Protein AF-0000000072248996 (afdb_homodimer)

Secondary structure (DSSP, 8-state):
-PEEEEEE--SGGGEETTTTEEPPHHHHHHHHHHHS-TTSEEEEEE-S----GGG--HHHHHHHHHHHHHHHHTT--EEEEE--STTHHHHHHHHHHHHTTSSEEEEE--SS-SB-TTSSSB-SS-SHHHHHHHHHHHHHHSPSEEEEEETTEEEEGGG-EE-BSS-SS-EE--BTTS------------HHHHHHHTT--EEEEE--S--HHHHHHHHHTTTTS--SEEEEEEBTTTB----HHHHHHHHHHHHTT-EEEEEES-SBS---TTSTHHHHHHHTT-EEP--SSHHHHHHHHHHHHHH-SSHHHHHHTTT--/--EEEEEE--SGGGEETTTTEEPPHHHHHHHHHHHS-TTSEEEEEE-S----GGG--HHHHHHHHHHHHHHHHTT--EEEEE--STTHHHHHHHHHHHHTTSSEEEEE--SS-SB-TTSSSB-SS-SHHHHHHHHHHHHHHSPSEEEEEETTEEEEGGG-EE-BSS-SS-EE--BTTS------------HHHHHHHTT--EEEEE--S--HHHHHHHHHTTTTS--SEEEEEEBTTTB----HHHHHHHHHHHHTT-EEEEEES-SBS---TTSTHHHHHHHTT-EEP--SSHHHHHHHHHHHHHH-SSHHHHHHTTT--

Structure (mmCIF, N/CA/C/O backbone):
data_AF-0000000072248996-model_v1
#
loop_
_entity.id
_entity.type
_entity.pdbx_description
1 polymer 'L-asparaginase I (AnsA)'
#
loop_
_atom_site.group_PDB
_atom_site.id
_atom_site.type_symbol
_atom_site.label_atom_id
_atom_site.label_alt_id
_atom_site.label_comp_id
_atom_site.label_asym_id
_atom_site.label_entity_id
_atom_site.label_seq_id
_atom_site.pdbx_PDB_ins_code
_atom_site.Cartn_x
_atom_site.Cartn_y
_atom_site.Cartn_z
_atom_site.occupancy
_atom_site.B_iso_or_equiv
_atom_site.auth_seq_id
_atom_site.auth_comp_id
_atom_site.auth_asym_id
_atom_site.auth_atom_id
_atom_site.pdbx_PDB_model_num
ATOM 1 N N . MET A 1 1 ? -12.834 -42.168 -3.969 1 62.87 1 MET A N 1
ATOM 2 C CA . MET A 1 1 ? -12.278 -41.114 -3.127 1 62.87 1 MET A CA 1
ATOM 3 C C . MET A 1 1 ? -11.715 -39.979 -3.976 1 62.87 1 MET A C 1
ATOM 5 O O . MET A 1 1 ? -11.251 -40.206 -5.095 1 62.87 1 MET A O 1
ATOM 9 N N . LYS A 1 2 ? -11.915 -38.698 -3.619 1 82.16 2 LYS A N 1
ATOM 10 C CA . LYS A 1 2 ? -11.442 -37.576 -4.426 1 82.16 2 LYS A CA 1
ATOM 11 C C . LYS A 1 2 ? -9.92 -37.477 -4.391 1 82.16 2 LYS A C 1
ATOM 13 O O . LYS A 1 2 ? -9.317 -37.477 -3.316 1 82.16 2 LYS A O 1
ATOM 18 N N . LYS A 1 3 ? -9.338 -37.553 -5.559 1 94.08 3 LYS A N 1
ATOM 19 C CA . LYS A 1 3 ? -7.887 -37.474 -5.696 1 94.08 3 LYS A CA 1
ATOM 20 C C . LYS A 1 3 ? -7.412 -36.024 -5.692 1 94.08 3 LYS A C 1
ATOM 22 O O . LYS A 1 3 ? -7.939 -35.191 -6.432 1 94.08 3 LYS A O 1
ATOM 27 N N . ILE A 1 4 ? -6.521 -35.775 -4.761 1 98.22 4 ILE A N 1
ATOM 28 C CA . ILE A 1 4 ? -5.984 -34.425 -4.622 1 98.22 4 ILE A CA 1
ATOM 29 C C . ILE A 1 4 ? -4.576 -34.367 -5.211 1 98.22 4 ILE A C 1
ATOM 31 O O . ILE A 1 4 ? -3.741 -35.229 -4.926 1 98.22 4 ILE A O 1
ATOM 35 N N . ALA A 1 5 ? -4.335 -33.466 -6.118 1 98.61 5 ALA A N 1
ATOM 36 C CA . ALA A 1 5 ? -2.982 -33.15 -6.568 1 98.61 5 ALA A CA 1
ATOM 37 C C . ALA A 1 5 ? -2.377 -32.022 -5.738 1 98.61 5 ALA A C 1
ATOM 39 O O . ALA A 1 5 ? -2.884 -30.897 -5.745 1 98.61 5 ALA A O 1
ATOM 40 N N . LEU A 1 6 ? -1.331 -32.298 -5.02 1 98.5 6 LEU A N 1
ATOM 41 C CA . LEU A 1 6 ? -0.652 -31.329 -4.168 1 98.5 6 LEU A CA 1
ATOM 42 C C . LEU A 1 6 ? 0.657 -30.87 -4.802 1 98.5 6 LEU A C 1
ATOM 44 O O . LEU A 1 6 ? 1.54 -31.687 -5.073 1 98.5 6 LEU A O 1
ATOM 48 N N . PHE A 1 7 ? 0.769 -29.553 -5.04 1 98.01 7 PHE A N 1
ATOM 49 C CA . PHE A 1 7 ? 1.979 -28.978 -5.616 1 98.01 7 PHE A CA 1
ATOM 50 C C . PHE A 1 7 ? 2.803 -28.27 -4.547 1 98.01 7 PHE A C 1
ATOM 52 O O . PHE A 1 7 ? 2.263 -27.508 -3.742 1 98.01 7 PHE A O 1
ATOM 59 N N . TYR A 1 8 ? 4.067 -28.535 -4.592 1 96.83 8 TYR A N 1
ATOM 60 C CA . TYR A 1 8 ? 5.025 -27.817 -3.758 1 96.83 8 TYR A CA 1
ATOM 61 C C . TYR A 1 8 ? 5.814 -26.805 -4.581 1 96.83 8 TYR A C 1
ATOM 63 O O . TYR A 1 8 ? 6.553 -27.18 -5.495 1 96.83 8 TYR A O 1
ATOM 71 N N . MET A 1 9 ? 5.691 -25.555 -4.267 1 95.6 9 MET A N 1
ATOM 72 C CA . MET A 1 9 ? 6.36 -24.5 -5.024 1 95.6 9 MET A CA 1
ATOM 73 C C . MET A 1 9 ? 7.419 -23.808 -4.172 1 95.6 9 MET A C 1
ATOM 75 O O . MET A 1 9 ? 7.902 -22.732 -4.529 1 95.6 9 MET A O 1
ATOM 79 N N . GLY A 1 10 ? 7.69 -24.357 -2.972 1 92.43 10 GLY A N 1
ATOM 80 C CA . GLY A 1 10 ? 8.698 -23.783 -2.095 1 92.43 10 GLY A CA 1
ATOM 81 C C . GLY A 1 10 ? 8.107 -22.97 -0.959 1 92.43 10 GLY A C 1
ATOM 82 O O . GLY A 1 10 ? 7.004 -23.26 -0.489 1 92.43 10 GLY A O 1
ATOM 83 N N . GLY A 1 11 ? 9.012 -22.033 -0.492 1 91.96 11 GLY A N 1
ATOM 84 C CA . GLY A 1 11 ? 8.602 -21.18 0.613 1 91.96 11 GLY A CA 1
ATOM 85 C C . GLY A 1 11 ? 9.107 -21.664 1.959 1 91.96 11 GLY A C 1
ATOM 86 O O . GLY A 1 11 ? 9.702 -22.739 2.055 1 91.96 11 GLY A O 1
ATOM 87 N N . THR A 1 12 ? 8.812 -20.883 2.909 1 91.48 12 THR A N 1
ATOM 88 C CA . THR A 1 12 ? 9.232 -21.179 4.274 1 91.48 12 THR A CA 1
ATOM 89 C C . THR A 1 12 ? 8.753 -22.564 4.699 1 91.48 12 THR A C 1
ATOM 91 O O . THR A 1 12 ? 9.434 -23.256 5.459 1 91.48 12 THR A O 1
ATOM 94 N N . PHE A 1 13 ? 7.702 -22.954 4.116 1 94.16 13 PHE A N 1
ATOM 95 C CA . PHE A 1 13 ? 7.089 -24.243 4.415 1 94.16 13 PHE A CA 1
ATOM 96 C C . PHE A 1 13 ? 8.11 -25.369 4.297 1 94.16 13 PHE A C 1
ATOM 98 O O . PHE A 1 13 ? 8.165 -26.255 5.152 1 94.16 13 PHE A O 1
ATOM 105 N N . GLY A 1 14 ? 8.936 -25.35 3.311 1 92.31 14 GLY A N 1
ATOM 106 C CA . GLY A 1 14 ? 9.891 -26.413 3.041 1 92.31 14 GLY A CA 1
ATOM 107 C C . GLY A 1 14 ? 11.323 -26.022 3.353 1 92.31 14 GLY A C 1
ATOM 108 O O . GLY A 1 14 ? 12.263 -26.589 2.791 1 92.31 14 GLY A O 1
ATOM 109 N N . CYS A 1 15 ? 11.547 -25.004 4.131 1 89.59 15 CYS A N 1
ATOM 110 C CA . CYS A 1 15 ? 12.895 -24.548 4.451 1 89.59 15 CYS A CA 1
ATOM 111 C C . CYS A 1 15 ? 13.439 -25.271 5.677 1 89.59 15 CYS A C 1
ATOM 113 O O . CYS A 1 15 ? 12.67 -25.744 6.517 1 89.59 15 CYS A O 1
ATOM 115 N N . ILE A 1 16 ? 14.77 -25.373 5.672 1 87.29 16 ILE A N 1
ATOM 116 C CA . ILE A 1 16 ? 15.462 -25.954 6.817 1 87.29 16 ILE A CA 1
ATOM 117 C C . ILE A 1 16 ? 16.706 -25.13 7.141 1 87.29 16 ILE A C 1
ATOM 119 O O . ILE A 1 16 ? 17.063 -24.215 6.395 1 87.29 16 ILE A O 1
ATOM 123 N N . GLY A 1 17 ? 17.245 -25.407 8.32 1 81.68 17 GLY A N 1
ATOM 124 C CA . GLY A 1 17 ? 18.537 -24.847 8.684 1 81.68 17 GLY A CA 1
ATOM 125 C C . GLY A 1 17 ? 18.432 -23.482 9.337 1 81.68 17 GLY A C 1
ATOM 126 O O . GLY A 1 17 ? 17.33 -22.981 9.568 1 81.68 17 GLY A O 1
ATOM 127 N N . GLU A 1 18 ? 19.694 -22.9 9.684 1 75.06 18 GLU A N 1
ATOM 128 C CA . GLU A 1 18 ? 19.929 -21.563 10.22 1 75.06 18 GLU A CA 1
ATOM 129 C C . GLU A 1 18 ? 21.185 -20.94 9.618 1 75.06 18 GLU A C 1
ATOM 131 O O . GLU A 1 18 ? 22.303 -21.301 9.991 1 75.06 18 GLU A O 1
ATOM 136 N N . PRO A 1 19 ? 21.027 -20.153 8.626 1 76.45 19 PRO A N 1
ATOM 137 C CA . PRO A 1 19 ? 19.792 -19.486 8.207 1 76.45 19 PRO A CA 1
ATOM 138 C C . PRO A 1 19 ? 18.889 -20.389 7.369 1 76.45 19 PRO A C 1
ATOM 140 O O . PRO A 1 19 ? 19.353 -21.388 6.814 1 76.45 19 PRO A O 1
ATOM 143 N N . LEU A 1 20 ? 17.652 -20.029 7.311 1 77.97 20 LEU A N 1
ATOM 144 C CA . LEU A 1 20 ? 16.65 -20.81 6.595 1 77.97 20 LEU A CA 1
ATOM 145 C C . LEU A 1 20 ? 16.979 -20.884 5.108 1 77.97 20 LEU A C 1
ATOM 147 O O . LEU A 1 20 ? 17.305 -19.869 4.488 1 77.97 20 LEU A O 1
ATOM 151 N N . ALA A 1 21 ? 16.939 -22.14 4.554 1 78.92 21 ALA A N 1
ATOM 152 C CA . ALA A 1 21 ? 17.124 -22.376 3.125 1 78.92 21 ALA A CA 1
ATOM 153 C C . ALA A 1 21 ? 16.108 -23.386 2.6 1 78.92 21 ALA A C 1
ATOM 155 O O . ALA A 1 21 ? 15.766 -24.349 3.291 1 78.92 21 ALA A O 1
ATOM 156 N N . PRO A 1 22 ? 15.746 -23.169 1.366 1 81.48 22 PRO A N 1
ATOM 157 C CA . PRO A 1 22 ? 14.78 -24.118 0.808 1 81.48 22 PRO A CA 1
ATOM 158 C C . PRO A 1 22 ? 15.355 -25.524 0.654 1 81.48 22 PRO A C 1
ATOM 160 O O . PRO A 1 22 ? 16.515 -25.68 0.264 1 81.48 22 PRO A O 1
ATOM 163 N N . MET A 1 23 ? 14.574 -26.544 0.93 1 85.81 23 MET A N 1
ATOM 164 C CA . MET A 1 23 ? 14.938 -27.938 0.697 1 85.81 23 MET A CA 1
ATOM 165 C C . MET A 1 23 ? 14.589 -28.362 -0.726 1 85.81 23 MET A C 1
ATOM 167 O O . MET A 1 23 ? 13.518 -28.024 -1.233 1 85.81 23 MET A O 1
ATOM 171 N N . PRO A 1 24 ? 15.499 -29.104 -1.312 1 87.22 24 PRO A N 1
ATOM 172 C CA . PRO A 1 24 ? 15.11 -29.662 -2.609 1 87.22 24 PRO A CA 1
ATOM 173 C C . PRO A 1 24 ? 13.869 -30.547 -2.523 1 87.22 24 PRO A C 1
ATOM 175 O O . PRO A 1 24 ? 13.668 -31.238 -1.521 1 87.22 24 PRO A O 1
ATOM 178 N N . TYR A 1 25 ? 13.131 -30.461 -3.551 1 91.54 25 TYR A N 1
ATOM 179 C CA . TYR A 1 25 ? 11.859 -31.174 -3.573 1 91.54 25 TYR A CA 1
ATOM 180 C C . TYR A 1 25 ? 12.056 -32.65 -3.248 1 91.54 25 TYR A C 1
ATOM 182 O O . TYR A 1 25 ? 11.306 -33.223 -2.454 1 91.54 25 TYR A O 1
ATOM 190 N N . GLU A 1 26 ? 13.023 -33.273 -3.809 1 92.97 26 GLU A N 1
ATOM 191 C CA . GLU A 1 26 ? 13.237 -34.707 -3.641 1 92.97 26 GLU A CA 1
ATOM 192 C C . GLU A 1 26 ? 13.495 -35.058 -2.178 1 92.97 26 GLU A C 1
ATOM 194 O O . GLU A 1 26 ? 13.152 -36.154 -1.728 1 92.97 26 GLU A O 1
ATOM 199 N N . GLN A 1 27 ? 14.039 -34.119 -1.493 1 91.51 27 GLN A N 1
ATOM 200 C CA . GLN A 1 27 ? 14.324 -34.342 -0.08 1 91.51 27 GLN A CA 1
ATOM 201 C C . GLN A 1 27 ? 13.121 -33.983 0.787 1 91.51 27 GLN A C 1
ATOM 203 O O . GLN A 1 27 ? 12.919 -34.571 1.852 1 91.51 27 GLN A O 1
ATOM 208 N N . PHE A 1 28 ? 12.396 -33.057 0.311 1 93.42 28 PHE A N 1
ATOM 209 C CA . PHE A 1 28 ? 11.257 -32.57 1.08 1 93.42 28 PHE A CA 1
ATOM 210 C C . PHE A 1 28 ? 10.076 -33.527 0.966 1 93.42 28 PHE A C 1
ATOM 212 O O . PHE A 1 28 ? 9.316 -33.7 1.92 1 93.42 28 PHE A O 1
ATOM 219 N N . LEU A 1 29 ? 9.904 -34.2 -0.151 1 94.22 29 LEU A N 1
ATOM 220 C CA . LEU A 1 29 ? 8.727 -34.987 -0.504 1 94.22 29 LEU A CA 1
ATOM 221 C C . LEU A 1 29 ? 8.476 -36.082 0.527 1 94.22 29 LEU A C 1
ATOM 223 O O . LEU A 1 29 ? 7.36 -36.22 1.033 1 94.22 29 LEU A O 1
ATOM 227 N N . PRO A 1 30 ? 9.49 -36.812 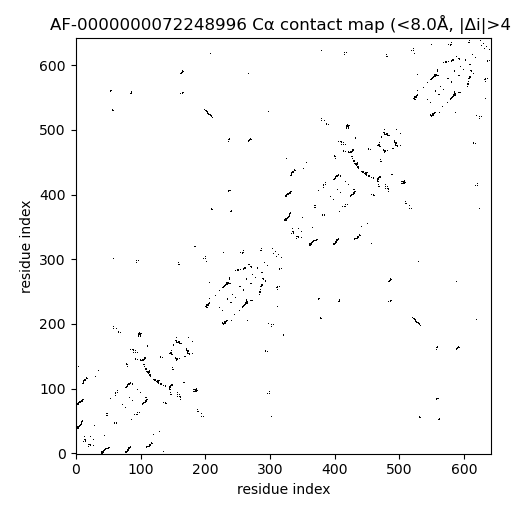0.944 1 94.16 30 PRO A N 1
ATOM 228 C CA . PRO A 1 30 ? 9.233 -37.865 1.929 1 94.16 30 PRO A CA 1
ATOM 229 C C . PRO A 1 30 ? 8.711 -37.319 3.256 1 94.16 30 PRO A C 1
ATOM 231 O O . PRO A 1 30 ? 7.903 -37.971 3.921 1 94.16 30 PRO A O 1
ATOM 234 N N . GLN A 1 31 ? 9.207 -36.176 3.636 1 94.19 31 GLN A N 1
ATOM 235 C CA . GLN A 1 31 ? 8.768 -35.565 4.885 1 94.19 31 GLN A CA 1
ATOM 236 C C . GLN A 1 31 ? 7.332 -35.06 4.775 1 94.19 31 GLN A C 1
ATOM 238 O O . GLN A 1 31 ? 6.548 -35.192 5.717 1 94.19 31 GLN A O 1
ATOM 243 N N . LEU A 1 32 ? 7.036 -34.517 3.65 1 94.86 32 LEU A N 1
ATOM 244 C CA . LEU A 1 32 ? 5.688 -34.025 3.387 1 94.86 32 LEU A CA 1
ATOM 245 C C . LEU A 1 32 ? 4.678 -35.167 3.412 1 94.86 32 LEU A C 1
ATOM 247 O O . LEU A 1 32 ? 3.616 -35.048 4.027 1 94.86 32 LEU A O 1
ATOM 251 N N . GLU A 1 33 ? 4.98 -36.256 2.828 1 95.28 33 GLU A N 1
ATOM 252 C CA . GLU A 1 33 ? 4.087 -37.408 2.732 1 95.28 33 GLU A CA 1
ATOM 253 C C . GLU A 1 33 ? 3.786 -37.988 4.111 1 95.28 33 GLU A C 1
ATOM 255 O O . GLU A 1 33 ? 2.695 -38.512 4.345 1 95.28 33 GLU A O 1
ATOM 260 N N . LYS A 1 34 ? 4.729 -37.753 5.022 1 94.73 34 LYS A N 1
ATOM 261 C CA . LYS A 1 34 ? 4.562 -38.269 6.378 1 94.73 34 LYS A CA 1
ATOM 262 C C . LYS A 1 34 ? 3.439 -37.539 7.109 1 94.73 34 LYS A C 1
ATOM 264 O O . LYS A 1 34 ? 2.845 -38.08 8.044 1 94.73 34 LYS A O 1
ATOM 269 N N . VAL A 1 35 ? 3.236 -36.369 6.698 1 95.62 35 VAL A N 1
ATOM 270 C CA . VAL A 1 35 ? 2.293 -35.576 7.48 1 95.62 35 VAL A CA 1
ATOM 271 C C . VAL A 1 35 ? 0.94 -35.535 6.773 1 95.62 35 VAL A C 1
ATOM 273 O O . VAL A 1 35 ? -0.009 -34.925 7.27 1 95.62 35 VAL A O 1
ATOM 276 N N . ILE A 1 36 ? 0.774 -36.116 5.655 1 96.83 36 ILE A N 1
ATOM 277 C CA . ILE A 1 36 ? -0.501 -36.176 4.949 1 96.83 36 ILE A CA 1
ATOM 278 C C . ILE A 1 36 ? -1.418 -37.193 5.625 1 96.83 36 ILE A C 1
ATOM 280 O O . ILE A 1 36 ? -1.028 -38.344 5.837 1 96.83 36 ILE A O 1
ATOM 284 N N . PRO A 1 37 ? -2.596 -36.766 5.932 1 95.17 37 PRO A N 1
ATOM 285 C CA . PRO A 1 37 ? -3.516 -37.713 6.566 1 95.17 37 PRO A CA 1
ATOM 286 C C . PRO A 1 37 ? -3.765 -38.955 5.714 1 95.17 37 PRO A C 1
ATOM 288 O O . PRO A 1 37 ? -4.074 -38.841 4.525 1 95.17 37 PRO A O 1
ATOM 291 N N . PRO A 1 38 ? -3.805 -40.096 6.266 1 93.19 38 PRO A N 1
ATOM 292 C CA . PRO A 1 38 ? -3.889 -41.347 5.509 1 93.19 38 PRO A CA 1
ATOM 293 C C . PRO A 1 38 ? -5.255 -41.553 4.858 1 93.19 38 PRO A C 1
ATOM 295 O O . PRO A 1 38 ? -5.376 -42.32 3.899 1 93.19 38 PRO A O 1
ATOM 298 N N . HIS A 1 39 ? -6.213 -40.9 5.417 1 93.79 39 HIS A N 1
ATOM 299 C CA . HIS A 1 39 ? -7.551 -41.116 4.878 1 93.79 39 HIS A CA 1
ATOM 300 C C . HIS A 1 39 ? -7.762 -40.321 3.594 1 93.79 39 HIS A C 1
ATOM 302 O O . HIS A 1 39 ? -8.793 -40.464 2.932 1 93.79 39 HIS A O 1
ATOM 308 N N . LEU A 1 40 ? -6.813 -39.497 3.245 1 95.46 40 LEU A N 1
ATOM 309 C CA . LEU A 1 40 ? -6.887 -38.726 2.009 1 95.46 40 LEU A CA 1
ATOM 310 C C . LEU A 1 40 ? -5.989 -39.331 0.936 1 95.46 40 LEU A C 1
ATOM 312 O O . LEU A 1 40 ? -4.912 -39.849 1.241 1 95.46 40 LEU A O 1
ATOM 316 N N . THR A 1 41 ? -6.421 -39.317 -0.28 1 96.17 41 THR A N 1
ATOM 317 C CA . THR A 1 41 ? -5.617 -39.716 -1.43 1 96.17 41 THR A CA 1
ATOM 318 C C . THR A 1 41 ? -4.952 -38.502 -2.073 1 96.17 41 THR A C 1
ATOM 320 O O . THR A 1 41 ? -5.607 -37.727 -2.772 1 96.17 41 THR A O 1
ATOM 323 N N . VAL A 1 42 ? -3.72 -38.355 -1.816 1 97.87 42 VAL A N 1
ATOM 324 C CA . VAL A 1 42 ? -2.996 -37.168 -2.259 1 97.87 42 VAL A CA 1
ATOM 325 C C . VAL A 1 42 ? -1.788 -37.582 -3.097 1 97.87 42 VAL A C 1
ATOM 327 O O . VAL A 1 42 ? -0.966 -38.389 -2.657 1 97.87 42 VAL A O 1
ATOM 330 N N . ASP A 1 43 ? -1.708 -37.141 -4.345 1 97.62 43 ASP A N 1
ATOM 331 C CA . ASP A 1 43 ? -0.507 -37.228 -5.169 1 97.62 43 ASP A CA 1
ATOM 332 C C . ASP A 1 43 ? 0.313 -35.942 -5.082 1 97.62 43 ASP A C 1
ATOM 334 O O . ASP A 1 43 ? -0.196 -34.855 -5.362 1 97.62 43 ASP A O 1
ATOM 338 N N . CYS A 1 44 ? 1.558 -36.067 -4.729 1 97.23 44 CYS A N 1
ATOM 339 C CA . CYS A 1 44 ? 2.414 -34.898 -4.559 1 97.23 44 CYS A CA 1
ATOM 340 C C . CYS A 1 44 ? 3.251 -34.649 -5.808 1 97.23 44 CYS A C 1
ATOM 342 O O . CYS A 1 44 ? 3.779 -35.589 -6.404 1 97.23 44 CYS A O 1
ATOM 344 N N . PHE A 1 45 ? 3.304 -33.414 -6.233 1 97.01 45 PHE A N 1
ATOM 345 C CA . PHE A 1 45 ? 4.079 -32.989 -7.392 1 97.01 45 PHE A CA 1
ATOM 346 C C . PHE A 1 45 ? 4.986 -31.817 -7.037 1 97.01 45 PHE A C 1
ATOM 348 O O . PHE A 1 45 ? 4.635 -30.985 -6.197 1 97.01 45 PHE A O 1
ATOM 355 N N . ALA A 1 46 ? 6.192 -31.787 -7.66 1 96.63 46 ALA A N 1
ATOM 356 C CA . ALA A 1 46 ? 6.97 -30.551 -7.684 1 96.63 46 ALA A CA 1
ATOM 357 C C . ALA A 1 46 ? 6.358 -29.536 -8.646 1 96.63 46 ALA A C 1
ATOM 359 O O . ALA A 1 46 ? 5.924 -29.895 -9.743 1 96.63 46 ALA A O 1
ATOM 360 N N . ALA A 1 47 ? 6.25 -28.31 -8.194 1 95.98 47 ALA A N 1
ATOM 361 C CA . ALA A 1 47 ? 5.919 -27.27 -9.164 1 95.98 47 ALA A CA 1
ATOM 362 C C . ALA A 1 47 ? 6.998 -27.159 -10.238 1 95.98 47 ALA A C 1
ATOM 364 O O . ALA A 1 47 ? 8.159 -27.495 -9.997 1 95.98 47 ALA A O 1
ATOM 365 N N . PRO A 1 48 ? 6.595 -26.697 -11.366 1 96.01 48 PRO A N 1
ATOM 366 C CA . PRO A 1 48 ? 7.571 -26.592 -12.453 1 96.01 48 PRO A CA 1
ATOM 367 C C . PRO A 1 48 ? 8.752 -25.69 -12.101 1 96.01 48 PRO A C 1
ATOM 369 O O . PRO A 1 48 ? 9.872 -25.923 -12.563 1 96.01 48 PRO A O 1
ATOM 372 N N . ASN A 1 49 ? 8.513 -24.671 -11.373 1 93.01 49 ASN A N 1
ATOM 373 C CA . ASN A 1 49 ? 9.551 -23.758 -10.909 1 93.01 49 ASN A CA 1
ATOM 374 C C . ASN A 1 49 ? 9.487 -23.557 -9.397 1 93.01 49 ASN A C 1
ATOM 376 O O . ASN A 1 49 ? 8.472 -23.097 -8.871 1 93.01 49 ASN A O 1
ATOM 380 N N . ILE A 1 50 ? 10.556 -23.937 -8.713 1 93.12 50 ILE A N 1
ATOM 381 C CA . ILE A 1 50 ? 10.676 -23.732 -7.273 1 93.12 50 ILE A CA 1
ATOM 382 C C . ILE A 1 50 ? 11.748 -22.681 -6.99 1 93.12 50 ILE A C 1
ATOM 384 O O . ILE A 1 50 ? 12.943 -22.955 -7.117 1 93.12 50 ILE A O 1
ATOM 388 N N . VAL A 1 51 ? 11.318 -21.495 -6.697 1 88.86 51 VAL A N 1
ATOM 389 C CA . VAL A 1 51 ? 12.215 -20.375 -6.432 1 88.86 51 VAL A CA 1
ATOM 390 C C . VAL A 1 51 ? 11.751 -19.626 -5.185 1 88.86 51 VAL A C 1
ATOM 392 O O . VAL A 1 51 ? 10.669 -19.894 -4.658 1 88.86 51 VAL A O 1
ATOM 395 N N . ASP A 1 52 ? 12.599 -18.787 -4.692 1 89.96 52 ASP A N 1
ATOM 396 C CA . ASP A 1 52 ? 12.161 -17.878 -3.637 1 89.96 52 ASP A CA 1
ATOM 397 C C . ASP A 1 52 ? 10.912 -17.107 -4.06 1 89.96 52 ASP A C 1
ATOM 399 O O . ASP A 1 52 ? 10.847 -16.583 -5.174 1 89.96 52 ASP A O 1
ATOM 403 N N . SER A 1 53 ? 9.968 -17.131 -3.192 1 93.76 53 SER A N 1
ATOM 404 C CA . SER A 1 53 ? 8.685 -16.559 -3.586 1 93.76 53 SER A CA 1
ATOM 405 C C . SER A 1 53 ? 8.825 -15.083 -3.943 1 93.76 53 SER A C 1
ATOM 407 O O . SER A 1 53 ? 8.024 -14.546 -4.71 1 93.76 53 SER A O 1
ATOM 409 N N . SER A 1 54 ? 9.802 -14.344 -3.383 1 93.22 54 SER A N 1
ATOM 410 C CA . SER A 1 54 ? 10.022 -12.948 -3.746 1 93.22 54 SER A CA 1
ATOM 411 C C . SER A 1 54 ? 10.526 -12.823 -5.18 1 93.22 54 SER A C 1
ATOM 413 O O . SER A 1 54 ? 10.504 -11.734 -5.758 1 93.22 54 SER A O 1
ATOM 415 N N . ALA A 1 55 ? 10.916 -13.927 -5.78 1 94.49 55 ALA A N 1
ATOM 416 C CA . ALA A 1 55 ? 11.44 -13.921 -7.143 1 94.49 55 ALA A CA 1
ATOM 417 C C . ALA A 1 55 ? 10.404 -14.45 -8.131 1 94.49 55 ALA A C 1
ATOM 419 O O . ALA A 1 55 ? 10.641 -14.464 -9.341 1 94.49 55 ALA A O 1
ATOM 420 N N . CYS A 1 56 ? 9.275 -14.903 -7.62 1 97.02 56 CYS A N 1
ATOM 421 C CA . CYS A 1 56 ? 8.24 -15.431 -8.501 1 97.02 56 CYS A CA 1
ATOM 422 C C . CYS A 1 56 ? 7.684 -14.338 -9.407 1 97.02 56 CYS A C 1
ATOM 424 O O . CYS A 1 56 ? 7.47 -13.209 -8.964 1 97.02 56 CYS A O 1
ATOM 426 N N . THR A 1 57 ? 7.456 -14.686 -10.654 1 98.13 57 THR A N 1
ATOM 427 C CA . THR A 1 57 ? 6.815 -13.824 -11.641 1 98.13 57 THR A CA 1
ATOM 428 C C . THR A 1 57 ? 5.697 -14.57 -12.365 1 98.13 57 THR A C 1
ATOM 430 O O . THR A 1 57 ? 5.411 -15.727 -12.051 1 98.13 57 THR A O 1
ATOM 433 N N . ALA A 1 58 ? 5.089 -13.914 -13.329 1 98.51 58 ALA A N 1
ATOM 434 C CA . ALA A 1 58 ? 3.949 -14.458 -14.062 1 98.51 58 ALA A CA 1
ATOM 435 C C . ALA A 1 58 ? 4.297 -15.799 -14.701 1 98.51 58 ALA A C 1
ATOM 437 O O . ALA A 1 58 ? 3.54 -16.765 -14.584 1 98.51 58 ALA A O 1
ATOM 438 N N . PRO A 1 59 ? 5.481 -15.931 -15.329 1 98.65 59 PRO A N 1
ATOM 439 C CA . PRO A 1 59 ? 5.793 -17.222 -15.948 1 98.65 59 PRO A CA 1
ATOM 440 C C . PRO A 1 59 ? 5.771 -18.376 -14.949 1 98.65 59 PRO A C 1
ATOM 442 O O . PRO A 1 59 ? 5.339 -19.481 -15.286 1 98.65 59 PRO A O 1
ATOM 445 N N . ASP A 1 60 ? 6.219 -18.14 -13.744 1 98.37 60 ASP A N 1
ATOM 446 C CA . ASP A 1 60 ? 6.244 -19.195 -12.735 1 98.37 60 ASP A CA 1
ATOM 447 C C . ASP A 1 60 ? 4.841 -19.736 -12.472 1 98.37 60 ASP A C 1
ATOM 449 O O . ASP A 1 60 ? 4.631 -20.951 -12.457 1 98.37 60 ASP A O 1
ATOM 453 N N . TRP A 1 61 ? 3.864 -18.896 -12.322 1 98.53 61 TRP A N 1
ATOM 454 C CA . TRP A 1 61 ? 2.498 -19.304 -12.011 1 98.53 61 TRP A CA 1
ATOM 455 C C . TRP A 1 61 ? 1.801 -19.858 -13.249 1 98.53 61 TRP A C 1
ATOM 457 O O . TRP A 1 61 ? 0.972 -20.766 -13.148 1 98.53 61 TRP A O 1
ATOM 467 N N . LEU A 1 62 ? 2.176 -19.294 -14.41 1 98.51 62 LEU A N 1
ATOM 468 C CA . LEU A 1 62 ? 1.553 -19.788 -15.633 1 98.51 62 LEU A CA 1
ATOM 469 C C . LEU A 1 62 ? 2.015 -21.208 -15.944 1 98.51 62 LEU A C 1
ATOM 471 O O . LEU A 1 62 ? 1.239 -22.021 -16.45 1 98.51 62 LEU A O 1
ATOM 475 N N . HIS A 1 63 ? 3.285 -21.501 -15.639 1 98.7 63 HIS A N 1
ATOM 476 C CA . HIS A 1 63 ? 3.74 -22.88 -15.771 1 98.7 63 HIS A CA 1
ATOM 477 C C . HIS A 1 63 ? 2.951 -23.811 -14.857 1 98.7 63 HIS A C 1
ATOM 479 O O . HIS A 1 63 ? 2.591 -24.921 -15.255 1 98.7 63 HIS A O 1
ATOM 485 N N . LEU A 1 64 ? 2.715 -23.394 -13.656 1 98.39 64 LEU A N 1
ATOM 486 C CA . LEU A 1 64 ? 1.912 -24.171 -12.717 1 98.39 64 LEU A CA 1
ATOM 487 C C . LEU A 1 64 ? 0.49 -24.351 -13.237 1 98.39 64 LEU A C 1
ATOM 489 O O . LEU A 1 64 ? -0.05 -25.459 -13.209 1 98.39 64 LEU A O 1
ATOM 493 N N . ILE A 1 65 ? -0.137 -23.278 -13.707 1 97.96 65 ILE A N 1
ATOM 494 C CA . ILE A 1 65 ? -1.497 -23.302 -14.233 1 97.96 65 ILE A CA 1
ATOM 495 C C . ILE A 1 65 ? -1.575 -24.263 -15.417 1 97.96 65 ILE A C 1
ATOM 497 O O . ILE A 1 65 ? -2.511 -25.06 -15.518 1 97.96 65 ILE A O 1
ATOM 501 N N . GLN A 1 66 ? -0.564 -24.145 -16.294 1 98.24 66 GLN A N 1
ATOM 502 C CA . GLN A 1 66 ? -0.51 -25.057 -17.433 1 98.24 66 GLN A CA 1
ATOM 503 C C . GLN A 1 66 ? -0.471 -26.511 -16.972 1 98.24 66 GLN A C 1
ATOM 505 O O . GLN A 1 66 ? -1.186 -27.358 -17.511 1 98.24 66 GLN A O 1
ATOM 510 N N . ARG A 1 67 ? 0.311 -26.808 -15.971 1 98.27 67 ARG A N 1
ATOM 511 C CA . ARG A 1 67 ? 0.415 -28.162 -15.437 1 98.27 67 ARG A CA 1
ATOM 512 C C . ARG A 1 67 ? -0.905 -28.61 -14.819 1 98.27 67 ARG A C 1
ATOM 514 O O . ARG A 1 67 ? -1.318 -29.759 -14.989 1 98.27 67 ARG A O 1
ATOM 521 N N . ILE A 1 68 ? -1.548 -27.764 -14.091 1 97.91 68 ILE A N 1
ATOM 522 C CA . ILE A 1 68 ? -2.845 -28.055 -13.491 1 97.91 68 ILE A CA 1
ATOM 523 C C . ILE A 1 68 ? -3.861 -28.374 -14.586 1 97.91 68 ILE A C 1
ATOM 525 O O . ILE A 1 68 ? -4.601 -29.355 -14.488 1 97.91 68 ILE A O 1
ATOM 529 N N . GLN A 1 69 ? -3.87 -27.584 -15.608 1 97.31 69 GLN A N 1
ATOM 530 C CA . GLN A 1 69 ? -4.782 -27.801 -16.726 1 97.31 69 GLN A CA 1
ATOM 531 C C . GLN A 1 69 ? -4.52 -29.147 -17.396 1 97.31 69 GLN A C 1
ATOM 533 O O . GLN A 1 69 ? -5.457 -29.834 -17.808 1 97.31 69 GLN A O 1
ATOM 538 N N . GLN A 1 70 ? -3.263 -29.535 -17.462 1 97.64 70 GLN A N 1
ATOM 539 C CA . GLN A 1 70 ? -2.909 -30.844 -18.001 1 97.64 70 GLN A CA 1
ATOM 540 C C . GLN A 1 70 ? -3.43 -31.966 -17.107 1 97.64 70 GLN A C 1
ATOM 542 O O . GLN A 1 70 ? -3.967 -32.96 -17.6 1 97.64 70 GLN A O 1
ATOM 547 N N . LEU A 1 71 ? -3.319 -31.772 -15.847 1 97.75 71 LEU A N 1
ATOM 548 C CA . LEU A 1 71 ? -3.758 -32.794 -14.902 1 97.75 71 LEU A CA 1
ATOM 549 C C . LEU A 1 71 ? -5.279 -32.908 -14.895 1 97.75 71 LEU A C 1
ATOM 551 O O . LEU A 1 71 ? -5.823 -33.983 -14.632 1 97.75 71 LEU A O 1
ATOM 555 N N . GLN A 1 72 ? -5.918 -31.814 -15.189 1 96.38 72 GLN A N 1
ATOM 556 C CA . GLN A 1 72 ? -7.37 -31.878 -15.326 1 96.38 72 GLN A CA 1
ATOM 557 C C . GLN A 1 72 ? -7.776 -32.861 -16.42 1 96.38 72 GLN A C 1
ATOM 559 O O . GLN A 1 72 ? -8.771 -33.576 -16.282 1 96.38 72 GLN A O 1
ATOM 564 N N . LEU A 1 73 ? -6.977 -32.9 -17.474 1 95.89 73 LEU A N 1
ATOM 565 C CA . LEU A 1 73 ? -7.241 -33.827 -18.569 1 95.89 73 LEU A CA 1
ATOM 566 C C . LEU A 1 73 ? -6.971 -35.266 -18.14 1 95.89 73 LEU A C 1
ATOM 568 O O . LEU A 1 73 ? -7.427 -36.208 -18.791 1 95.89 73 LEU A O 1
ATOM 572 N N . GLU A 1 74 ? -6.248 -35.39 -17.058 1 96.55 74 GLU A N 1
ATOM 573 C CA . GLU A 1 74 ? -5.926 -36.713 -16.53 1 96.55 74 GLU A CA 1
ATOM 574 C C . GLU A 1 74 ? -6.903 -37.121 -15.431 1 96.55 74 GLU A C 1
ATOM 576 O O . GLU A 1 74 ? -6.686 -38.118 -14.739 1 96.55 74 GLU A O 1
ATOM 581 N N . GLY A 1 75 ? -7.872 -36.258 -15.139 1 95.29 75 GLY A N 1
ATOM 582 C CA . GLY A 1 75 ? -8.96 -36.639 -14.253 1 95.29 75 GLY A CA 1
ATOM 583 C C . GLY A 1 75 ? -8.878 -35.98 -12.889 1 95.29 75 GLY A C 1
ATOM 584 O O . GLY A 1 75 ? -9.74 -36.197 -12.035 1 95.29 75 GLY A O 1
ATOM 585 N N . TYR A 1 76 ? -7.882 -35.183 -12.689 1 97.25 76 TYR A N 1
ATOM 586 C CA . TYR A 1 76 ? -7.796 -34.466 -11.421 1 97.25 76 TYR A CA 1
ATOM 587 C C . TYR A 1 76 ? -8.771 -33.295 -11.39 1 97.25 76 TYR A C 1
ATOM 589 O O . TYR A 1 76 ? -8.938 -32.592 -12.389 1 97.25 76 TYR A O 1
ATOM 597 N N . GLN A 1 77 ? -9.375 -33.076 -10.212 1 97.03 77 GLN A N 1
ATOM 598 C CA . GLN A 1 77 ? -10.299 -31.956 -10.065 1 97.03 77 GLN A CA 1
ATOM 599 C C . GLN A 1 77 ? -9.956 -31.118 -8.836 1 97.03 77 GLN A C 1
ATOM 601 O O . GLN A 1 77 ? -10.43 -29.989 -8.696 1 97.03 77 GLN A O 1
ATOM 606 N N . HIS A 1 78 ? -9.247 -31.683 -7.919 1 98.36 78 HIS A N 1
ATOM 607 C CA . HIS A 1 78 ? -8.91 -31.047 -6.65 1 98.36 78 HIS A CA 1
ATOM 608 C C . HIS A 1 78 ? -7.41 -30.792 -6.543 1 98.36 78 HIS A C 1
ATOM 610 O 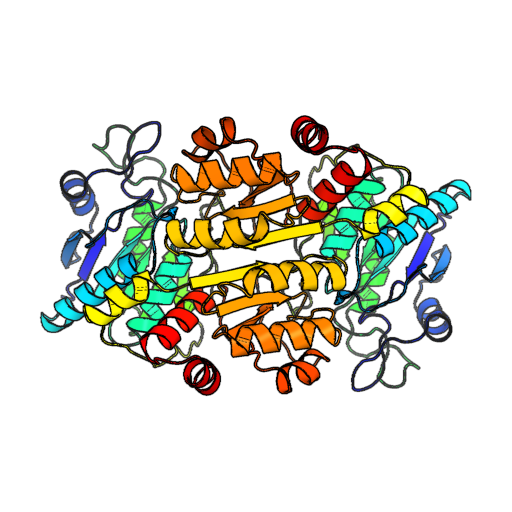O . HIS A 1 78 ? -6.608 -31.72 -6.665 1 98.36 78 HIS A O 1
ATOM 616 N N . PHE A 1 79 ? -7.067 -29.552 -6.298 1 98.65 79 PHE A N 1
ATOM 617 C CA . PHE A 1 79 ? -5.663 -29.157 -6.297 1 98.65 79 PHE A CA 1
ATOM 618 C C . PHE A 1 79 ? -5.324 -28.368 -5.038 1 98.65 79 PHE A C 1
ATOM 620 O O . PHE A 1 79 ? -6.109 -27.526 -4.597 1 98.65 79 PHE A O 1
ATOM 627 N N . VAL A 1 80 ? -4.171 -28.626 -4.435 1 98.77 80 VAL A N 1
ATOM 628 C CA . VAL A 1 80 ? -3.602 -27.85 -3.338 1 98.77 80 VAL A CA 1
ATOM 629 C C . VAL A 1 80 ? -2.204 -27.366 -3.718 1 98.77 80 VAL A C 1
ATOM 631 O O . VAL A 1 80 ? -1.41 -28.123 -4.282 1 98.77 80 VAL A O 1
ATOM 634 N N . VAL A 1 81 ? -1.897 -26.141 -3.466 1 98.57 81 VAL A N 1
ATOM 635 C CA . VAL A 1 81 ? -0.592 -25.573 -3.79 1 98.57 81 VAL A CA 1
ATOM 636 C C . VAL A 1 81 ? 0.062 -25.025 -2.524 1 98.57 81 VAL A C 1
ATOM 638 O O . VAL A 1 81 ? -0.546 -24.238 -1.794 1 98.57 81 VAL A O 1
ATOM 641 N N . ILE A 1 82 ? 1.241 -25.425 -2.219 1 98.08 82 ILE A N 1
ATOM 642 C CA . ILE A 1 82 ? 2.07 -24.848 -1.166 1 98.08 82 ILE A CA 1
ATOM 643 C C . ILE A 1 82 ? 3.001 -23.794 -1.76 1 98.08 82 ILE A C 1
ATOM 645 O O . ILE A 1 82 ? 3.786 -24.089 -2.664 1 98.08 82 ILE A O 1
ATOM 649 N N . HIS A 1 83 ? 2.955 -22.643 -1.28 1 97.58 83 HIS A N 1
ATOM 650 C CA . HIS A 1 83 ? 3.656 -21.496 -1.846 1 97.58 83 HIS A CA 1
ATOM 651 C C . HIS A 1 83 ? 4.317 -20.661 -0.754 1 97.58 83 HIS A C 1
ATOM 653 O O . HIS A 1 83 ? 3.949 -20.761 0.418 1 97.58 83 HIS A O 1
ATOM 659 N N . GLY A 1 84 ? 5.355 -19.909 -1.091 1 96.22 84 GLY A N 1
ATOM 660 C CA . GLY A 1 84 ? 5.907 -18.936 -0.161 1 96.22 84 GLY A CA 1
ATOM 661 C C . GLY A 1 84 ? 4.984 -17.759 0.088 1 96.22 84 GLY A C 1
ATOM 662 O O . GLY A 1 84 ? 4.184 -17.396 -0.777 1 96.22 84 GLY A O 1
ATOM 663 N N . THR A 1 85 ? 5.222 -17.023 1.178 1 96.77 85 THR A N 1
ATOM 664 C CA . THR A 1 85 ? 4.223 -16.055 1.617 1 96.77 85 THR A CA 1
ATOM 665 C C . THR A 1 85 ? 4.496 -14.683 1.008 1 96.77 85 THR A C 1
ATOM 667 O O . THR A 1 85 ? 3.621 -13.814 1.005 1 96.77 85 THR A O 1
ATOM 670 N N . ASP A 1 86 ? 5.643 -14.412 0.457 1 95.34 86 ASP A N 1
ATOM 671 C CA . ASP A 1 86 ? 5.994 -13.085 -0.039 1 95.34 86 ASP A CA 1
ATOM 672 C C . ASP A 1 86 ? 5.071 -12.663 -1.18 1 95.34 86 ASP A C 1
ATOM 674 O O . ASP A 1 86 ? 4.644 -11.509 -1.245 1 95.34 86 ASP A O 1
ATOM 678 N N . THR A 1 87 ? 4.788 -13.597 -2.12 1 97.95 87 THR A N 1
ATOM 679 C CA . THR A 1 87 ? 3.941 -13.265 -3.26 1 97.95 87 THR A CA 1
ATOM 680 C C . THR A 1 87 ? 2.718 -14.176 -3.308 1 97.95 87 THR A C 1
ATOM 682 O O . THR A 1 87 ? 2.165 -14.424 -4.382 1 97.95 87 THR A O 1
ATOM 685 N N . LEU A 1 88 ? 2.344 -14.661 -2.175 1 98.63 88 LEU A N 1
ATOM 686 C CA . LEU A 1 88 ? 1.241 -15.613 -2.099 1 98.63 88 LEU A CA 1
ATOM 687 C C . LEU A 1 88 ? -0.057 -14.98 -2.588 1 98.63 88 LEU A C 1
ATOM 689 O O 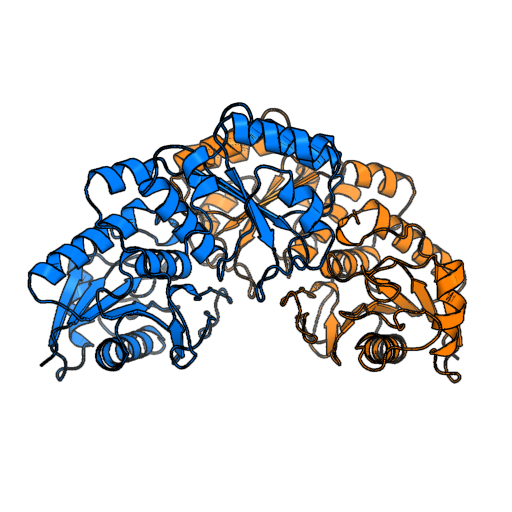. LEU A 1 88 ? -0.842 -15.625 -3.287 1 98.63 88 LEU A O 1
ATOM 693 N N . SER A 1 89 ? -0.324 -13.736 -2.255 1 98.64 89 SER A N 1
ATOM 694 C CA . SER A 1 89 ? -1.53 -13.053 -2.712 1 98.64 89 SER A CA 1
ATOM 695 C C . SER A 1 89 ? -1.557 -12.938 -4.233 1 98.64 89 SER A C 1
ATOM 697 O O . SER A 1 89 ? -2.605 -13.121 -4.856 1 98.64 89 SER A O 1
ATOM 699 N N . TYR A 1 90 ? -0.438 -12.678 -4.856 1 98.67 90 TYR A N 1
ATOM 700 C CA . TYR A 1 90 ? -0.34 -12.561 -6.306 1 98.67 90 TYR A CA 1
ATOM 701 C C . TYR A 1 90 ? -0.576 -13.908 -6.979 1 98.67 90 TYR A C 1
ATOM 703 O O . TYR A 1 90 ? -1.286 -13.991 -7.984 1 98.67 90 TYR A O 1
ATOM 711 N N . ALA A 1 91 ? 0.023 -14.929 -6.384 1 98.54 91 ALA A N 1
ATOM 712 C CA . ALA A 1 91 ? -0.193 -16.28 -6.897 1 98.54 91 ALA A CA 1
ATOM 713 C C . ALA A 1 91 ? -1.666 -16.67 -6.81 1 98.54 91 ALA A C 1
ATOM 715 O O . ALA A 1 91 ? -2.241 -17.169 -7.78 1 98.54 91 ALA A O 1
ATOM 716 N N . ALA A 1 92 ? -2.255 -16.398 -5.661 1 97.92 92 ALA A N 1
ATOM 717 C CA . ALA A 1 92 ? -3.656 -16.737 -5.426 1 97.92 92 ALA A CA 1
ATOM 718 C C . ALA A 1 92 ? -4.566 -16.039 -6.433 1 97.92 92 ALA A C 1
ATOM 720 O O . ALA A 1 92 ? -5.422 -16.676 -7.051 1 97.92 92 ALA A O 1
ATOM 721 N N . ALA A 1 93 ? -4.354 -14.771 -6.612 1 96.87 93 ALA A N 1
ATOM 722 C CA . ALA A 1 93 ? -5.175 -13.999 -7.542 1 96.87 93 ALA A CA 1
ATOM 723 C C . ALA A 1 93 ? -4.983 -14.485 -8.976 1 96.87 93 ALA A C 1
ATOM 725 O O . ALA A 1 93 ? -5.947 -14.581 -9.74 1 96.87 93 ALA A O 1
ATOM 726 N N . THR A 1 94 ? -3.741 -14.779 -9.359 1 97.08 94 THR A N 1
ATOM 727 C CA . THR A 1 94 ? -3.453 -15.248 -10.71 1 97.08 94 THR A CA 1
ATOM 728 C C . THR A 1 94 ? -4.115 -16.599 -10.967 1 97.08 94 THR A C 1
ATOM 730 O O . THR A 1 94 ? -4.775 -16.788 -11.991 1 97.08 94 THR A O 1
ATOM 733 N N . LEU A 1 95 ? -3.989 -17.514 -9.995 1 96.43 95 LEU A N 1
ATOM 734 C CA . LEU A 1 95 ? -4.645 -18.81 -10.13 1 96.43 95 LEU A CA 1
ATOM 735 C C . LEU A 1 95 ? -6.154 -18.643 -10.27 1 96.43 95 LEU A C 1
ATOM 737 O O . LEU A 1 95 ? -6.781 -19.301 -11.104 1 96.43 95 LEU A O 1
ATOM 741 N N . ALA A 1 96 ? -6.717 -17.77 -9.47 1 95.59 96 ALA A N 1
ATOM 742 C CA . ALA A 1 96 ? -8.161 -17.548 -9.481 1 95.59 96 ALA A CA 1
ATOM 743 C C . ALA A 1 96 ? -8.625 -17.03 -10.839 1 95.59 96 ALA A C 1
ATOM 745 O O . ALA A 1 96 ? -9.634 -17.495 -11.376 1 95.59 96 ALA A O 1
ATOM 746 N N . ARG A 1 97 ? -7.911 -16.142 -11.402 1 93.97 97 ARG A N 1
ATOM 747 C CA . ARG A 1 97 ? -8.341 -15.521 -12.651 1 93.97 97 ARG A CA 1
ATOM 748 C C . ARG A 1 97 ? -8.129 -16.461 -13.832 1 93.97 97 ARG A C 1
ATOM 750 O O . ARG A 1 97 ? -8.877 -16.415 -14.811 1 93.97 97 ARG A O 1
ATOM 757 N N . PHE A 1 98 ? -7.164 -17.297 -13.77 1 94.71 98 PHE A N 1
ATOM 758 C CA . PHE A 1 98 ? -6.811 -18.115 -14.925 1 94.71 98 PHE A CA 1
ATOM 759 C C . PHE A 1 98 ? -7.521 -19.462 -14.871 1 94.71 98 PHE A C 1
ATOM 761 O O . PHE A 1 98 ? -7.784 -20.073 -15.909 1 94.71 98 PHE A O 1
ATOM 768 N N . LEU A 1 99 ? -7.734 -19.923 -13.663 1 92.74 99 LEU A N 1
ATOM 769 C CA . LEU A 1 99 ? -8.366 -21.231 -13.528 1 92.74 99 LEU A CA 1
ATOM 770 C C . LEU A 1 99 ? -9.851 -21.088 -13.211 1 92.74 99 LEU A C 1
ATOM 772 O O . LEU A 1 99 ? -10.622 -22.034 -13.386 1 92.74 99 LEU A O 1
ATOM 776 N N . GLY A 1 100 ? -10.292 -19.948 -13.005 1 75.37 100 GLY A N 1
ATOM 777 C CA . GLY A 1 100 ? -11.705 -19.658 -12.816 1 75.37 100 GLY A CA 1
ATOM 778 C C . GLY A 1 100 ? -12.424 -20.708 -11.991 1 75.37 100 GLY A C 1
ATOM 779 O O . GLY A 1 100 ? -11.981 -21.055 -10.894 1 75.37 100 GLY A O 1
ATOM 780 N N . GLN A 1 101 ? -13.453 -21.149 -12.582 1 84.77 101 GLN A N 1
ATOM 781 C CA . GLN A 1 101 ? -14.344 -22.143 -11.992 1 84.77 101 GLN A CA 1
ATOM 782 C C . GLN A 1 101 ? -14.136 -23.514 -12.629 1 84.77 101 GLN A C 1
ATOM 784 O O . GLN A 1 101 ? -15.05 -24.342 -12.645 1 84.77 101 GLN A O 1
ATOM 789 N N . SER A 1 102 ? -12.878 -23.704 -12.983 1 90.88 102 SER A N 1
ATOM 790 C CA . SER A 1 102 ? -12.636 -24.93 -13.737 1 90.88 102 SER A CA 1
ATOM 791 C C . SER A 1 102 ? -12.281 -26.088 -12.81 1 90.88 102 SER A C 1
ATOM 793 O O . SER A 1 102 ? -12.334 -27.251 -13.213 1 90.88 102 SER A O 1
ATOM 795 N N . CYS A 1 103 ? -11.908 -25.784 -11.63 1 93.87 103 CYS A N 1
ATOM 796 C CA . CYS A 1 103 ? -11.512 -26.814 -10.676 1 93.87 103 CYS A CA 1
ATOM 797 C C . CYS A 1 103 ? -11.587 -26.292 -9.246 1 93.87 103 CYS A C 1
ATOM 799 O O . CYS A 1 103 ? -11.973 -25.144 -9.02 1 93.87 103 CYS A O 1
ATOM 801 N N . HIS A 1 104 ? -11.348 -27.197 -8.335 1 96.81 104 HIS A N 1
ATOM 802 C CA . HIS A 1 104 ? -11.172 -26.853 -6.929 1 96.81 104 HIS A CA 1
ATOM 803 C C . HIS A 1 104 ? -9.701 -26.629 -6.596 1 96.81 104 HIS A C 1
ATOM 805 O O . HIS A 1 104 ? -8.878 -27.531 -6.766 1 96.81 104 HIS A O 1
ATOM 811 N N . ILE A 1 105 ? -9.413 -25.472 -6.202 1 97.71 105 ILE A N 1
ATOM 812 C CA . ILE A 1 105 ? -8.003 -25.266 -5.888 1 97.71 105 ILE A CA 1
ATOM 813 C C . ILE A 1 105 ? -7.875 -24.458 -4.598 1 97.71 105 ILE A C 1
ATOM 815 O O . ILE A 1 105 ? -8.606 -23.487 -4.391 1 97.71 105 ILE A O 1
ATOM 819 N N . VAL A 1 106 ? -7.011 -24.875 -3.712 1 98.7 106 VAL A N 1
ATOM 820 C CA . VAL A 1 106 ? -6.67 -24.157 -2.488 1 98.7 106 VAL A CA 1
ATOM 821 C C . VAL A 1 106 ? -5.161 -23.931 -2.425 1 98.7 106 VAL A C 1
ATOM 823 O O . VAL A 1 106 ? -4.379 -24.87 -2.59 1 98.7 106 VAL A O 1
ATOM 826 N N . ILE A 1 107 ? -4.757 -22.753 -2.288 1 98.73 107 ILE A N 1
ATOM 827 C CA . ILE A 1 107 ? -3.351 -22.408 -2.107 1 98.73 107 ILE A CA 1
ATOM 828 C C . ILE A 1 107 ? -3.094 -22.042 -0.647 1 98.73 107 ILE A C 1
ATOM 830 O O . ILE A 1 107 ? -3.962 -21.472 0.019 1 98.73 107 ILE A O 1
ATOM 834 N N . THR A 1 108 ? -1.936 -22.391 -0.132 1 98.76 108 THR A N 1
ATOM 835 C CA . THR A 1 108 ? -1.577 -22.137 1.258 1 98.76 108 THR A CA 1
ATOM 836 C C . THR A 1 108 ? -0.073 -21.924 1.399 1 98.76 108 THR A C 1
ATOM 838 O O . THR A 1 108 ? 0.639 -21.805 0.399 1 98.76 108 THR A O 1
ATOM 841 N N . GLY A 1 109 ? 0.456 -21.692 2.498 1 97.88 109 GLY A N 1
ATOM 842 C CA . GLY A 1 109 ? 1.833 -21.498 2.924 1 97.88 109 GLY A CA 1
ATOM 843 C C . GLY A 1 109 ? 1.999 -21.508 4.431 1 97.88 109 GLY A C 1
ATOM 844 O O . GLY A 1 109 ? 1.173 -22.076 5.148 1 97.88 109 GLY A O 1
ATOM 845 N N . SER A 1 110 ? 3.115 -20.971 4.855 1 97.42 110 SER A N 1
ATOM 846 C CA . SER A 1 110 ? 3.328 -20.906 6.297 1 97.42 110 SER A CA 1
ATOM 847 C C . SER A 1 110 ? 4.319 -19.805 6.66 1 97.42 110 SER A C 1
ATOM 849 O O . SER A 1 110 ? 5.134 -19.397 5.829 1 97.42 110 SER A O 1
ATOM 851 N N . GLN A 1 111 ? 4.171 -19.312 7.862 1 94.94 111 GLN A N 1
ATOM 852 C CA . GLN A 1 111 ? 5.123 -18.347 8.401 1 94.94 111 GLN A CA 1
ATOM 853 C C . GLN A 1 111 ? 6.348 -19.048 8.98 1 94.94 111 GLN A C 1
ATOM 855 O O . GLN A 1 111 ? 7.431 -18.462 9.05 1 94.94 111 GLN A O 1
ATOM 860 N N . TYR A 1 112 ? 6.161 -20.314 9.37 1 94.73 112 TYR A N 1
ATOM 861 C CA . TYR A 1 112 ? 7.236 -21.136 9.916 1 94.73 112 TYR A CA 1
ATOM 862 C C . TYR A 1 112 ? 7.419 -22.407 9.096 1 94.73 112 TYR A C 1
ATOM 864 O O . TYR A 1 112 ? 6.453 -22.948 8.552 1 94.73 112 TYR A O 1
ATOM 872 N N . PRO A 1 113 ? 8.673 -22.834 9.117 1 95.04 113 PRO A N 1
ATOM 873 C CA . PRO A 1 113 ? 8.913 -24.082 8.387 1 95.04 113 PRO A CA 1
ATOM 874 C C . PRO A 1 113 ? 8.184 -25.274 9.001 1 95.04 113 PRO A C 1
ATOM 876 O O . PRO A 1 113 ? 7.906 -25.281 10.203 1 95.04 113 PRO A O 1
ATOM 879 N N . LEU A 1 114 ? 7.897 -26.197 8.174 1 96.76 114 LEU A N 1
ATOM 880 C CA . LEU A 1 114 ? 7.303 -27.45 8.627 1 96.76 114 LEU A CA 1
ATOM 881 C C . LEU A 1 114 ? 8.281 -28.232 9.497 1 96.76 114 LEU A C 1
ATOM 883 O O . LEU A 1 114 ? 7.893 -28.794 10.524 1 96.76 114 LEU A O 1
ATOM 887 N N . LEU A 1 115 ? 9.548 -28.204 9.125 1 95.19 115 LEU A N 1
ATOM 888 C CA . LEU A 1 115 ? 10.523 -29.113 9.718 1 95.19 115 LEU A CA 1
ATOM 889 C C . LEU A 1 115 ? 11.453 -28.367 10.669 1 95.19 115 LEU A C 1
ATOM 891 O O . LEU A 1 115 ? 11.621 -27.151 10.553 1 95.19 115 LEU A O 1
ATOM 895 N N . ASN A 1 116 ? 12.042 -29.156 11.528 1 93.53 116 ASN A N 1
ATOM 896 C CA . ASN A 1 116 ? 13.066 -28.607 12.41 1 93.53 116 ASN A CA 1
ATOM 897 C C . ASN A 1 116 ? 14.364 -28.329 11.657 1 93.53 116 ASN A C 1
ATOM 899 O O . ASN A 1 116 ? 14.447 -28.558 10.449 1 93.53 116 ASN A O 1
ATOM 903 N N . ILE A 1 117 ? 15.288 -27.882 12.333 1 89.82 117 ILE A N 1
ATOM 904 C CA . ILE A 1 117 ? 16.536 -27.41 11.743 1 89.82 117 ILE A CA 1
ATOM 905 C C . ILE A 1 117 ? 17.241 -28.565 11.035 1 89.82 117 ILE A C 1
ATOM 907 O O . ILE A 1 117 ? 17.858 -28.373 9.984 1 89.82 117 ILE A O 1
ATOM 911 N N . GLN A 1 118 ? 17.006 -29.79 11.551 1 88.85 118 GLN A N 1
ATOM 912 C CA . GLN A 1 118 ? 17.677 -30.969 11.013 1 88.85 118 GLN A CA 1
ATOM 913 C C . GLN A 1 118 ? 16.917 -31.537 9.818 1 88.85 118 GLN A C 1
ATOM 915 O O . GLN A 1 118 ? 17.459 -32.34 9.055 1 88.85 118 GLN A O 1
ATOM 920 N N . GLY A 1 119 ? 15.67 -31.126 9.708 1 89.57 119 GLY A N 1
ATOM 921 C CA . GLY A 1 119 ? 14.857 -31.569 8.587 1 89.57 119 GLY A CA 1
ATOM 922 C C . GLY A 1 119 ? 14.337 -32.985 8.75 1 89.57 119 GLY A C 1
ATOM 923 O O . GLY A 1 119 ? 13.85 -33.587 7.791 1 89.57 119 GLY A O 1
ATOM 924 N N . ASP A 1 120 ? 14.454 -33.516 9.907 1 89.08 120 ASP A N 1
ATOM 925 C CA . ASP A 1 120 ? 14.131 -34.932 10.055 1 89.08 120 ASP A CA 1
ATOM 926 C C . ASP A 1 120 ? 12.797 -35.119 10.774 1 89.08 120 ASP A C 1
ATOM 928 O O . ASP A 1 120 ? 12.242 -36.22 10.787 1 89.08 120 ASP A O 1
ATOM 932 N N . ASN A 1 121 ? 12.322 -33.972 11.409 1 91.82 121 ASN A N 1
ATOM 933 C CA . ASN A 1 121 ? 11.028 -34.018 12.082 1 91.82 121 ASN A CA 1
ATOM 934 C C . ASN A 1 121 ? 10.286 -32.69 11.961 1 91.82 121 ASN A C 1
ATOM 936 O O . ASN A 1 121 ? 10.888 -31.665 11.638 1 91.82 121 ASN A O 1
ATOM 940 N N . THR A 1 122 ? 9.026 -32.765 12.272 1 93.54 122 THR A N 1
ATOM 941 C CA . THR A 1 122 ? 8.223 -31.547 12.281 1 93.54 122 THR A CA 1
ATOM 942 C C . THR A 1 122 ? 8.64 -30.633 13.429 1 93.54 122 THR A C 1
ATOM 944 O O . THR A 1 122 ? 8.976 -31.107 14.516 1 93.54 122 THR A O 1
ATOM 947 N N . ARG A 1 123 ? 8.62 -29.404 13.175 1 93.54 123 ARG A N 1
ATOM 948 C CA . ARG A 1 123 ? 8.904 -28.419 14.213 1 93.54 123 ARG A CA 1
ATOM 949 C C . ARG A 1 123 ? 7.836 -28.448 15.302 1 93.54 123 ARG A C 1
ATOM 951 O O . ARG A 1 123 ? 6.658 -28.676 15.019 1 93.54 123 ARG A O 1
ATOM 958 N N . GLU A 1 124 ? 8.285 -28.168 16.536 1 91.38 124 GLU A N 1
ATOM 959 C CA . GLU A 1 124 ? 7.342 -28.1 17.648 1 91.38 124 GLU A CA 1
ATOM 960 C C . GLU A 1 124 ? 6.326 -26.98 17.443 1 91.38 124 GLU A C 1
ATOM 962 O O . GLU A 1 124 ? 5.134 -27.16 17.702 1 91.38 124 GLU A O 1
ATOM 967 N N . PHE A 1 125 ? 6.844 -25.899 17.035 1 93.63 125 PHE A N 1
ATOM 968 C CA . PHE A 1 125 ? 5.974 -24.768 16.734 1 93.63 125 PHE A CA 1
ATOM 969 C C . PHE A 1 125 ? 5.993 -24.452 15.243 1 93.63 125 PHE A C 1
ATOM 971 O O . PHE A 1 125 ? 7.005 -23.986 14.715 1 93.63 125 PHE A O 1
ATOM 978 N N . THR A 1 126 ? 4.857 -24.705 14.606 1 95.88 126 THR A N 1
ATOM 979 C CA . THR A 1 126 ? 4.712 -24.405 13.185 1 95.88 126 THR A CA 1
ATOM 980 C C . THR A 1 126 ? 3.241 -24.248 12.813 1 95.88 126 THR A C 1
ATOM 982 O O . THR A 1 126 ? 2.384 -24.969 13.328 1 95.88 126 THR A O 1
ATOM 985 N N . ASP A 1 127 ? 2.997 -23.292 11.986 1 97.48 127 ASP A N 1
ATOM 986 C CA . ASP A 1 127 ? 1.647 -23.159 11.447 1 97.48 127 ASP A CA 1
ATOM 987 C C . ASP A 1 127 ? 1.494 -23.946 10.148 1 97.48 127 ASP A C 1
ATOM 989 O O . ASP A 1 127 ? 0.412 -23.975 9.557 1 97.48 127 ASP A O 1
ATOM 993 N N . ALA A 1 128 ? 2.521 -24.613 9.689 1 97.66 128 ALA A N 1
ATOM 994 C CA . ALA A 1 128 ? 2.555 -25.295 8.397 1 97.66 128 ALA A CA 1
ATOM 995 C C . ALA A 1 128 ? 1.576 -26.465 8.369 1 97.66 128 ALA A C 1
ATOM 997 O O . ALA A 1 128 ? 0.804 -26.613 7.419 1 97.66 128 ALA A O 1
ATOM 998 N N . ILE A 1 129 ? 1.533 -27.259 9.41 1 97.12 129 ILE A N 1
ATOM 999 C CA . ILE A 1 129 ? 0.736 -28.48 9.448 1 97.12 129 ILE A CA 1
ATOM 1000 C C . ILE A 1 129 ? -0.75 -28.127 9.442 1 97.12 129 ILE A C 1
ATOM 1002 O O . ILE A 1 129 ? -1.523 -28.682 8.658 1 97.12 129 ILE A O 1
ATOM 1006 N N . GLU A 1 130 ? -1.098 -27.209 10.258 1 97.64 130 GLU A N 1
ATOM 1007 C CA . GLU A 1 130 ? -2.503 -26.819 10.338 1 97.64 130 GLU A CA 1
ATOM 1008 C C . GLU A 1 130 ? -2.977 -26.189 9.032 1 97.64 130 GLU A C 1
ATOM 1010 O O . GLU A 1 130 ? -4.103 -26.429 8.594 1 97.64 130 GLU A O 1
ATOM 1015 N N . ASN A 1 131 ? -2.138 -25.403 8.461 1 98.62 131 ASN A N 1
ATOM 1016 C CA . ASN A 1 131 ? -2.483 -24.799 7.178 1 98.62 131 ASN A CA 1
ATOM 1017 C C . ASN A 1 131 ? -2.647 -25.854 6.088 1 98.62 131 ASN A C 1
ATOM 1019 O O . ASN A 1 131 ? -3.574 -25.779 5.28 1 98.62 131 ASN A O 1
ATOM 1023 N N . LEU A 1 132 ? -1.777 -26.813 6.103 1 98.43 132 LEU A N 1
ATOM 1024 C CA . LEU A 1 132 ? -1.866 -27.901 5.135 1 98.43 132 LEU A CA 1
ATOM 1025 C C . LEU A 1 132 ? -3.157 -28.691 5.323 1 98.43 132 LEU A C 1
ATOM 1027 O O . LEU A 1 132 ? -3.871 -28.96 4.355 1 98.43 132 LEU A O 1
ATOM 1031 N N . TYR A 1 133 ? -3.454 -29.045 6.55 1 98.46 133 TYR A N 1
ATOM 1032 C CA . TYR A 1 133 ? -4.656 -29.818 6.839 1 98.46 133 TYR A CA 1
ATOM 1033 C C . TYR A 1 133 ? -5.909 -29.051 6.433 1 98.46 133 TYR A C 1
ATOM 1035 O O . TYR A 1 133 ? -6.82 -29.616 5.823 1 98.46 133 TYR A O 1
ATOM 1043 N N . LEU A 1 134 ? -5.881 -27.813 6.736 1 98.66 134 LEU A N 1
ATOM 1044 C CA . LEU A 1 134 ? -7.013 -26.98 6.345 1 98.66 134 LEU A CA 1
ATOM 1045 C C . LEU A 1 134 ? -7.183 -26.971 4.829 1 98.66 134 LEU A C 1
ATOM 1047 O O . LEU A 1 134 ? -8.298 -27.129 4.325 1 98.66 134 LEU A O 1
ATOM 1051 N N . ALA A 1 135 ? -6.116 -26.819 4.148 1 98.76 135 ALA A N 1
ATOM 1052 C CA . ALA A 1 135 ? -6.16 -26.775 2.689 1 98.76 135 ALA A CA 1
ATOM 1053 C C . ALA A 1 135 ? -6.68 -28.09 2.116 1 98.76 135 ALA A C 1
ATOM 1055 O O . ALA A 1 135 ? -7.531 -28.092 1.223 1 98.76 135 ALA A O 1
ATOM 1056 N N . LEU A 1 136 ? -6.21 -29.194 2.646 1 98.56 136 LEU A N 1
ATOM 1057 C CA . LEU A 1 136 ? -6.579 -30.518 2.154 1 98.56 136 LEU A CA 1
ATOM 1058 C C . LEU A 1 136 ? -8.046 -30.816 2.444 1 98.56 136 LEU A C 1
ATOM 1060 O O . LEU A 1 136 ? -8.728 -31.444 1.631 1 98.56 136 LEU A O 1
ATOM 1064 N N . GLU A 1 137 ? -8.521 -30.359 3.537 1 97.87 137 GLU A N 1
ATOM 1065 C CA . GLU A 1 137 ? -9.922 -30.564 3.891 1 97.87 137 GLU A CA 1
ATOM 1066 C C . GLU A 1 137 ? -10.838 -29.662 3.069 1 97.87 137 GLU A C 1
ATOM 1068 O O . GLU A 1 137 ? -11.873 -30.108 2.569 1 97.87 137 GLU A O 1
ATOM 1073 N N . GLN A 1 138 ? -10.426 -28.483 2.853 1 97.97 138 GLN A N 1
ATOM 1074 C CA . GLN A 1 138 ? -11.297 -27.479 2.249 1 97.97 138 GLN A CA 1
ATOM 1075 C C . GLN A 1 138 ? -11.373 -27.657 0.735 1 97.97 138 GLN A C 1
ATOM 1077 O O . GLN A 1 138 ? -12.393 -27.341 0.119 1 97.97 138 GLN A O 1
ATOM 1082 N N . VAL A 1 139 ? -10.338 -28.198 0.128 1 98.05 139 VAL A N 1
ATOM 1083 C CA . VAL A 1 139 ? -10.337 -28.36 -1.322 1 98.05 139 VAL A CA 1
ATOM 1084 C C . VAL A 1 139 ? -11.428 -29.347 -1.732 1 98.05 139 VAL A C 1
ATOM 1086 O O . VAL A 1 139 ? -11.935 -29.29 -2.855 1 98.05 139 VAL A O 1
ATOM 1089 N N . ILE A 1 140 ? -11.805 -30.212 -0.777 1 96.98 140 ILE A N 1
ATOM 1090 C CA . ILE A 1 140 ? -12.838 -31.211 -1.031 1 96.98 140 ILE A CA 1
ATOM 1091 C C . ILE A 1 140 ? -14.204 -30.651 -0.642 1 96.98 140 ILE A C 1
ATOM 1093 O O . ILE A 1 140 ? -15.218 -30.988 -1.257 1 96.98 140 ILE A O 1
ATOM 1097 N N . ALA A 1 141 ? -14.24 -29.796 0.301 1 96.88 141 ALA A N 1
ATOM 1098 C CA . ALA A 1 141 ? -15.491 -29.364 0.919 1 96.88 141 ALA A CA 1
ATOM 1099 C C . ALA A 1 141 ? -16.067 -28.148 0.199 1 96.88 141 ALA A C 1
ATOM 1101 O O . ALA A 1 141 ? -17.286 -27.966 0.153 1 96.88 141 ALA A O 1
ATOM 1102 N N . LEU A 1 142 ? -15.284 -27.348 -0.395 1 96.32 142 LEU A N 1
ATOM 1103 C CA . LEU A 1 142 ? -15.719 -26.07 -0.946 1 96.32 142 LEU A CA 1
ATOM 1104 C C . LEU A 1 142 ? -16.214 -26.236 -2.379 1 96.32 142 LEU A C 1
ATOM 1106 O O . LEU A 1 142 ? -15.795 -27.158 -3.082 1 96.32 142 LEU A O 1
ATOM 1110 N N . PRO A 1 143 ? -17.119 -25.303 -2.824 1 94.92 143 PRO A N 1
ATOM 1111 C CA . PRO A 1 143 ? -17.502 -25.293 -4.238 1 94.92 143 PRO A CA 1
ATOM 1112 C C . PRO A 1 143 ? -16.323 -25.011 -5.166 1 94.92 143 PRO A C 1
ATOM 1114 O O . PRO A 1 143 ? -15.26 -24.583 -4.709 1 94.92 143 PRO A O 1
ATOM 1117 N N . VAL A 1 144 ? -16.563 -25.3 -6.427 1 94.86 144 VAL A N 1
ATOM 1118 C CA . VAL A 1 144 ? -15.565 -25.032 -7.458 1 94.86 144 VAL A CA 1
ATOM 1119 C C . VAL A 1 144 ? -15.078 -23.589 -7.343 1 94.86 144 VAL A C 1
ATOM 1121 O O . VAL A 1 144 ? -15.876 -22.674 -7.124 1 94.86 144 VAL A O 1
ATOM 1124 N N . GLY A 1 145 ? -13.777 -23.371 -7.397 1 94.74 145 GLY A N 1
ATOM 1125 C CA . GLY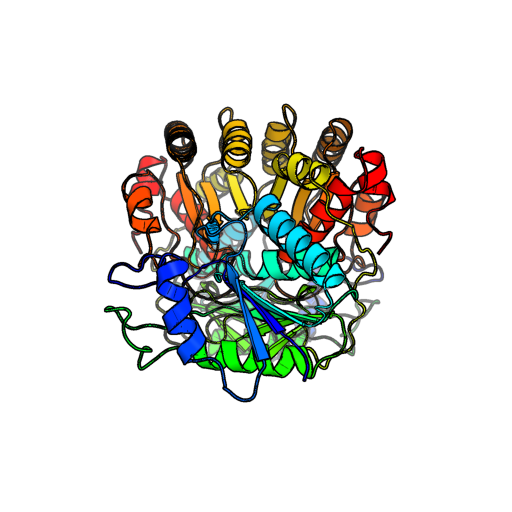 A 1 145 ? -13.189 -22.047 -7.27 1 94.74 145 GLY A CA 1
ATOM 1126 C C . GLY A 1 145 ? -11.789 -22.07 -6.687 1 94.74 145 GLY A C 1
ATOM 1127 O O . GLY A 1 145 ? -11.226 -23.141 -6.451 1 94.74 145 GLY A O 1
ATOM 1128 N N . ALA A 1 146 ? -11.21 -20.987 -6.567 1 96.48 146 ALA A N 1
ATOM 1129 C CA . ALA A 1 146 ? -9.869 -20.813 -6.013 1 96.48 146 ALA A CA 1
ATOM 1130 C C . ALA A 1 146 ? -9.924 -20.124 -4.652 1 96.48 146 ALA A C 1
ATOM 1132 O O . ALA A 1 146 ? -10.592 -19.1 -4.494 1 96.48 146 ALA A O 1
ATOM 1133 N N . TYR A 1 147 ? -9.203 -20.733 -3.707 1 97.76 147 TYR A N 1
ATOM 1134 C CA . TYR A 1 147 ? -9.25 -20.244 -2.334 1 97.76 147 TYR A CA 1
ATOM 1135 C C . TYR A 1 147 ? -7.853 -20.183 -1.728 1 97.76 147 TYR A C 1
ATOM 1137 O O . TYR A 1 147 ? -6.933 -20.852 -2.205 1 97.76 147 TYR A O 1
ATOM 1145 N N . LEU A 1 148 ? -7.697 -19.347 -0.773 1 98.69 148 LEU A N 1
ATOM 1146 C CA . LEU A 1 148 ? -6.518 -19.336 0.087 1 98.69 148 LEU A CA 1
ATOM 1147 C C . LEU A 1 148 ? -6.87 -19.798 1.497 1 98.69 148 LEU A C 1
ATOM 1149 O O . LEU A 1 148 ? -7.764 -19.237 2.134 1 98.69 148 LEU A O 1
ATOM 1153 N N . ALA A 1 149 ? -6.232 -20.79 1.974 1 98.84 149 ALA A N 1
ATOM 1154 C CA . ALA A 1 149 ? -6.38 -21.275 3.344 1 98.84 149 ALA A CA 1
ATOM 1155 C C . ALA A 1 149 ? -5.165 -20.906 4.19 1 98.84 149 ALA A C 1
ATOM 1157 O O . ALA A 1 149 ? -4.037 -21.288 3.869 1 98.84 149 ALA A O 1
ATOM 1158 N N . PHE A 1 150 ? -5.42 -20.201 5.209 1 98.74 150 PHE A N 1
ATOM 1159 C CA . PHE A 1 150 ? -4.332 -19.728 6.057 1 98.74 150 PHE A CA 1
ATOM 1160 C C . PHE A 1 150 ? -4.841 -19.398 7.456 1 98.74 150 PHE A C 1
ATOM 1162 O O . PHE A 1 150 ? -5.843 -18.698 7.608 1 98.74 150 PHE A O 1
ATOM 1169 N N . HIS A 1 151 ? -4.212 -19.861 8.501 1 98.47 151 HIS A N 1
ATOM 1170 C CA . HIS A 1 151 ? -4.476 -19.534 9.897 1 98.47 151 HIS A CA 1
ATOM 1171 C C . HIS A 1 151 ? -5.943 -19.76 10.248 1 98.47 151 HIS A C 1
ATOM 1173 O O . HIS A 1 151 ? -6.609 -18.858 10.763 1 98.47 151 HIS A O 1
ATOM 1179 N N . HIS A 1 152 ? -6.444 -20.847 9.912 1 98.23 152 HIS A N 1
ATOM 1180 C CA . HIS A 1 152 ? -7.77 -21.337 10.273 1 98.23 152 HIS A CA 1
ATOM 1181 C C . HIS A 1 152 ? -8.86 -20.572 9.53 1 98.23 152 HIS A C 1
ATOM 1183 O O . HIS A 1 152 ? -10.021 -20.576 9.947 1 98.23 152 HIS A O 1
ATOM 1189 N N . GLN A 1 153 ? -8.454 -19.9 8.464 1 98.6 153 GLN A N 1
ATOM 1190 C CA . GLN A 1 153 ? -9.396 -19.143 7.646 1 98.6 153 GLN A CA 1
ATOM 1191 C C . GLN A 1 153 ? -9.274 -19.523 6.173 1 98.6 153 GLN A C 1
ATOM 1193 O O . GLN A 1 153 ? -8.223 -19.992 5.732 1 98.6 153 GLN A O 1
ATOM 1198 N N . VAL A 1 154 ? -10.378 -19.38 5.472 1 98.72 154 VAL A N 1
ATOM 1199 C CA . VAL A 1 154 ? -10.4 -19.621 4.033 1 98.72 154 VAL A CA 1
ATOM 1200 C C . VAL A 1 154 ? -11.017 -18.422 3.317 1 98.72 154 VAL A C 1
ATOM 1202 O O . VAL A 1 154 ? -12.106 -17.969 3.678 1 98.72 154 VAL A O 1
ATOM 1205 N N . PHE A 1 155 ? -10.259 -17.925 2.348 1 98.41 155 PHE A N 1
ATOM 1206 C CA . PHE A 1 155 ? -10.668 -16.737 1.609 1 98.41 155 PHE A CA 1
ATOM 1207 C C . PHE A 1 155 ? -10.841 -17.053 0.128 1 98.41 155 PHE A C 1
ATOM 1209 O O . PHE A 1 155 ? -10.175 -17.944 -0.404 1 98.41 155 PHE A O 1
ATOM 1216 N N . HIS A 1 156 ? -11.773 -16.302 -0.536 1 97.13 156 HIS A N 1
ATOM 1217 C CA . HIS A 1 156 ? -11.702 -16.283 -1.993 1 97.13 156 HIS A CA 1
ATOM 1218 C C . HIS A 1 156 ? -10.342 -15.785 -2.472 1 97.13 156 HIS A C 1
ATOM 1220 O O . HIS A 1 156 ? -9.936 -14.667 -2.147 1 97.13 156 HIS A O 1
ATOM 1226 N N . ALA A 1 157 ? -9.669 -16.542 -3.225 1 96.62 157 ALA A N 1
ATOM 1227 C CA . ALA A 1 157 ? -8.261 -16.337 -3.553 1 96.62 157 ALA A CA 1
ATOM 1228 C C . ALA A 1 157 ? -8.039 -14.967 -4.186 1 96.62 157 ALA A C 1
ATOM 1230 O O . ALA A 1 157 ? -7.024 -14.315 -3.929 1 96.62 157 ALA A O 1
ATOM 1231 N N . GLN A 1 158 ? -8.977 -14.513 -4.963 1 94.95 158 GLN A N 1
ATOM 1232 C CA . GLN A 1 158 ? -8.862 -13.254 -5.692 1 94.95 158 GLN A CA 1
ATOM 1233 C C . GLN A 1 158 ? -8.84 -12.065 -4.735 1 94.95 158 GLN A C 1
ATOM 1235 O O . GLN A 1 158 ? -8.44 -10.963 -5.116 1 94.95 158 GLN A O 1
ATOM 1240 N N . THR A 1 159 ? -9.275 -12.272 -3.54 1 96.18 159 THR A N 1
ATOM 1241 C CA . THR A 1 159 ? -9.434 -11.181 -2.585 1 96.18 159 THR A CA 1
ATOM 1242 C C . THR A 1 159 ? -8.337 -11.227 -1.525 1 96.18 159 THR A C 1
ATOM 1244 O O . THR A 1 159 ? -8.246 -10.334 -0.679 1 96.18 159 THR A O 1
ATOM 1247 N N . ALA A 1 160 ? -7.492 -12.243 -1.589 1 96.95 160 ALA A N 1
ATOM 1248 C CA . ALA A 1 160 ? -6.523 -12.483 -0.523 1 96.95 160 ALA A CA 1
ATOM 1249 C C . ALA A 1 160 ? -5.406 -11.444 -0.553 1 96.95 160 ALA A C 1
ATOM 1251 O O . ALA A 1 160 ? -4.878 -11.122 -1.621 1 96.95 160 ALA A O 1
ATOM 1252 N N . LEU A 1 161 ? -5.072 -10.961 0.585 1 97.4 161 LEU A N 1
ATOM 1253 C CA . LEU A 1 161 ? -4.025 -9.962 0.767 1 97.4 161 LEU A CA 1
ATOM 1254 C C . LEU A 1 161 ? -3.178 -10.28 1.995 1 97.4 161 LEU A C 1
ATOM 1256 O O . LEU A 1 161 ? -3.715 -10.583 3.063 1 97.4 161 LEU A O 1
ATOM 1260 N N . LYS A 1 162 ? -1.874 -10.265 1.79 1 97.74 162 LYS A N 1
ATOM 1261 C CA . LYS A 1 162 ? -1.03 -10.327 2.981 1 97.74 162 LYS A CA 1
ATOM 1262 C C . LYS A 1 162 ? -1.087 -9.018 3.763 1 97.74 162 LYS A C 1
ATOM 1264 O O . LYS A 1 162 ? -0.73 -7.961 3.24 1 97.74 162 LYS A O 1
ATOM 1269 N N . THR A 1 163 ? -1.524 -9.066 5.036 1 97.24 163 THR A N 1
ATOM 1270 C CA . THR A 1 163 ? -1.791 -7.83 5.761 1 97.24 163 THR A CA 1
ATOM 1271 C C . THR A 1 163 ? -0.836 -7.678 6.942 1 97.24 163 THR A C 1
ATOM 1273 O O . THR A 1 163 ? -0.773 -6.616 7.564 1 97.24 163 THR A O 1
ATOM 1276 N N . HIS A 1 164 ? -0.133 -8.723 7.262 1 97.01 164 HIS A N 1
ATOM 1277 C CA . HIS A 1 164 ? 0.871 -8.628 8.316 1 97.01 164 HIS A CA 1
ATOM 1278 C C . HIS A 1 164 ? 2.149 -9.364 7.928 1 97.01 164 HIS A C 1
ATOM 1280 O O . HIS A 1 164 ? 2.093 -10.474 7.393 1 97.01 164 HIS A O 1
ATOM 1286 N N . THR A 1 165 ? 3.246 -8.835 8.285 1 95.33 165 THR A N 1
ATOM 1287 C CA . THR A 1 165 ? 4.521 -9.347 7.795 1 95.33 165 THR A CA 1
ATOM 1288 C C . THR A 1 165 ? 4.914 -10.621 8.537 1 95.33 165 THR A C 1
ATOM 1290 O O . THR A 1 165 ? 5.452 -11.554 7.938 1 95.33 165 THR A O 1
ATOM 1293 N N . THR A 1 166 ? 4.538 -10.683 9.897 1 93.36 166 THR A N 1
ATOM 1294 C CA . THR A 1 166 ? 5.164 -11.74 10.683 1 93.36 166 THR A CA 1
ATOM 1295 C C . THR A 1 166 ? 4.118 -12.512 11.481 1 93.36 166 THR A C 1
ATOM 1297 O O . THR A 1 166 ? 4.375 -13.63 11.933 1 93.36 166 THR A O 1
ATOM 1300 N N . GLU A 1 167 ? 2.962 -11.931 11.685 1 95.63 167 GLU A N 1
ATOM 1301 C CA . GLU A 1 167 ? 1.939 -12.609 12.475 1 95.63 167 GLU A CA 1
ATOM 1302 C C . GLU A 1 167 ? 1.457 -13.88 11.78 1 95.63 167 GLU A C 1
ATOM 1304 O O . GLU A 1 167 ? 1.538 -13.992 10.555 1 95.63 167 GLU A O 1
ATOM 1309 N N . LEU A 1 168 ? 0.98 -14.841 12.594 1 97.24 168 LEU A N 1
ATOM 1310 C CA . LEU A 1 168 ? 0.382 -16.038 12.013 1 97.24 168 LEU A CA 1
ATOM 1311 C C . LEU A 1 168 ? -0.875 -15.688 11.223 1 97.24 168 LEU A C 1
ATOM 1313 O O . LEU A 1 168 ? -1.101 -16.228 10.138 1 97.24 168 LEU A O 1
ATOM 1317 N N . ASP A 1 169 ? -1.679 -14.807 11.829 1 97.85 169 ASP A N 1
ATOM 1318 C CA . ASP A 1 169 ? -2.826 -14.262 11.108 1 97.85 169 ASP A CA 1
ATOM 1319 C C . ASP A 1 169 ? -2.389 -13.192 10.11 1 97.85 169 ASP A C 1
ATOM 1321 O O . ASP A 1 169 ? -2.597 -11.999 10.341 1 97.85 169 ASP A O 1
ATOM 1325 N N . ALA A 1 170 ? -1.852 -13.648 9.011 1 97.79 170 ALA A N 1
ATOM 1326 C CA . ALA A 1 170 ? -1.072 -12.767 8.145 1 97.79 170 ALA A CA 1
ATOM 1327 C C . ALA A 1 170 ? -1.881 -12.343 6.922 1 97.79 170 ALA A C 1
ATOM 1329 O O . ALA A 1 170 ? -1.459 -11.466 6.165 1 97.79 170 ALA A O 1
ATOM 1330 N N . PHE A 1 171 ? -3.065 -12.96 6.686 1 98.35 171 PHE A N 1
ATOM 1331 C CA . PHE A 1 171 ? -3.807 -12.684 5.462 1 98.35 171 PHE A CA 1
ATOM 1332 C C . PHE A 1 171 ? -5.236 -12.259 5.78 1 98.35 171 PHE A C 1
ATOM 1334 O O . PHE A 1 171 ? -5.79 -12.646 6.811 1 98.35 171 PHE A O 1
ATOM 1341 N N . SER A 1 172 ? -5.766 -11.494 4.868 1 97.51 172 SER A N 1
ATOM 1342 C CA . SER A 1 172 ? -7.159 -11.059 4.878 1 97.51 172 SER A CA 1
ATOM 1343 C C . SER A 1 172 ? -7.808 -11.252 3.511 1 97.51 172 SER A C 1
ATOM 1345 O O . SER A 1 172 ? -7.113 -11.427 2.508 1 97.51 172 SER A O 1
ATOM 1347 N N . GLY A 1 173 ? -9.08 -11.212 3.507 1 96.95 173 GLY A N 1
ATOM 1348 C CA . GLY A 1 173 ? -9.875 -11.345 2.296 1 96.95 173 GLY A CA 1
ATOM 1349 C C . GLY A 1 173 ? -11.342 -11.61 2.572 1 96.95 173 GLY A C 1
ATOM 1350 O O . GLY A 1 173 ? -11.767 -11.639 3.729 1 96.95 173 GLY A O 1
ATOM 1351 N N . LEU A 1 174 ? -12.068 -11.767 1.498 1 96.52 174 LEU A N 1
ATOM 1352 C CA . LEU A 1 174 ? -13.459 -12.18 1.649 1 96.52 174 LEU A CA 1
ATOM 1353 C C . LEU A 1 174 ? -13.55 -13.654 2.029 1 96.52 174 LEU A C 1
ATOM 1355 O O . LEU A 1 174 ? -12.944 -14.506 1.375 1 96.52 174 LEU A O 1
ATOM 1359 N N . SER A 1 175 ? -14.279 -13.925 3.046 1 97.62 175 SER A N 1
ATOM 1360 C CA . SER A 1 175 ? -14.447 -15.296 3.519 1 97.62 175 SER A CA 1
ATOM 1361 C C . SER A 1 175 ? -15.028 -16.19 2.429 1 97.62 175 SER A C 1
ATOM 1363 O O . SER A 1 175 ? -15.869 -15.751 1.642 1 97.62 175 SER A O 1
ATOM 1365 N N . SER A 1 176 ? -14.634 -17.39 2.459 1 96.71 176 SER A N 1
ATOM 1366 C CA . SER A 1 176 ? -15.171 -18.372 1.522 1 96.71 176 SER A CA 1
ATOM 1367 C C . SER A 1 176 ? -16.682 -18.513 1.676 1 96.71 176 SER A C 1
ATOM 1369 O O . SER A 1 176 ? -17.366 -18.961 0.753 1 96.71 176 SER A O 1
ATOM 1371 N N . GLU A 1 177 ? -17.185 -18.1 2.804 1 95.75 177 GLU A N 1
ATOM 1372 C CA . GLU A 1 177 ? -18.614 -18.222 3.078 1 95.75 177 GLU A CA 1
ATOM 1373 C C . GLU A 1 177 ? -19.385 -17.025 2.53 1 95.75 177 GLU A C 1
ATOM 1375 O O . GLU A 1 177 ? -20.613 -17.063 2.432 1 95.75 177 GLU A O 1
ATOM 1380 N N . ALA A 1 178 ? -18.665 -15.998 2.225 1 94.45 178 ALA A N 1
ATOM 1381 C CA . ALA A 1 178 ? -19.309 -14.808 1.676 1 94.45 178 ALA A CA 1
ATOM 1382 C C . ALA A 1 178 ? -19.65 -15 0.201 1 94.45 178 ALA A C 1
ATOM 1384 O O . ALA A 1 178 ? -18.961 -15.733 -0.512 1 94.45 178 ALA A O 1
ATOM 1385 N N . GLU A 1 179 ? -20.705 -14.356 -0.22 1 91.1 179 GLU A N 1
ATOM 1386 C CA . GLU A 1 179 ? -21.043 -14.358 -1.64 1 91.1 179 GLU A CA 1
ATOM 1387 C C . GLU A 1 179 ? -19.956 -13.676 -2.467 1 91.1 179 GLU A C 1
ATOM 1389 O O . GLU A 1 179 ? -19.502 -12.583 -2.124 1 91.1 179 GLU A O 1
ATOM 1394 N N . PHE A 1 180 ? -19.554 -14.396 -3.448 1 89.35 180 PHE A N 1
ATOM 1395 C CA . PHE A 1 180 ? -18.492 -13.895 -4.313 1 89.35 180 PHE A CA 1
ATOM 1396 C C . PHE A 1 180 ? -18.693 -14.37 -5.747 1 89.35 180 PHE A C 1
ATOM 1398 O O . PHE A 1 180 ? -18.923 -15.557 -5.987 1 89.35 180 PHE A O 1
ATOM 1405 N N . THR A 1 181 ? -18.769 -13.414 -6.658 1 81.29 181 THR A N 1
ATOM 1406 C CA . THR A 1 181 ? -18.835 -13.768 -8.072 1 81.29 181 THR A CA 1
ATOM 1407 C C . THR A 1 181 ? -17.469 -13.613 -8.733 1 81.29 181 THR A C 1
ATOM 1409 O O . THR A 1 181 ? -17.026 -12.494 -8.999 1 81.29 181 THR A O 1
ATOM 1412 N N . PRO A 1 182 ? -16.881 -14.793 -8.894 1 75.19 182 PRO A N 1
ATOM 1413 C CA . PRO A 1 182 ? -15.562 -14.684 -9.523 1 75.19 182 PRO A CA 1
ATOM 1414 C C . PRO A 1 182 ? -15.64 -14.247 -10.985 1 75.19 182 PRO A C 1
ATOM 1416 O O . PRO A 1 182 ? -16.68 -14.413 -11.628 1 75.19 182 PRO A O 1
ATOM 1419 N N . GLN A 1 183 ? -14.68 -13.675 -11.398 1 71.15 183 GLN A N 1
ATOM 1420 C CA . GLN A 1 183 ? -14.626 -13.32 -12.812 1 71.15 183 GLN A CA 1
ATOM 1421 C C . GLN A 1 183 ? -14.46 -14.561 -13.685 1 71.15 183 GLN A C 1
ATOM 1423 O O . GLN A 1 183 ? -13.732 -15.488 -13.323 1 71.15 183 GLN A O 1
ATOM 1428 N N . GLN A 1 184 ? -15.41 -14.682 -14.658 1 65.24 184 GLN A N 1
ATOM 1429 C CA . GLN A 1 184 ? -15.513 -15.874 -15.492 1 65.24 184 GLN A CA 1
ATOM 1430 C C . GLN A 1 184 ? -14.613 -15.766 -16.72 1 65.24 184 GLN A C 1
ATOM 1432 O O . GLN A 1 184 ? -15.065 -15.361 -17.794 1 65.24 184 GLN A O 1
ATOM 1437 N N . ASN A 1 185 ? -13.397 -15.44 -16.557 1 67.39 185 ASN A N 1
ATOM 1438 C CA . ASN A 1 185 ? -12.647 -15.409 -17.808 1 67.39 185 ASN A CA 1
ATOM 1439 C C . ASN A 1 185 ? -11.425 -16.32 -17.752 1 67.39 185 ASN A C 1
ATOM 1441 O O . ASN A 1 185 ? -10.299 -15.847 -17.59 1 67.39 185 ASN A O 1
ATOM 1445 N N . GLU A 1 186 ? -11.768 -17.615 -18.08 1 76.24 186 GLU A N 1
ATOM 1446 C CA . GLU A 1 186 ? -10.661 -18.566 -18.067 1 76.24 186 GLU A CA 1
ATOM 1447 C C . GLU A 1 186 ? -9.815 -18.445 -19.331 1 76.24 186 GLU A C 1
ATOM 1449 O O . GLU A 1 186 ? -10.317 -18.051 -20.385 1 76.24 186 GLU A O 1
ATOM 1454 N N . LEU A 1 187 ? -8.542 -18.524 -19.182 1 87.41 187 LEU A N 1
ATOM 1455 C CA . LEU A 1 187 ? -7.576 -18.551 -20.275 1 87.41 187 LEU A CA 1
ATOM 1456 C C . LEU A 1 187 ? -6.785 -19.855 -20.27 1 87.41 187 LEU A C 1
ATOM 1458 O O . LEU A 1 187 ? -6.242 -20.253 -19.236 1 87.41 187 LEU A O 1
ATOM 1462 N N . ILE A 1 188 ? -6.821 -20.614 -21.349 1 92.79 188 ILE A N 1
ATOM 1463 C CA . ILE A 1 188 ? -5.957 -21.781 -21.49 1 92.79 188 ILE A CA 1
ATOM 1464 C C . ILE A 1 188 ? -4.517 -21.33 -21.73 1 92.79 188 ILE A C 1
ATOM 1466 O O . ILE A 1 188 ? -4.236 -20.619 -22.697 1 92.79 188 ILE A O 1
ATOM 1470 N N . VAL A 1 189 ? -3.628 -21.749 -20.892 1 96.88 189 VAL A N 1
ATOM 1471 C CA . VAL A 1 189 ? -2.248 -21.278 -20.939 1 96.88 189 VAL A CA 1
ATOM 1472 C C . VAL A 1 189 ? -1.421 -22.188 -21.845 1 96.88 189 VAL A C 1
ATOM 1474 O O . VAL A 1 189 ? -1.289 -23.385 -21.579 1 96.88 189 VAL A O 1
ATOM 1477 N N . GLN A 1 190 ? -0.94 -21.649 -22.897 1 97.31 190 GLN A N 1
ATOM 1478 C CA . GLN A 1 190 ? 0.001 -22.315 -23.792 1 97.31 190 GLN A CA 1
ATOM 1479 C C . GLN A 1 190 ? 1.4 -21.719 -23.663 1 97.31 190 GLN A C 1
ATOM 1481 O O . GLN A 1 190 ? 1.595 -20.729 -22.954 1 97.31 190 GLN A O 1
ATOM 1486 N N . ASP A 1 191 ? 2.305 -22.314 -24.335 1 97.81 191 ASP A N 1
ATOM 1487 C CA . ASP A 1 191 ? 3.691 -21.86 -24.272 1 97.81 191 ASP A CA 1
ATOM 1488 C C . ASP A 1 191 ? 3.812 -20.405 -24.718 1 97.81 191 ASP A C 1
ATOM 1490 O O . ASP A 1 191 ? 4.609 -19.645 -24.164 1 97.81 191 ASP A O 1
ATOM 1494 N N . ALA A 1 192 ? 3.045 -20.057 -25.671 1 97.12 192 ALA A N 1
ATOM 1495 C CA . ALA A 1 192 ? 3.095 -18.7 -26.208 1 97.12 192 ALA A CA 1
ATOM 1496 C C . ALA A 1 192 ? 2.727 -17.673 -25.141 1 97.12 192 ALA A C 1
ATOM 1498 O O . ALA A 1 192 ? 3.324 -16.595 -25.076 1 97.12 192 ALA A O 1
ATOM 1499 N N . GLN A 1 193 ? 1.712 -17.966 -24.349 1 97.46 193 GLN A N 1
ATOM 1500 C CA . GLN A 1 193 ? 1.315 -17.07 -23.268 1 97.46 193 GLN A CA 1
ATOM 1501 C C . GLN A 1 193 ? 2.421 -16.945 -22.224 1 97.46 193 GLN A C 1
ATOM 1503 O O . GLN A 1 193 ? 2.647 -15.863 -21.678 1 97.46 193 GLN A O 1
ATOM 1508 N N . ILE A 1 194 ? 3.057 -18.043 -21.909 1 98.26 194 ILE A N 1
ATOM 1509 C CA . ILE A 1 194 ? 4.136 -18.043 -20.928 1 98.26 194 ILE A CA 1
ATOM 1510 C C . ILE A 1 194 ? 5.295 -17.188 -21.436 1 98.26 194 ILE A C 1
ATOM 1512 O O . ILE A 1 194 ? 5.852 -16.379 -20.69 1 98.26 194 ILE A O 1
ATOM 1516 N N . GLU A 1 195 ? 5.633 -17.311 -22.674 1 97.95 195 GLU A N 1
ATOM 1517 C CA . GLU A 1 195 ? 6.688 -16.512 -23.29 1 97.95 195 GLU A CA 1
ATOM 1518 C C . GLU A 1 195 ? 6.336 -15.027 -23.276 1 97.95 195 GLU A C 1
ATOM 1520 O O . GLU A 1 195 ? 7.173 -14.189 -22.934 1 97.95 195 GLU A O 1
ATOM 1525 N N . ARG A 1 196 ? 5.138 -14.743 -23.632 1 98.11 196 ARG A N 1
ATOM 1526 C CA . ARG A 1 196 ? 4.686 -13.355 -23.636 1 98.11 196 ARG A CA 1
ATOM 1527 C C . ARG A 1 196 ? 4.684 -12.777 -22.225 1 98.11 196 ARG A C 1
ATOM 1529 O O . ARG A 1 196 ? 5.033 -11.612 -22.026 1 98.11 196 ARG A O 1
ATOM 1536 N N . ALA A 1 197 ? 4.305 -13.558 -21.272 1 98.45 197 ALA A N 1
ATOM 1537 C CA . ALA A 1 197 ? 4.232 -13.122 -19.88 1 98.45 197 ALA A CA 1
ATOM 1538 C C . ALA A 1 197 ? 5.605 -12.701 -19.364 1 98.45 197 ALA A C 1
ATOM 1540 O O . ALA A 1 197 ? 5.708 -11.857 -18.471 1 98.45 197 ALA A O 1
ATOM 1541 N N . ALA A 1 198 ? 6.636 -13.262 -19.906 1 98.05 198 ALA A N 1
ATOM 1542 C CA . ALA A 1 198 ? 7.996 -12.92 -19.496 1 98.05 198 ALA A CA 1
ATOM 1543 C C . ALA A 1 198 ? 8.318 -11.465 -19.823 1 98.05 198 ALA A C 1
ATOM 1545 O O . ALA A 1 198 ? 9.214 -10.87 -19.219 1 98.05 198 ALA A O 1
ATOM 1546 N N . SER A 1 199 ? 7.565 -10.818 -20.732 1 97.65 199 SER A N 1
ATOM 1547 C CA . SER A 1 199 ? 7.806 -9.442 -21.155 1 97.65 199 SER A CA 1
ATOM 1548 C C . SER A 1 199 ? 6.837 -8.478 -20.479 1 97.65 199 SER A C 1
ATOM 1550 O O . SER A 1 199 ? 6.909 -7.266 -20.692 1 97.65 199 SER A O 1
ATOM 1552 N N . PHE A 1 200 ? 5.935 -9.005 -19.672 1 98.41 200 PHE A N 1
ATOM 1553 C CA . PHE A 1 200 ? 4.899 -8.202 -19.032 1 98.41 200 PHE A CA 1
ATOM 1554 C C . PHE A 1 200 ? 5.516 -7.162 -18.105 1 98.41 200 PHE A C 1
ATOM 1556 O O . PHE A 1 200 ? 6.294 -7.503 -17.211 1 98.41 200 PHE A O 1
ATOM 1563 N N . GLN A 1 201 ? 5.199 -5.879 -18.348 1 98.15 201 GLN A N 1
ATOM 1564 C CA . GLN A 1 201 ? 5.706 -4.791 -17.518 1 98.15 201 GLN A CA 1
ATOM 1565 C C . GLN A 1 201 ? 4.563 -3.989 -16.904 1 98.15 201 GLN A C 1
ATOM 1567 O O . GLN A 1 201 ? 3.729 -3.436 -17.623 1 98.15 201 GLN A O 1
ATOM 1572 N N . ILE A 1 202 ? 4.53 -3.951 -15.629 1 98.71 202 ILE A N 1
ATOM 1573 C CA . ILE A 1 202 ? 3.582 -3.142 -14.87 1 98.71 202 ILE A CA 1
ATOM 1574 C C . ILE A 1 202 ? 4.319 -2.377 -13.773 1 98.71 202 ILE A C 1
ATOM 1576 O O . ILE A 1 202 ? 5.209 -2.924 -13.117 1 98.71 202 ILE A O 1
ATOM 1580 N N . LEU A 1 203 ? 4.114 -1.087 -13.723 1 98.43 203 LEU A N 1
ATOM 1581 C CA . LEU A 1 203 ? 4.661 -0.217 -12.687 1 98.43 203 LEU A CA 1
ATOM 1582 C C . LEU A 1 203 ? 3.561 0.268 -11.749 1 98.43 203 LEU A C 1
ATOM 1584 O O . LEU A 1 203 ? 2.518 0.745 -12.203 1 98.43 203 LEU A O 1
ATOM 1588 N N . ASN A 1 204 ? 3.729 0.095 -10.453 1 98.51 204 ASN A N 1
ATOM 1589 C CA . ASN A 1 204 ? 2.75 0.474 -9.439 1 98.51 204 ASN A CA 1
ATOM 1590 C C . ASN A 1 204 ? 3.285 1.576 -8.528 1 98.51 204 ASN A C 1
ATOM 1592 O O . ASN A 1 204 ? 4.162 1.329 -7.698 1 98.51 204 ASN A O 1
ATOM 1596 N N . TRP A 1 205 ? 2.717 2.778 -8.694 1 97.85 205 TRP A N 1
ATOM 1597 C CA . TRP A 1 205 ? 3.185 3.993 -8.035 1 97.85 205 TRP A CA 1
ATOM 1598 C C . TRP A 1 205 ? 2.213 4.429 -6.944 1 97.85 205 TRP A C 1
ATOM 1600 O O . TRP A 1 205 ? 1.063 4.771 -7.229 1 97.85 205 TRP A O 1
ATOM 1610 N N . MET A 1 206 ? 2.706 4.424 -5.736 1 98.21 206 MET A N 1
ATOM 1611 C CA . MET A 1 206 ? 1.907 5.002 -4.66 1 98.21 206 MET A CA 1
ATOM 1612 C C . MET A 1 206 ? 2.078 6.517 -4.608 1 98.21 206 MET A C 1
ATOM 1614 O O . MET A 1 206 ? 3.183 7.013 -4.378 1 98.21 206 MET A O 1
ATOM 1618 N N . MET A 1 207 ? 1.035 7.22 -4.807 1 97.66 207 MET A N 1
ATOM 1619 C CA . MET A 1 207 ? 1.087 8.679 -4.819 1 97.66 207 MET A CA 1
ATOM 1620 C C . MET A 1 207 ? 1.589 9.217 -3.483 1 97.66 207 MET A C 1
ATOM 1622 O O . MET A 1 207 ? 1.24 8.69 -2.425 1 97.66 207 MET A O 1
ATOM 1626 N N . GLN A 1 208 ? 2.42 10.163 -3.55 1 98.37 208 GLN A N 1
ATOM 1627 C CA . GLN A 1 208 ? 2.941 10.884 -2.393 1 98.37 208 GLN A CA 1
ATOM 1628 C C . GLN A 1 208 ? 2.475 12.336 -2.394 1 98.37 208 GLN A C 1
ATOM 1630 O O . GLN A 1 208 ? 2.174 12.896 -3.451 1 98.37 208 GLN A O 1
ATOM 1635 N N . PRO A 1 209 ? 2.352 12.953 -1.213 1 98.15 209 PRO A N 1
ATOM 1636 C CA . PRO A 1 209 ? 1.998 14.374 -1.172 1 98.15 209 PRO A CA 1
ATOM 1637 C C . PRO A 1 209 ? 3.129 15.278 -1.656 1 98.15 209 PRO A C 1
ATOM 1639 O O . PRO A 1 209 ? 3.791 15.933 -0.847 1 98.15 209 PRO A O 1
ATOM 1642 N N . ILE A 1 210 ? 3.316 15.338 -2.935 1 98.03 210 ILE A N 1
ATOM 1643 C CA . ILE A 1 210 ? 4.291 16.217 -3.572 1 98.03 210 ILE A CA 1
ATOM 1644 C C . ILE A 1 210 ? 3.594 17.1 -4.604 1 98.03 210 ILE A C 1
ATOM 1646 O O . ILE A 1 210 ? 2.456 16.829 -4.994 1 98.03 210 ILE A O 1
ATOM 1650 N N . ALA A 1 211 ? 4.311 18.084 -5.013 1 96.87 211 ALA A N 1
ATOM 1651 C CA . ALA A 1 211 ? 3.738 19.001 -5.996 1 96.87 211 ALA A CA 1
ATOM 1652 C C . ALA A 1 211 ? 3.436 18.28 -7.307 1 96.87 211 ALA A C 1
ATOM 1654 O O . ALA A 1 211 ? 4.214 17.432 -7.75 1 96.87 211 ALA A O 1
ATOM 1655 N N . THR A 1 212 ? 2.358 18.636 -7.947 1 96.2 212 THR A N 1
ATOM 1656 C CA . THR A 1 212 ? 1.924 18.012 -9.191 1 96.2 212 THR A CA 1
ATOM 1657 C C . THR A 1 212 ? 2.997 18.148 -10.268 1 96.2 212 THR A C 1
ATOM 1659 O O . THR A 1 212 ? 3.184 17.242 -11.083 1 96.2 212 THR A O 1
ATOM 1662 N N . GLN A 1 213 ? 3.735 19.235 -10.236 1 96.4 213 GLN A N 1
ATOM 1663 C CA . GLN A 1 213 ? 4.8 19.459 -11.208 1 96.4 213 GLN A CA 1
ATOM 1664 C C . GLN A 1 213 ? 5.892 18.401 -11.081 1 96.4 213 GLN A C 1
ATOM 1666 O O . GLN A 1 213 ? 6.462 17.966 -12.084 1 96.4 213 GLN A O 1
ATOM 1671 N N . HIS A 1 214 ? 6.173 18.024 -9.851 1 96.84 214 HIS A N 1
ATOM 1672 C CA . HIS A 1 214 ? 7.178 16.991 -9.626 1 96.84 214 HIS A CA 1
ATOM 1673 C C . HIS A 1 214 ? 6.679 15.627 -10.093 1 96.84 214 HIS A C 1
ATOM 1675 O O . HIS A 1 214 ? 7.447 14.839 -10.649 1 96.84 214 HIS A O 1
ATOM 1681 N N . LEU A 1 215 ? 5.408 15.385 -9.839 1 96.78 215 LEU A N 1
ATOM 1682 C CA . LEU A 1 215 ? 4.802 14.149 -10.322 1 96.78 215 LEU A CA 1
ATOM 1683 C C . LEU A 1 215 ? 4.893 14.057 -11.842 1 96.78 215 LEU A C 1
ATOM 1685 O O . LEU A 1 215 ? 5.279 13.018 -12.383 1 96.78 215 LEU A O 1
ATOM 1689 N N . VAL A 1 216 ? 4.583 15.138 -12.481 1 97.17 216 VAL A N 1
ATOM 1690 C CA . VAL A 1 216 ? 4.629 15.2 -13.938 1 97.17 216 VAL A CA 1
ATOM 1691 C C . VAL A 1 216 ? 6.051 14.923 -14.422 1 97.17 216 VAL A C 1
ATOM 1693 O O . VAL A 1 216 ? 6.256 14.13 -15.344 1 97.17 216 VAL A O 1
ATOM 1696 N N . GLN A 1 217 ? 6.957 15.554 -13.795 1 96.65 217 GLN A N 1
ATOM 1697 C CA . GLN A 1 217 ? 8.356 15.366 -14.165 1 96.65 217 GLN A CA 1
ATOM 1698 C C . GLN A 1 217 ? 8.771 13.904 -14.019 1 96.65 217 GLN A C 1
ATOM 1700 O O . GLN A 1 217 ? 9.438 13.353 -14.896 1 96.65 217 GLN A O 1
ATOM 1705 N N . GLN A 1 218 ? 8.4 13.302 -12.997 1 96.55 218 GLN A N 1
ATOM 1706 C CA . GLN A 1 218 ? 8.735 11.902 -12.759 1 96.55 218 GLN A CA 1
ATOM 1707 C C . GLN A 1 218 ? 8.07 10.994 -13.789 1 96.55 218 GLN A C 1
ATOM 1709 O O . GLN A 1 218 ? 8.699 10.068 -14.306 1 96.55 218 GLN A O 1
ATOM 1714 N N . LEU A 1 219 ? 6.846 11.268 -14.093 1 97.06 219 LEU A N 1
ATOM 1715 C CA . LEU A 1 219 ? 6.107 10.466 -15.062 1 97.06 219 LEU A CA 1
ATOM 1716 C C . LEU A 1 219 ? 6.734 10.576 -16.448 1 97.06 219 LEU A C 1
ATOM 1718 O O . LEU A 1 219 ? 6.77 9.597 -17.197 1 97.06 219 LEU A O 1
ATOM 1722 N N . ARG A 1 220 ? 7.191 11.712 -16.751 1 96.92 220 ARG A N 1
ATOM 1723 C CA . ARG A 1 220 ? 7.771 11.952 -18.068 1 96.92 220 ARG A CA 1
ATOM 1724 C C . ARG A 1 220 ? 9.029 11.113 -18.273 1 96.92 220 ARG A C 1
ATOM 1726 O O . ARG A 1 220 ? 9.403 10.814 -19.409 1 96.92 220 ARG A O 1
ATOM 1733 N N . HIS A 1 221 ? 9.656 10.688 -17.228 1 95.85 221 HIS A N 1
ATOM 1734 C CA . HIS A 1 221 ? 10.831 9.829 -17.326 1 95.85 221 HIS A CA 1
ATOM 1735 C C . HIS A 1 221 ? 10.47 8.468 -17.913 1 95.85 221 HIS A C 1
ATOM 1737 O O . HIS A 1 221 ? 11.345 7.74 -18.387 1 95.85 221 HIS A O 1
ATOM 1743 N N . LEU A 1 222 ? 9.211 8.112 -17.898 1 96.52 222 LEU A N 1
ATOM 1744 C CA . LEU A 1 222 ? 8.768 6.812 -18.391 1 96.52 222 LEU A CA 1
ATOM 1745 C C . LEU A 1 222 ? 8.537 6.853 -19.898 1 96.52 222 LEU A C 1
ATOM 1747 O O . LEU A 1 222 ? 8.414 5.807 -20.54 1 96.52 222 LEU A O 1
ATOM 1751 N N . LEU A 1 223 ? 8.484 8.052 -20.478 1 96.56 223 LEU A N 1
ATOM 1752 C CA . LEU A 1 223 ? 8.017 8.241 -21.847 1 96.56 223 LEU A CA 1
ATOM 1753 C C . LEU A 1 223 ? 8.912 7.501 -22.834 1 96.56 223 LEU A C 1
ATOM 1755 O O . LEU A 1 223 ? 8.424 6.921 -23.807 1 96.56 223 LEU A O 1
ATOM 1759 N N . PRO A 1 224 ? 10.2 7.416 -22.632 1 95.12 224 PRO A N 1
ATOM 1760 C CA . PRO A 1 224 ? 11.059 6.759 -23.62 1 95.12 224 PRO A CA 1
ATOM 1761 C C . PRO A 1 224 ? 10.786 5.261 -23.736 1 95.12 224 PRO A C 1
ATOM 1763 O O . PRO A 1 224 ? 10.993 4.673 -24.801 1 95.12 224 PRO A O 1
ATOM 1766 N N . ALA A 1 225 ? 10.379 4.648 -22.664 1 95.77 225 ALA A N 1
ATOM 1767 C CA . ALA A 1 225 ? 10.065 3.222 -22.613 1 95.77 225 ALA A CA 1
ATOM 1768 C C . ALA A 1 225 ? 9.016 2.929 -21.544 1 95.77 225 ALA A C 1
ATOM 1770 O O . ALA A 1 225 ? 9.331 2.359 -20.497 1 95.77 225 ALA A O 1
ATOM 1771 N N . PRO A 1 226 ? 7.815 3.199 -21.845 1 97.3 226 PRO A N 1
ATOM 1772 C CA . PRO A 1 226 ? 6.769 3.05 -20.83 1 97.3 226 PRO A CA 1
ATOM 1773 C C . PRO A 1 226 ? 6.424 1.589 -20.548 1 97.3 226 PRO A C 1
ATOM 1775 O O . PRO A 1 226 ? 6.59 0.732 -21.42 1 97.3 226 PRO A O 1
ATOM 1778 N N . PRO A 1 227 ? 6.026 1.282 -19.342 1 98.2 227 PRO A N 1
ATOM 1779 C CA . PRO A 1 227 ? 5.461 -0.045 -19.086 1 98.2 227 PRO A CA 1
ATOM 1780 C C . PRO A 1 227 ? 4.146 -0.28 -19.826 1 98.2 227 PRO A C 1
ATOM 1782 O O . PRO A 1 227 ? 3.592 0.65 -20.418 1 98.2 227 PRO A O 1
ATOM 1785 N N . HIS A 1 228 ? 3.715 -1.504 -19.837 1 98.61 228 HIS A N 1
ATOM 1786 C CA . HIS A 1 228 ? 2.411 -1.8 -20.419 1 98.61 228 HIS A CA 1
ATOM 1787 C C . HIS A 1 228 ? 1.288 -1.168 -19.603 1 98.61 228 HIS A C 1
ATOM 1789 O O . HIS A 1 228 ? 0.34 -0.617 -20.167 1 98.61 228 HIS A O 1
ATOM 1795 N N . PHE A 1 229 ? 1.366 -1.252 -18.295 1 98.6 229 PHE A N 1
ATOM 1796 C CA . PHE A 1 229 ? 0.399 -0.666 -17.375 1 98.6 229 PHE A CA 1
ATOM 1797 C C . PHE A 1 229 ? 1.1 0.189 -16.326 1 98.6 229 PHE A C 1
ATOM 1799 O O . PHE A 1 229 ? 2.158 -0.186 -15.817 1 98.6 229 PHE A O 1
ATOM 1806 N N . LEU A 1 230 ? 0.577 1.323 -16.059 1 98.31 230 LEU A N 1
ATOM 1807 C CA . LEU A 1 230 ? 0.993 2.205 -14.973 1 98.31 230 LEU A CA 1
ATOM 1808 C C . LEU A 1 230 ? -0.121 2.361 -13.944 1 98.31 230 LEU A C 1
ATOM 1810 O O . LEU A 1 230 ? -1.159 2.962 -14.232 1 98.31 230 LEU A O 1
ATOM 1814 N N . VAL A 1 231 ? 0.089 1.796 -12.787 1 98.21 231 VAL A N 1
ATOM 1815 C CA . VAL A 1 231 ? -0.893 1.895 -11.713 1 98.21 231 VAL A CA 1
ATOM 1816 C C . VAL A 1 231 ? -0.603 3.128 -10.86 1 98.21 231 VAL A C 1
ATOM 1818 O O . VAL A 1 231 ? 0.516 3.304 -10.371 1 98.21 231 VAL A O 1
ATOM 1821 N N . LEU A 1 232 ? -1.57 3.957 -10.743 1 96.74 232 LEU A N 1
ATOM 1822 C CA . LEU A 1 232 ? -1.515 5.114 -9.855 1 96.74 232 LEU A CA 1
ATOM 1823 C C . LEU A 1 232 ? -2.4 4.902 -8.631 1 96.74 232 LEU A C 1
ATOM 1825 O O . LEU A 1 232 ? -3.628 4.914 -8.738 1 96.74 232 LEU A O 1
ATOM 1829 N N . GLN A 1 233 ? -1.727 4.698 -7.503 1 97.52 233 GLN A N 1
ATOM 1830 C CA . GLN A 1 233 ? -2.478 4.58 -6.257 1 97.52 233 GLN A CA 1
ATOM 1831 C C . GLN A 1 233 ? -2.798 5.953 -5.675 1 97.52 233 GLN A C 1
ATOM 1833 O O . GLN A 1 233 ? -1.976 6.542 -4.971 1 97.52 233 GLN A O 1
ATOM 1838 N N . GLY A 1 234 ? -4.008 6.374 -5.866 1 95.78 234 GLY A N 1
ATOM 1839 C CA . GLY A 1 234 ? -4.436 7.66 -5.339 1 95.78 234 GLY A CA 1
ATOM 1840 C C . GLY A 1 234 ? -4.785 7.613 -3.863 1 95.78 234 GLY A C 1
ATOM 1841 O O . GLY A 1 234 ? -4.614 6.581 -3.212 1 95.78 234 GLY A O 1
ATOM 1842 N N . PHE A 1 235 ? -5.196 8.723 -3.337 1 95.77 235 PHE A N 1
ATOM 1843 C CA . PHE A 1 235 ? -5.584 8.862 -1.938 1 95.77 235 PHE A CA 1
ATOM 1844 C C . PHE A 1 235 ? -7.067 8.562 -1.755 1 95.77 235 PHE A C 1
ATOM 1846 O O . PHE A 1 235 ? -7.865 8.77 -2.671 1 95.77 235 PHE A O 1
ATOM 1853 N N . GLY A 1 236 ? -7.435 8.129 -0.538 1 93.74 236 GLY A N 1
ATOM 1854 C CA . GLY A 1 236 ? -8.84 7.898 -0.241 1 93.74 236 GLY A CA 1
ATOM 1855 C C . GLY A 1 236 ? -9.499 6.921 -1.196 1 93.74 236 GLY A C 1
ATOM 1856 O O . GLY A 1 236 ? -9.08 5.767 -1.299 1 93.74 236 GLY A O 1
ATOM 1857 N N . THR A 1 237 ? -10.47 7.445 -1.954 1 92.11 237 THR A N 1
ATOM 1858 C CA . THR A 1 237 ? -11.156 6.606 -2.931 1 92.11 237 THR A CA 1
ATOM 1859 C C . THR A 1 237 ? -10.488 6.714 -4.299 1 92.11 237 THR A C 1
ATOM 1861 O O . THR A 1 237 ? -11.163 6.667 -5.33 1 92.11 237 THR A O 1
ATOM 1864 N N . GLY A 1 238 ? -9.166 6.989 -4.314 1 92.63 238 GLY A N 1
ATOM 1865 C CA . GLY A 1 238 ? -8.406 7.046 -5.553 1 92.63 238 GLY A CA 1
ATOM 1866 C C . GLY A 1 238 ? -8.169 8.461 -6.044 1 92.63 238 GLY A C 1
ATOM 1867 O O . GLY A 1 238 ? -7.84 8.672 -7.213 1 92.63 238 GLY A O 1
ATOM 1868 N N . ASN A 1 239 ? -8.244 9.465 -5.218 1 91.18 239 ASN A N 1
ATOM 1869 C CA . ASN A 1 239 ? -8.117 10.867 -5.6 1 91.18 239 ASN A CA 1
ATOM 1870 C C . ASN A 1 239 ? -6.66 11.256 -5.829 1 91.18 239 ASN A C 1
ATOM 1872 O O . ASN A 1 239 ? -5.771 10.807 -5.103 1 91.18 239 ASN A O 1
ATOM 1876 N N . ILE A 1 240 ? -6.424 12.022 -6.878 1 91.78 240 ILE A N 1
ATOM 1877 C CA . ILE A 1 240 ? -5.132 12.638 -7.159 1 91.78 240 ILE A CA 1
ATOM 1878 C C . ILE A 1 240 ? -5.335 14.089 -7.591 1 91.78 240 ILE A C 1
ATOM 1880 O O . ILE A 1 240 ? -6.304 14.407 -8.284 1 91.78 240 ILE A O 1
ATOM 1884 N N . ALA A 1 241 ? -4.453 14.916 -7.097 1 91.1 241 ALA A N 1
ATOM 1885 C CA . ALA A 1 241 ? -4.469 16.278 -7.625 1 91.1 241 ALA A CA 1
ATOM 1886 C C . ALA A 1 241 ? -4.052 16.302 -9.093 1 91.1 241 ALA A C 1
ATOM 1888 O O . ALA A 1 241 ? -2.982 15.802 -9.449 1 91.1 241 ALA A O 1
ATOM 1889 N N . VAL A 1 242 ? -4.893 16.913 -9.919 1 89.73 242 VAL A N 1
ATOM 1890 C CA . VAL A 1 242 ? -4.607 16.852 -11.349 1 89.73 242 VAL A CA 1
ATOM 1891 C C . VAL A 1 242 ? -4.571 18.264 -11.929 1 89.73 242 VAL A C 1
ATOM 1893 O O . VAL A 1 242 ? -5.192 19.181 -11.386 1 89.73 242 VAL A O 1
ATOM 1896 N N . ASN A 1 243 ? -3.779 18.444 -12.886 1 91.09 243 ASN A N 1
ATOM 1897 C CA . ASN A 1 243 ? -3.777 19.616 -13.755 1 91.09 243 ASN A CA 1
ATOM 1898 C C . ASN A 1 243 ? -3.631 19.225 -15.223 1 91.09 243 ASN A C 1
ATOM 1900 O O . ASN A 1 243 ? -3.548 18.039 -15.548 1 91.09 243 ASN A O 1
ATOM 1904 N N . GLN A 1 244 ? -3.639 20.166 -16.045 1 92.45 244 GLN A N 1
ATOM 1905 C CA . GLN A 1 244 ? -3.624 19.903 -17.48 1 92.45 244 GLN A CA 1
ATOM 1906 C C . GLN A 1 244 ? -2.343 19.184 -17.894 1 92.45 244 GLN A C 1
ATOM 1908 O O . GLN A 1 244 ? -2.373 18.296 -18.748 1 92.45 244 GLN A O 1
ATOM 1913 N N . GLU A 1 245 ? -1.326 19.549 -17.327 1 95.37 245 GLU A N 1
ATOM 1914 C CA . GLU A 1 245 ? -0.042 18.953 -17.684 1 95.37 245 GLU A CA 1
ATOM 1915 C C . GLU A 1 245 ? 0.002 17.473 -17.314 1 95.37 245 GLU A C 1
ATOM 1917 O O . GLU A 1 245 ? 0.531 16.655 -18.069 1 95.37 245 GLU A O 1
ATOM 1922 N N . LEU A 1 246 ? -0.483 17.17 -16.181 1 94.9 246 LEU A N 1
ATOM 1923 C CA . LEU A 1 246 ? -0.538 15.776 -15.756 1 94.9 246 LEU A CA 1
ATOM 1924 C C . LEU A 1 246 ? -1.39 14.95 -16.714 1 94.9 246 LEU A C 1
ATOM 1926 O O . LEU A 1 246 ? -0.971 13.879 -17.159 1 94.9 246 LEU A O 1
ATOM 1930 N N . LEU A 1 247 ? -2.552 15.463 -17.044 1 93.28 247 LEU A N 1
ATOM 1931 C CA . LEU A 1 247 ? -3.452 14.752 -17.947 1 93.28 247 LEU A CA 1
ATOM 1932 C C . LEU A 1 247 ? -2.81 14.565 -19.317 1 93.28 247 LEU A C 1
ATOM 1934 O O . LEU A 1 247 ? -2.916 13.491 -19.915 1 93.28 247 LEU A O 1
ATOM 1938 N N . ALA A 1 248 ? -2.153 15.581 -19.769 1 94.83 248 ALA A N 1
ATOM 1939 C CA . ALA A 1 248 ? -1.456 15.503 -21.05 1 94.83 248 ALA A CA 1
ATOM 1940 C C . ALA A 1 248 ? -0.356 14.445 -21.013 1 94.83 248 ALA A C 1
ATOM 1942 O O . ALA A 1 248 ? -0.154 13.716 -21.987 1 94.83 248 ALA A O 1
ATOM 1943 N N . THR A 1 249 ? 0.34 14.391 -19.926 1 96.29 249 THR A N 1
ATOM 1944 C CA . THR A 1 249 ? 1.41 13.412 -19.768 1 96.29 249 THR A CA 1
ATOM 1945 C C . THR A 1 249 ? 0.85 11.993 -19.781 1 96.29 249 THR A C 1
ATOM 1947 O O . THR A 1 249 ? 1.423 11.099 -20.407 1 96.29 249 THR A O 1
ATOM 1950 N N . LEU A 1 250 ? -0.259 11.747 -19.156 1 95.3 250 LEU A N 1
ATOM 1951 C CA . LEU A 1 250 ? -0.903 10.438 -19.158 1 95.3 250 LEU A CA 1
ATOM 1952 C C . LEU A 1 250 ? -1.364 10.061 -20.561 1 95.3 250 LEU A C 1
ATOM 1954 O O . LEU A 1 250 ? -1.233 8.906 -20.973 1 95.3 250 LEU A O 1
ATOM 1958 N N . ASP A 1 251 ? -1.869 11.047 -21.247 1 94.86 251 ASP A N 1
ATOM 1959 C CA . ASP A 1 251 ? -2.273 10.823 -22.632 1 94.86 251 ASP A CA 1
ATOM 1960 C C . ASP A 1 251 ? -1.078 10.427 -23.495 1 94.86 251 ASP A C 1
ATOM 1962 O O . ASP A 1 251 ? -1.194 9.562 -24.366 1 94.86 251 ASP A O 1
ATOM 1966 N N . GLU A 1 252 ? -0.02 11.079 -23.289 1 96.73 252 GLU A N 1
ATOM 1967 C CA . GLU A 1 252 ? 1.194 10.761 -24.035 1 96.73 252 GLU A CA 1
ATOM 1968 C C . GLU A 1 252 ? 1.682 9.35 -23.717 1 96.73 252 GLU A C 1
ATOM 1970 O O . GLU A 1 252 ? 2.123 8.624 -24.611 1 96.73 252 GLU A O 1
ATOM 1975 N N . LEU A 1 253 ? 1.651 8.98 -22.46 1 96.91 253 LEU A N 1
ATOM 1976 C CA . LEU A 1 253 ? 2.018 7.625 -22.065 1 96.91 253 LEU A CA 1
ATOM 1977 C C . LEU A 1 253 ? 1.131 6.597 -22.76 1 96.91 253 LEU A C 1
ATOM 1979 O O . LEU A 1 253 ? 1.625 5.589 -23.27 1 96.91 253 LEU A O 1
ATOM 1983 N N . TYR A 1 254 ? -0.136 6.898 -22.837 1 95.95 254 TYR A N 1
ATOM 1984 C CA . TYR A 1 254 ? -1.062 6.005 -23.525 1 95.95 254 TYR A CA 1
ATOM 1985 C C . TYR A 1 254 ? -0.715 5.895 -25.005 1 95.95 254 TYR A C 1
ATOM 1987 O O . TYR A 1 254 ? -0.704 4.798 -25.567 1 95.95 254 TYR A O 1
ATOM 1995 N N . ALA A 1 255 ? -0.477 7.044 -25.58 1 95.91 255 ALA A N 1
ATOM 1996 C CA . ALA A 1 255 ? -0.134 7.08 -26.999 1 95.91 255 ALA A CA 1
ATOM 1997 C C . ALA A 1 255 ? 1.109 6.242 -27.284 1 95.91 255 ALA A C 1
ATOM 1999 O O . ALA A 1 255 ? 1.305 5.773 -28.408 1 95.91 255 ALA A O 1
ATOM 2000 N N . ARG A 1 256 ? 1.844 6.016 -26.272 1 97.18 256 ARG A N 1
ATOM 2001 C CA . ARG A 1 256 ? 3.077 5.253 -26.435 1 97.18 256 ARG A CA 1
ATOM 2002 C C . ARG A 1 256 ? 2.9 3.816 -25.955 1 97.18 256 ARG A C 1
ATOM 2004 O O . ARG A 1 256 ? 3.88 3.09 -25.777 1 97.18 256 ARG A O 1
ATOM 2011 N N . GLY A 1 257 ? 1.669 3.449 -25.64 1 97.02 257 GLY A N 1
ATOM 2012 C CA . GLY A 1 257 ? 1.366 2.042 -25.431 1 97.02 257 GLY A CA 1
ATOM 2013 C C . GLY A 1 257 ? 1.153 1.688 -23.971 1 97.02 257 GLY A C 1
ATOM 2014 O O . GLY A 1 257 ? 1.04 0.511 -23.622 1 97.02 257 GLY A O 1
ATOM 2015 N N . CYS A 1 258 ? 1.14 2.694 -23.092 1 97.82 258 CYS A N 1
ATOM 2016 C CA . CYS A 1 258 ? 0.939 2.466 -21.665 1 97.82 258 CYS A CA 1
ATOM 2017 C C . CYS A 1 258 ? -0.498 2.773 -21.261 1 97.82 258 CYS A C 1
ATOM 2019 O O . CYS A 1 258 ? -1.009 3.857 -21.548 1 97.82 258 CYS A O 1
ATOM 2021 N N . VAL A 1 259 ? -1.159 1.881 -20.632 1 97.16 259 VAL A N 1
ATOM 2022 C CA . VAL A 1 259 ? -2.492 2.143 -20.098 1 97.16 259 VAL A CA 1
ATOM 2023 C C . VAL A 1 259 ? -2.393 2.513 -18.62 1 97.16 259 VAL A C 1
ATOM 2025 O O . VAL A 1 259 ? -2.032 1.678 -17.788 1 97.16 259 VAL A O 1
ATOM 2028 N N . PRO A 1 260 ? -2.684 3.747 -18.283 1 96.61 260 PRO A N 1
ATOM 2029 C CA . PRO A 1 260 ? -2.741 4.116 -16.866 1 96.61 260 PRO A CA 1
ATOM 2030 C C . PRO A 1 260 ? -3.965 3.543 -16.156 1 96.61 260 PRO A C 1
ATOM 2032 O O . PRO A 1 260 ? -5.054 3.497 -16.735 1 96.61 260 PRO A O 1
ATOM 2035 N N . ILE A 1 261 ? -3.741 3.061 -14.953 1 96.07 261 ILE A N 1
ATOM 2036 C CA . ILE A 1 261 ? -4.799 2.526 -14.103 1 96.07 261 ILE A CA 1
ATOM 2037 C C . ILE A 1 261 ? -4.873 3.327 -12.805 1 96.07 261 ILE A C 1
ATOM 2039 O O . ILE A 1 261 ? -3.862 3.509 -12.123 1 96.07 261 ILE A O 1
ATOM 2043 N N . LEU A 1 262 ? -6.024 3.811 -12.511 1 94.97 262 LEU A N 1
ATOM 2044 C CA . LEU A 1 262 ? -6.236 4.49 -11.237 1 94.97 262 LEU A CA 1
ATOM 2045 C C . LEU A 1 262 ? -6.781 3.524 -10.19 1 94.97 262 LEU A C 1
ATOM 2047 O O . LEU A 1 262 ? -7.74 2.795 -10.451 1 94.97 262 LEU A O 1
ATOM 2051 N N . THR A 1 263 ? -6.113 3.496 -9.102 1 95.45 263 THR A N 1
ATOM 2052 C CA . THR A 1 263 ? -6.564 2.744 -7.937 1 95.45 263 THR A CA 1
ATOM 2053 C C . THR A 1 263 ? -6.35 3.548 -6.658 1 95.45 263 THR A C 1
ATOM 2055 O O . THR A 1 263 ? -6.242 4.775 -6.701 1 95.45 263 THR A O 1
ATOM 2058 N N . THR A 1 264 ? -6.418 2.935 -5.455 1 96.4 264 THR A N 1
ATOM 2059 C CA . THR A 1 264 ? -6.263 3.607 -4.17 1 96.4 264 THR A CA 1
ATOM 2060 C C . THR A 1 264 ? -5.121 2.987 -3.369 1 96.4 264 THR A C 1
ATOM 2062 O O . THR A 1 264 ? -4.834 1.796 -3.509 1 96.4 264 THR A O 1
ATOM 2065 N N . GLN A 1 265 ? -4.489 3.796 -2.583 1 97.37 265 GLN A N 1
ATOM 2066 C CA . GLN A 1 265 ? -3.448 3.289 -1.695 1 97.37 265 GLN A CA 1
ATOM 2067 C C . GLN A 1 265 ? -4.048 2.721 -0.412 1 97.37 265 GLN A C 1
ATOM 2069 O O . GLN A 1 265 ? -3.331 2.158 0.418 1 97.37 265 GLN A O 1
ATOM 2074 N N . VAL A 1 266 ? -5.36 2.859 -0.238 1 97.15 266 VAL A N 1
ATOM 2075 C CA . VAL A 1 266 ? -6.057 2.38 0.951 1 97.15 266 VAL A CA 1
ATOM 2076 C C . VAL A 1 266 ? -6.262 0.87 0.856 1 97.15 266 VAL A C 1
ATOM 2078 O O . VAL A 1 266 ? -6.662 0.356 -0.191 1 97.15 266 VAL A O 1
ATOM 2081 N N . THR A 1 267 ? -6.017 0.185 1.9 1 96.06 267 THR A N 1
ATOM 2082 C CA . THR A 1 267 ? -5.907 -1.269 1.9 1 96.06 267 THR A CA 1
ATOM 2083 C C . THR A 1 267 ? -7.258 -1.914 1.603 1 96.06 267 THR A C 1
ATOM 2085 O O . THR A 1 267 ? -7.338 -2.871 0.829 1 96.06 267 THR A O 1
ATOM 2088 N N . PHE A 1 268 ? -8.289 -1.404 2.264 1 95.3 268 PHE A N 1
ATOM 2089 C CA . PHE A 1 268 ? -9.61 -2.012 2.154 1 95.3 268 PHE A CA 1
ATOM 2090 C C . PHE A 1 268 ? -10.617 -1.02 1.584 1 95.3 268 PHE A C 1
ATOM 2092 O O . PHE A 1 268 ? -10.475 0.191 1.766 1 95.3 268 PHE A O 1
ATOM 2099 N N . GLY A 1 269 ? -11.582 -1.593 0.941 1 91.13 269 GLY A N 1
ATOM 2100 C CA . GLY A 1 269 ? -12.594 -0.758 0.314 1 91.13 269 GLY A CA 1
ATOM 2101 C C . GLY A 1 269 ? -12.301 -0.459 -1.144 1 91.13 269 GLY A C 1
ATOM 2102 O O . GLY A 1 269 ? -11.165 -0.61 -1.598 1 91.13 269 GLY A O 1
ATOM 2103 N N . GLY A 1 270 ? -13.309 -0.114 -1.9 1 85.84 270 GLY A N 1
ATOM 2104 C CA . GLY A 1 270 ? -13.151 0.138 -3.324 1 85.84 270 GLY A CA 1
ATOM 2105 C C . GLY A 1 270 ? -13.058 1.614 -3.661 1 85.84 270 GLY A C 1
ATOM 2106 O O . GLY A 1 270 ? -13.045 2.462 -2.765 1 85.84 270 GLY A O 1
ATOM 2107 N N . ILE A 1 271 ? -12.82 1.827 -4.897 1 82.09 271 ILE A N 1
ATOM 2108 C CA . ILE A 1 271 ? -12.857 3.18 -5.443 1 82.09 271 ILE A CA 1
ATOM 2109 C C . ILE A 1 271 ? -14.306 3.641 -5.581 1 82.09 271 ILE A C 1
ATOM 2111 O O . ILE A 1 271 ? -15.184 2.853 -5.939 1 82.09 271 ILE A O 1
ATOM 2115 N N . ASP A 1 272 ? -14.646 4.708 -4.932 1 67.81 272 ASP A N 1
ATOM 2116 C CA . ASP A 1 272 ? -15.973 5.299 -5.076 1 67.81 272 ASP A CA 1
ATOM 2117 C C . ASP A 1 272 ? -15.903 6.629 -5.823 1 67.81 272 ASP A C 1
ATOM 2119 O O . ASP A 1 272 ? -15.247 7.569 -5.368 1 67.81 272 ASP A O 1
ATOM 2123 N N . GLN A 1 273 ? -16.378 6.641 -7.067 1 58.4 273 GLN A N 1
ATOM 2124 C CA . GLN A 1 273 ? -16.233 7.756 -7.997 1 58.4 273 GLN A CA 1
ATOM 2125 C C . GLN A 1 273 ? -17.231 8.867 -7.683 1 58.4 273 GLN A C 1
ATOM 2127 O O . GLN A 1 273 ? -17.49 9.731 -8.524 1 58.4 273 GLN A O 1
ATOM 2132 N N . ARG A 1 274 ? -17.863 8.713 -6.579 1 50.34 274 ARG A N 1
ATOM 2133 C CA . ARG A 1 274 ? -18.816 9.797 -6.359 1 50.34 274 ARG A CA 1
ATOM 2134 C C . ARG A 1 274 ? -18.133 11.156 -6.464 1 50.34 274 ARG A C 1
ATOM 2136 O O . ARG A 1 274 ? -18.792 12.171 -6.697 1 50.34 274 ARG A O 1
ATOM 2143 N N . TYR A 1 275 ? -16.783 11.191 -6.288 1 50.15 275 TYR A N 1
ATOM 2144 C CA . TYR A 1 275 ? -16.089 12.473 -6.315 1 50.15 275 TYR A CA 1
ATOM 2145 C C . TYR A 1 275 ? -15.593 12.795 -7.72 1 50.15 275 TYR A C 1
ATOM 2147 O O . TYR A 1 275 ? -15.666 11.954 -8.619 1 50.15 275 TYR A O 1
ATOM 2155 N N . ALA A 1 276 ? -14.934 13.96 -7.981 1 48.5 276 ALA A N 1
ATOM 2156 C CA . ALA A 1 276 ? -14.335 14.704 -9.086 1 48.5 276 ALA A CA 1
ATOM 2157 C C . ALA A 1 276 ? -13.47 13.795 -9.955 1 48.5 276 ALA A C 1
ATOM 2159 O O . ALA A 1 276 ? -13.128 14.149 -11.085 1 48.5 276 ALA A O 1
ATOM 2160 N N . ILE A 1 277 ? -13.065 12.598 -9.444 1 52.72 277 ILE A N 1
ATOM 2161 C CA . ILE A 1 277 ? -12.229 11.689 -10.22 1 52.72 277 ILE A CA 1
ATOM 2162 C C . ILE A 1 277 ? -12.915 11.36 -11.544 1 52.72 277 ILE A C 1
ATOM 2164 O O . ILE A 1 277 ? -12.261 11.281 -12.586 1 52.72 277 ILE A O 1
ATOM 2168 N N . SER A 1 278 ? -14.193 11.407 -11.39 1 55.89 278 SER A N 1
ATOM 2169 C CA . SER A 1 278 ? -14.97 10.911 -12.522 1 55.89 278 SER A CA 1
ATOM 2170 C C . SER A 1 278 ? -14.822 11.822 -13.736 1 55.89 278 SER A C 1
ATOM 2172 O O . SER A 1 278 ? -14.749 11.345 -14.871 1 55.89 278 SER A O 1
ATOM 2174 N N . ALA A 1 279 ? -14.519 13.085 -13.378 1 59.35 279 ALA A N 1
ATOM 2175 C CA . ALA A 1 279 ? -14.651 13.949 -14.548 1 59.35 279 ALA A CA 1
ATOM 2176 C C . ALA A 1 279 ? -13.443 13.811 -15.471 1 59.35 279 ALA A C 1
ATOM 2178 O O . ALA A 1 279 ? -13.596 13.638 -16.682 1 59.35 279 ALA A O 1
ATOM 2179 N N . TRP A 1 280 ? -12.291 13.812 -14.834 1 62.39 280 TRP A N 1
ATOM 2180 C CA . TRP A 1 280 ? -11.125 13.782 -15.711 1 62.39 280 TRP A CA 1
ATOM 2181 C C . TRP A 1 280 ? -10.836 12.362 -16.185 1 62.39 280 TRP A C 1
ATOM 2183 O O . TRP A 1 280 ? -10.278 12.163 -17.267 1 62.39 280 TRP A O 1
ATOM 2193 N N . ALA A 1 281 ? -11.277 11.406 -15.416 1 61.38 281 ALA A N 1
ATOM 2194 C CA . ALA A 1 281 ? -11.01 10.017 -15.782 1 61.38 281 ALA A CA 1
ATOM 2195 C C . ALA A 1 281 ? -11.806 9.614 -17.02 1 61.38 281 ALA A C 1
ATOM 2197 O O . ALA A 1 281 ? -11.342 8.806 -17.828 1 61.38 281 ALA A O 1
ATOM 2198 N N . LYS A 1 282 ? -12.887 10.271 -17.097 1 61.91 282 LYS A N 1
ATOM 2199 C CA . LYS A 1 282 ? -13.735 9.976 -18.249 1 61.91 282 LYS A CA 1
ATOM 2200 C C . LYS A 1 282 ? -13.108 10.494 -19.54 1 61.91 282 LYS A C 1
ATOM 2202 O O . LYS A 1 282 ? -13.306 9.912 -20.609 1 61.91 282 LYS A O 1
ATOM 2207 N N . THR A 1 283 ? -12.36 11.442 -19.296 1 64.71 283 THR A N 1
ATOM 2208 C CA . THR A 1 283 ? -11.792 12.056 -20.491 1 64.71 283 THR A CA 1
ATOM 2209 C C . THR A 1 283 ? -10.386 11.525 -20.755 1 64.71 283 THR A C 1
ATOM 2211 O O . THR A 1 283 ? -9.966 11.412 -21.909 1 64.71 283 THR A O 1
ATOM 2214 N N . ALA A 1 284 ? -9.871 11.069 -19.695 1 72.18 284 ALA A N 1
ATOM 2215 C CA . ALA A 1 284 ? -8.503 10.585 -19.857 1 72.18 284 ALA A CA 1
ATOM 2216 C C . ALA A 1 284 ? -8.483 9.102 -20.216 1 72.18 284 ALA A C 1
ATOM 2218 O O . ALA A 1 284 ? -9.435 8.374 -19.925 1 72.18 284 ALA A O 1
ATOM 2219 N N . LYS A 1 285 ? -7.757 8.585 -21.155 1 87.98 285 LYS A N 1
ATOM 2220 C CA . LYS A 1 285 ? -7.529 7.177 -21.468 1 87.98 285 LYS A CA 1
ATOM 2221 C C . LYS A 1 285 ? -6.902 6.446 -20.285 1 87.98 285 LYS A C 1
ATOM 2223 O O . LYS A 1 285 ? -5.828 5.854 -20.413 1 87.98 285 LYS A O 1
ATOM 2228 N N . ILE A 1 286 ? -7.668 6.636 -19.116 1 91.3 286 ILE A N 1
ATOM 2229 C CA . ILE A 1 286 ? -7.28 5.989 -17.867 1 91.3 286 ILE A CA 1
ATOM 2230 C C . ILE A 1 286 ? -8.371 5.014 -17.43 1 91.3 286 ILE A C 1
ATOM 2232 O O . ILE A 1 286 ? -9.561 5.322 -17.522 1 91.3 286 ILE A O 1
ATOM 2236 N N . VAL A 1 287 ? -7.973 3.854 -17.019 1 92.3 287 VAL A N 1
ATOM 2237 C CA . VAL A 1 287 ? -8.963 2.913 -16.506 1 92.3 287 VAL A CA 1
ATOM 2238 C C . VAL A 1 287 ? -9.001 2.983 -14.981 1 92.3 287 VAL A C 1
ATOM 2240 O O . VAL A 1 287 ? -8.001 3.32 -14.343 1 92.3 287 VAL A O 1
ATOM 2243 N N . ILE A 1 288 ? -10.152 2.671 -14.437 1 92.35 288 ILE A N 1
ATOM 2244 C CA . ILE A 1 288 ? -10.356 2.651 -12.992 1 92.35 288 ILE A CA 1
ATOM 2245 C C . ILE A 1 288 ? -10.373 1.208 -12.493 1 92.35 288 ILE A C 1
ATOM 2247 O O . ILE A 1 288 ? -11.078 0.361 -13.046 1 92.35 288 ILE A O 1
ATOM 2251 N N . SER A 1 289 ? -9.596 0.992 -11.477 1 93.53 289 SER A N 1
ATOM 2252 C CA . SER A 1 289 ? -9.523 -0.364 -10.943 1 93.53 289 SER A CA 1
ATOM 2253 C C . SER A 1 289 ? -10.841 -0.773 -10.292 1 93.53 289 SER A C 1
ATOM 2255 O O . SER A 1 289 ? -11.415 -0.013 -9.509 1 93.53 289 SER A O 1
ATOM 2257 N N . ASP A 1 290 ? -11.256 -1.879 -10.573 1 90.95 290 ASP A N 1
ATOM 2258 C CA . ASP A 1 290 ? -12.38 -2.522 -9.899 1 90.95 290 ASP A CA 1
ATOM 2259 C C . ASP A 1 290 ? -11.944 -3.819 -9.221 1 90.95 290 ASP A C 1
ATOM 2261 O O . ASP A 1 290 ? -12.778 -4.667 -8.898 1 90.95 290 ASP A O 1
ATOM 2265 N N . ALA A 1 291 ? -10.654 -3.984 -9.09 1 92.49 291 ALA A N 1
ATOM 2266 C CA . ALA A 1 291 ? -10.084 -5.202 -8.52 1 92.49 291 ALA A CA 1
ATOM 2267 C C . ALA A 1 291 ? -10.188 -5.196 -6.997 1 92.49 291 ALA A C 1
ATOM 2269 O O . ALA A 1 291 ? -10.443 -4.153 -6.391 1 92.49 291 ALA A O 1
ATOM 2270 N N . HIS A 1 292 ? -9.986 -6.297 -6.389 1 92.39 292 HIS A N 1
ATOM 2271 C CA . HIS A 1 292 ? -10.191 -6.485 -4.958 1 92.39 292 HIS A CA 1
ATOM 2272 C C . HIS A 1 292 ? -8.939 -6.12 -4.168 1 92.39 292 HIS A C 1
ATOM 2274 O O . HIS A 1 292 ? -8.998 -5.943 -2.949 1 92.39 292 HIS A O 1
ATOM 2280 N N . SER A 1 293 ? -7.826 -6.073 -4.781 1 94.44 293 SER A N 1
ATOM 2281 C CA . SER A 1 293 ? -6.529 -5.758 -4.189 1 94.44 293 SER A CA 1
ATOM 2282 C C . SER A 1 293 ? -5.498 -5.424 -5.262 1 94.44 293 SER A C 1
ATOM 2284 O O . SER A 1 293 ? -5.77 -5.563 -6.457 1 94.44 293 SER A O 1
ATOM 2286 N N . HIS A 1 294 ? -4.36 -5.016 -4.869 1 96.76 294 HIS A N 1
ATOM 2287 C CA . HIS A 1 294 ? -3.285 -4.762 -5.82 1 96.76 294 HIS A CA 1
ATOM 2288 C C . HIS A 1 294 ? -2.807 -6.055 -6.471 1 96.76 294 HIS A C 1
ATOM 2290 O O . HIS A 1 294 ? -2.413 -6.059 -7.64 1 96.76 294 HIS A O 1
ATOM 2296 N N . ALA A 1 295 ? -2.885 -7.146 -5.701 1 97.7 295 ALA A N 1
ATOM 2297 C CA . ALA A 1 295 ? -2.544 -8.452 -6.26 1 97.7 295 ALA A CA 1
ATOM 2298 C C . ALA A 1 295 ? -3.542 -8.865 -7.337 1 97.7 295 ALA A C 1
ATOM 2300 O O . ALA A 1 295 ? -3.152 -9.365 -8.395 1 97.7 295 ALA A O 1
ATOM 2301 N N . ASP A 1 296 ? -4.818 -8.64 -7.066 1 95.84 296 ASP A N 1
ATOM 2302 C CA . ASP A 1 296 ? -5.853 -8.921 -8.056 1 95.84 296 ASP A CA 1
ATOM 2303 C C . ASP A 1 296 ? -5.697 -8.024 -9.282 1 95.84 296 ASP A C 1
ATOM 2305 O O . ASP A 1 296 ? -5.929 -8.462 -10.411 1 95.84 296 ASP A O 1
ATOM 2309 N N . LEU A 1 297 ? -5.363 -6.786 -9.05 1 96.98 297 LEU A N 1
ATOM 2310 C CA . LEU A 1 297 ? -5.139 -5.852 -10.148 1 96.98 297 LEU A CA 1
ATOM 2311 C C . LEU A 1 297 ? -4.002 -6.33 -11.045 1 96.98 297 LEU A C 1
ATOM 2313 O O . LEU A 1 297 ? -4.108 -6.272 -12.272 1 96.98 297 LEU A O 1
ATOM 2317 N N . TYR A 1 298 ? -2.941 -6.813 -10.467 1 98.22 298 TYR A N 1
ATOM 2318 C CA . TYR A 1 298 ? -1.833 -7.404 -11.21 1 98.22 298 TYR A CA 1
ATOM 2319 C C . TYR A 1 298 ? -2.314 -8.563 -12.075 1 98.22 298 TYR A C 1
ATOM 2321 O O . TYR A 1 298 ? -2 -8.629 -13.266 1 98.22 298 TYR A O 1
ATOM 2329 N N . ALA A 1 299 ? -3.052 -9.464 -11.464 1 96.78 299 ALA A N 1
ATOM 2330 C CA . ALA A 1 299 ? -3.539 -10.648 -12.166 1 96.78 299 ALA A CA 1
ATOM 2331 C C . ALA A 1 299 ? -4.476 -10.263 -13.307 1 96.78 299 ALA A C 1
ATOM 2333 O O . ALA A 1 299 ? -4.42 -10.85 -14.39 1 96.78 299 ALA A O 1
ATOM 2334 N N . LYS A 1 300 ? -5.33 -9.292 -13.045 1 95.84 300 LYS A N 1
ATOM 2335 C CA . LYS A 1 300 ? -6.246 -8.813 -14.077 1 95.84 300 LYS A CA 1
ATOM 2336 C C . LYS A 1 300 ? -5.483 -8.21 -15.253 1 95.84 300 LYS A C 1
ATOM 2338 O O . LYS A 1 300 ? -5.762 -8.53 -16.41 1 95.84 300 LYS A O 1
ATOM 2343 N N . ALA A 1 301 ? -4.549 -7.362 -14.968 1 97.64 301 ALA A N 1
ATOM 2344 C CA . ALA A 1 301 ? -3.746 -6.733 -16.013 1 97.64 301 ALA A CA 1
ATOM 2345 C C . ALA A 1 301 ? -2.992 -7.779 -16.829 1 97.64 301 ALA A C 1
ATOM 2347 O O . ALA A 1 301 ? -2.921 -7.685 -18.057 1 97.64 301 ALA A O 1
ATOM 2348 N N . LEU A 1 302 ? -2.436 -8.775 -16.125 1 97.71 302 LEU A N 1
ATOM 2349 C CA . LEU A 1 302 ? -1.732 -9.86 -16.799 1 97.71 302 LEU A CA 1
ATOM 2350 C C . LEU A 1 302 ? -2.664 -10.607 -17.747 1 97.71 302 LEU A C 1
ATOM 2352 O O . LEU A 1 302 ? -2.305 -10.872 -18.897 1 97.71 302 LEU A O 1
ATOM 2356 N N . GLN A 1 303 ? -3.834 -10.934 -17.262 1 96.24 303 GLN A N 1
ATOM 2357 C CA . GLN A 1 303 ? -4.801 -11.671 -18.069 1 96.24 303 GLN A CA 1
ATOM 2358 C C . GLN A 1 303 ? -5.19 -10.883 -19.317 1 96.24 303 GLN A C 1
ATOM 2360 O O . GLN A 1 303 ? -5.208 -11.428 -20.422 1 96.24 303 GLN A O 1
ATOM 2365 N N . ILE A 1 304 ? -5.455 -9.598 -19.162 1 96.14 304 ILE A N 1
ATOM 2366 C CA . ILE A 1 304 ? -5.845 -8.735 -20.272 1 96.14 304 ILE A CA 1
ATOM 2367 C C . ILE A 1 304 ? -4.691 -8.616 -21.264 1 96.14 304 ILE A C 1
ATOM 2369 O O . ILE A 1 304 ? -4.893 -8.718 -22.476 1 96.14 304 ILE A O 1
ATOM 2373 N N . TYR A 1 305 ? -3.515 -8.415 -20.77 1 97.59 305 TYR A N 1
ATOM 2374 C CA . TYR A 1 305 ? -2.303 -8.315 -21.576 1 97.59 305 TYR A CA 1
ATOM 2375 C C . TYR A 1 305 ? -2.118 -9.557 -22.439 1 97.59 305 TYR A C 1
ATOM 2377 O O . TYR A 1 305 ? -1.744 -9.457 -23.61 1 97.59 305 TYR A O 1
ATOM 2385 N N . LEU A 1 306 ? -2.402 -10.747 -21.842 1 97.37 306 LEU A N 1
ATOM 2386 C CA . LEU A 1 306 ? -2.161 -12.007 -22.538 1 97.37 306 LEU A CA 1
ATOM 2387 C C . LEU A 1 306 ? -3.3 -12.321 -23.502 1 97.37 306 LEU A C 1
ATOM 2389 O O . LEU A 1 306 ? -3.094 -12.994 -24.514 1 97.37 306 LEU A O 1
ATOM 2393 N N . LYS A 1 307 ? -4.49 -11.835 -23.247 1 94.85 307 LYS A N 1
ATOM 2394 C CA . LYS A 1 307 ? -5.663 -12.116 -24.07 1 94.85 307 LYS A CA 1
ATOM 2395 C C . LYS A 1 307 ? -5.704 -11.209 -25.297 1 94.85 307 LYS A C 1
ATOM 2397 O O . LYS A 1 307 ? -6.229 -11.596 -26.343 1 94.85 307 LYS A O 1
ATOM 2402 N N . TYR A 1 308 ? -5.173 -9.948 -25.153 1 95.75 308 TYR A N 1
ATOM 2403 C CA . TYR A 1 308 ? -5.308 -8.96 -26.218 1 95.75 308 TYR A CA 1
ATOM 2404 C C . TYR A 1 308 ? -3.948 -8.402 -26.62 1 95.75 308 TYR A C 1
ATOM 2406 O O . TYR A 1 308 ? -3.077 -8.201 -25.771 1 95.75 308 TYR A O 1
ATOM 2414 N N . PRO A 1 309 ? -3.767 -8.036 -27.829 1 95.78 309 PRO A N 1
ATOM 2415 C CA . PRO A 1 309 ? -2.427 -7.716 -28.328 1 95.78 309 PRO A CA 1
ATOM 2416 C C . PRO A 1 309 ? -2.094 -6.231 -28.215 1 95.78 309 PRO A C 1
ATOM 2418 O O . PRO A 1 309 ? -0.921 -5.851 -28.271 1 95.78 309 PRO A O 1
ATOM 2421 N N . THR A 1 310 ? -3.16 -5.298 -28.074 1 97.06 310 THR A N 1
ATOM 2422 C CA . THR A 1 310 ? -2.858 -3.875 -28.189 1 97.06 310 THR A CA 1
ATOM 2423 C C . THR A 1 310 ? -3.395 -3.109 -26.984 1 97.06 310 THR A C 1
ATOM 2425 O O . THR A 1 310 ? -4.384 -3.518 -26.372 1 97.06 310 THR A O 1
ATOM 2428 N N . PRO A 1 311 ? -2.846 -1.962 -26.764 1 96.34 311 PRO A N 1
ATOM 2429 C CA . PRO A 1 311 ? -3.325 -1.111 -25.673 1 96.34 311 PRO A CA 1
ATOM 2430 C C . PRO A 1 311 ? -4.782 -0.69 -25.849 1 96.34 311 PRO A C 1
ATOM 2432 O O . PRO A 1 311 ? -5.519 -0.574 -24.866 1 96.34 311 PRO A O 1
ATOM 2435 N N . GLU A 1 312 ? -5.182 -0.465 -27.082 1 95.64 312 GLU A N 1
ATOM 2436 C CA . GLU A 1 312 ? -6.568 -0.096 -27.354 1 95.64 312 GLU A CA 1
ATOM 2437 C C . GLU A 1 312 ? -7.53 -1.191 -26.901 1 95.64 312 GLU A C 1
ATOM 2439 O O . GLU A 1 312 ? -8.587 -0.901 -26.337 1 95.64 312 GLU A O 1
ATOM 2444 N N . GLN A 1 313 ? -7.108 -2.382 -27.086 1 96.41 313 GLN A N 1
ATOM 2445 C CA . GLN A 1 313 ? -7.942 -3.508 -26.677 1 96.41 313 GLN A CA 1
ATOM 2446 C C . GLN A 1 313 ? -7.908 -3.695 -25.163 1 96.41 313 GLN A C 1
ATOM 2448 O O . GLN A 1 313 ? -8.909 -4.086 -24.558 1 96.41 313 GLN A O 1
ATOM 2453 N N . TRP A 1 314 ? -6.681 -3.446 -24.584 1 96.33 314 TRP A N 1
ATOM 2454 C CA . TRP A 1 314 ? -6.615 -3.512 -23.128 1 96.33 314 TRP A CA 1
ATOM 2455 C C . TRP A 1 314 ? -7.614 -2.55 -22.494 1 96.33 314 TRP A C 1
ATOM 2457 O O . TRP A 1 314 ? -8.355 -2.926 -21.582 1 96.33 314 TRP A O 1
ATOM 2467 N N . LEU A 1 315 ? -7.659 -1.298 -23.047 1 93.88 315 LEU A N 1
ATOM 2468 C CA . LEU A 1 315 ? -8.539 -0.248 -22.548 1 93.88 315 LEU A CA 1
ATOM 2469 C C . LEU A 1 315 ? -10.003 -0.62 -22.758 1 93.88 315 LEU A C 1
ATOM 2471 O O . LEU A 1 315 ? -10.813 -0.517 -21.835 1 93.88 315 LEU A O 1
ATOM 2475 N N . SER A 1 316 ? -10.335 -1.157 -23.891 1 92.86 316 SER A N 1
ATOM 2476 C CA . SER A 1 316 ? -11.725 -1.399 -24.261 1 92.86 316 SER A CA 1
ATOM 2477 C C . SER A 1 316 ? -12.289 -2.612 -23.529 1 92.86 316 SER A C 1
ATOM 2479 O O . SER A 1 316 ? -13.49 -2.678 -23.259 1 92.86 316 SER A O 1
ATOM 2481 N N . HIS A 1 317 ? -11.392 -3.547 -23.095 1 92.93 317 HIS A N 1
ATOM 2482 C CA . HIS A 1 317 ? -11.869 -4.78 -22.481 1 92.93 317 HIS A CA 1
ATOM 2483 C C . HIS A 1 317 ? -11.624 -4.777 -20.976 1 92.93 317 HIS A C 1
ATOM 2485 O O . HIS A 1 317 ? -11.81 -5.798 -20.31 1 92.93 317 HIS A O 1
ATOM 2491 N N . TRP A 1 318 ? -11.229 -3.644 -20.458 1 92.01 318 TRP A N 1
ATOM 2492 C CA . TRP A 1 318 ? -10.867 -3.582 -19.046 1 92.01 318 TRP A CA 1
ATOM 2493 C C . TRP A 1 318 ? -12.06 -3.929 -18.162 1 92.01 318 TRP A C 1
ATOM 2495 O O . TRP A 1 318 ? -11.913 -4.635 -17.161 1 92.01 318 TRP A O 1
ATOM 2505 N N . ASN A 1 319 ? -13.203 -3.453 -18.573 1 86.64 319 ASN A N 1
ATOM 2506 C CA . ASN A 1 319 ? -14.364 -3.615 -17.704 1 86.64 319 ASN A CA 1
ATOM 2507 C C . ASN A 1 319 ? -15.202 -4.824 -18.108 1 86.64 319 ASN A C 1
ATOM 2509 O O . ASN A 1 319 ? -16.322 -4.999 -17.625 1 86.64 319 ASN A O 1
ATOM 2513 N N . GLU A 1 320 ? -14.713 -5.599 -19.141 1 77.9 320 GLU A N 1
ATOM 2514 C CA . GLU A 1 320 ? -15.476 -6.77 -19.564 1 77.9 320 GLU A CA 1
ATOM 2515 C C . GLU A 1 320 ? -15.401 -7.883 -18.523 1 77.9 320 GLU A C 1
ATOM 2517 O O . GLU A 1 320 ? -14.326 -8.43 -18.268 1 77.9 320 GLU A O 1
ATOM 2522 N N . ASN A 1 321 ? -15.619 -7.633 -17.197 1 55.9 321 ASN A N 1
ATOM 2523 C CA . ASN A 1 321 ? -15.509 -8.583 -16.095 1 55.9 321 ASN A CA 1
ATOM 2524 C C . ASN A 1 321 ? -16.206 -9.901 -16.418 1 55.9 321 ASN A C 1
ATOM 2526 O O . ASN A 1 321 ? -17.296 -9.907 -16.994 1 55.9 321 ASN A O 1
ATOM 2530 N N . MET B 1 1 ? -9.046 27.559 32.781 1 63.71 1 MET B N 1
ATOM 2531 C CA . MET B 1 1 ? -9.519 26.549 31.839 1 63.71 1 MET B CA 1
ATOM 2532 C C . MET B 1 1 ? -8.554 26.402 30.668 1 63.71 1 MET B C 1
ATOM 2534 O O . MET B 1 1 ? -7.893 27.367 30.278 1 63.71 1 MET B O 1
ATOM 2538 N N . LYS B 1 2 ? -8.25 25.193 30.179 1 83.77 2 LYS B N 1
ATOM 2539 C CA . LYS B 1 2 ? -7.293 24.997 29.093 1 83.77 2 LYS B CA 1
ATOM 2540 C C . LYS B 1 2 ? -7.846 25.524 27.772 1 83.77 2 LYS B C 1
ATOM 2542 O O . LYS B 1 2 ? -8.966 25.187 27.382 1 83.77 2 LYS B O 1
ATOM 2547 N N . LYS B 1 3 ? -7.126 26.452 27.192 1 94.47 3 LYS B N 1
ATOM 2548 C CA . LYS B 1 3 ? -7.517 27.055 25.922 1 94.47 3 LYS B CA 1
ATOM 2549 C C . LYS B 1 3 ? -7.094 26.181 24.745 1 94.47 3 LYS B C 1
ATOM 2551 O O . LYS B 1 3 ? -5.942 25.749 24.668 1 94.47 3 LYS B O 1
ATOM 2556 N N . ILE B 1 4 ? -8.097 25.863 23.949 1 98.28 4 ILE B N 1
ATOM 2557 C CA . ILE B 1 4 ? -7.851 25.011 22.79 1 98.28 4 ILE B CA 1
ATOM 2558 C C . ILE B 1 4 ? -7.845 25.858 21.519 1 98.28 4 ILE B C 1
ATOM 2560 O O . ILE B 1 4 ? -8.74 26.681 21.31 1 98.28 4 ILE B O 1
ATOM 2564 N N . ALA B 1 5 ? -6.807 25.771 20.739 1 98.65 5 ALA B N 1
ATOM 2565 C CA . ALA B 1 5 ? -6.793 26.329 19.389 1 98.65 5 ALA B CA 1
ATOM 2566 C C . ALA B 1 5 ? -7.251 25.296 18.363 1 98.65 5 ALA B C 1
ATOM 2568 O O . ALA B 1 5 ? -6.601 24.264 18.181 1 98.65 5 ALA B O 1
ATOM 2569 N N . LEU B 1 6 ? -8.349 25.543 17.71 1 98.54 6 LEU B N 1
ATOM 2570 C CA . LEU B 1 6 ? -8.918 24.646 16.71 1 98.54 6 LEU B CA 1
ATOM 2571 C C . LEU B 1 6 ? -8.676 25.178 15.302 1 98.54 6 LEU B C 1
ATOM 2573 O O . LEU B 1 6 ? -9.102 26.287 14.971 1 98.54 6 LEU B O 1
ATOM 2577 N N . PHE B 1 7 ? -7.978 24.377 14.481 1 98.11 7 PHE B N 1
ATOM 2578 C CA . PHE B 1 7 ? -7.703 24.751 13.099 1 98.11 7 PHE B CA 1
ATOM 2579 C C . PHE B 1 7 ? -8.611 23.991 12.141 1 98.11 7 PHE B C 1
ATOM 2581 O O . PHE B 1 7 ? -8.783 22.777 12.271 1 98.11 7 PHE B O 1
ATOM 2588 N N . TYR B 1 8 ? -9.143 24.72 11.216 1 96.99 8 TYR B N 1
ATOM 2589 C CA . TYR B 1 8 ? -9.896 24.132 10.114 1 96.99 8 TYR B CA 1
ATOM 2590 C C . TYR B 1 8 ? -9.08 24.145 8.827 1 96.99 8 TYR B C 1
ATOM 2592 O O . TYR B 1 8 ? -8.728 25.213 8.318 1 96.99 8 TYR B O 1
ATOM 2600 N N . MET B 1 9 ? -8.795 23.006 8.292 1 95.73 9 MET B N 1
ATOM 2601 C CA . MET B 1 9 ? -7.975 22.904 7.089 1 95.73 9 MET B CA 1
ATOM 2602 C C . MET B 1 9 ? -8.79 22.364 5.918 1 95.73 9 MET B C 1
ATOM 2604 O O . MET B 1 9 ? -8.227 21.945 4.905 1 95.73 9 MET B O 1
ATOM 2608 N N . GLY B 1 10 ? -10.116 22.243 6.104 1 92.69 10 GLY B N 1
ATOM 2609 C CA . GLY B 1 10 ? -10.983 21.757 5.042 1 92.69 10 GLY B CA 1
ATOM 2610 C C . GLY B 1 10 ? -11.401 20.311 5.228 1 92.69 10 GLY B C 1
ATOM 2611 O O . GLY B 1 10 ? -11.526 19.836 6.359 1 92.69 10 GLY B O 1
ATOM 2612 N N . GLY B 1 11 ? -11.741 19.718 4.016 1 92.24 11 GLY B N 1
ATOM 2613 C CA . GLY B 1 11 ? -12.177 18.33 4.025 1 92.24 11 GLY B CA 1
ATOM 2614 C C . GLY B 1 11 ? -13.686 18.179 3.996 1 92.24 11 GLY B C 1
ATOM 2615 O O . GLY B 1 11 ? -14.416 19.168 4.08 1 92.24 11 GLY B O 1
ATOM 2616 N N . THR B 1 12 ? -14.063 16.976 3.945 1 91.63 12 THR B N 1
ATOM 2617 C CA . THR B 1 12 ? -15.481 16.638 3.889 1 91.63 12 THR B CA 1
ATOM 2618 C C . THR B 1 12 ? -16.228 17.241 5.075 1 91.63 12 THR B C 1
ATOM 2620 O O . THR B 1 12 ? -17.393 17.625 4.951 1 91.63 12 THR B O 1
ATOM 2623 N N . PHE B 1 13 ? -15.51 17.422 6.096 1 94.25 13 PHE B N 1
ATOM 2624 C CA . PHE B 1 13 ? -16.063 17.969 7.329 1 94.25 13 PHE B CA 1
ATOM 2625 C C . PHE B 1 13 ? -16.792 19.28 7.061 1 94.25 13 PHE B C 1
ATOM 2627 O O . PHE B 1 13 ? -17.889 19.503 7.576 1 94.25 13 PHE B O 1
ATOM 2634 N N . GLY B 1 14 ? -16.255 20.125 6.254 1 92.47 14 GLY B N 1
ATOM 2635 C CA . GLY B 1 14 ? -16.807 21.445 5.993 1 92.47 14 GLY B CA 1
ATOM 2636 C C . GLY B 1 14 ? -17.43 21.57 4.616 1 92.47 14 GLY B C 1
ATOM 2637 O O . GLY B 1 14 ? -17.526 22.671 4.069 1 92.47 14 GLY B O 1
ATOM 2638 N N . CYS B 1 15 ? -17.753 20.483 3.965 1 89.68 15 CYS B N 1
ATOM 2639 C CA . CYS B 1 15 ? -18.333 20.52 2.627 1 89.68 15 CYS B CA 1
ATOM 2640 C C . CYS B 1 15 ? -19.852 20.619 2.694 1 89.68 15 CYS B C 1
ATOM 2642 O O . CYS B 1 15 ? -20.462 20.216 3.686 1 89.68 15 CYS B O 1
ATOM 2644 N N . ILE B 1 16 ? -20.379 21.234 1.629 1 87.41 16 ILE B N 1
ATOM 2645 C CA . ILE B 1 16 ? -21.828 21.323 1.484 1 87.41 16 ILE B CA 1
ATOM 2646 C C . ILE B 1 16 ? -22.221 21.032 0.038 1 87.41 16 ILE B C 1
ATOM 2648 O O . ILE B 1 16 ? -21.357 20.899 -0.832 1 87.41 16 ILE B O 1
ATOM 2652 N N . GLY B 1 17 ? -23.524 20.809 -0.139 1 81.56 17 GLY B N 1
ATOM 2653 C CA . GLY B 1 17 ? -24.074 20.705 -1.481 1 81.56 17 GLY B CA 1
ATOM 2654 C C . GLY B 1 17 ? -24.007 19.298 -2.046 1 81.56 17 GLY B C 1
ATOM 2655 O O . GLY B 1 17 ? -23.559 18.372 -1.367 1 81.56 17 GLY B O 1
ATOM 2656 N N . GLU B 1 18 ? -24.534 19.184 -3.375 1 75.33 18 GLU B N 1
ATOM 2657 C CA . GLU B 1 18 ? -24.51 17.996 -4.223 1 75.33 18 GLU B CA 1
ATOM 2658 C C . GLU B 1 18 ? -24.223 18.361 -5.677 1 75.33 18 GLU B C 1
ATOM 2660 O O . GLU B 1 18 ? -25.097 18.875 -6.378 1 75.33 18 GLU B O 1
ATOM 2665 N N . PRO B 1 19 ? -23.005 18.247 -6.087 1 76.46 19 PRO B N 1
ATOM 2666 C CA . PRO B 1 19 ? -21.918 17.496 -5.456 1 76.46 19 PRO B CA 1
ATOM 2667 C C . PRO B 1 19 ? -21.261 18.261 -4.309 1 76.46 19 PRO B C 1
ATOM 2669 O O . PRO B 1 19 ? -21.405 19.482 -4.214 1 76.46 19 PRO B O 1
ATOM 2672 N N . LEU B 1 20 ? -20.605 17.54 -3.469 1 78.21 20 LEU B N 1
ATOM 2673 C CA . LEU B 1 20 ? -19.962 18.107 -2.288 1 78.21 20 LEU B CA 1
ATOM 2674 C C . LEU B 1 20 ? -18.892 19.118 -2.684 1 78.21 20 LEU B C 1
ATOM 2676 O O . LEU B 1 20 ? -18.077 18.851 -3.57 1 78.21 20 LEU B O 1
ATOM 2680 N N . ALA B 1 21 ? -18.942 20.314 -2.041 1 79.05 21 ALA B N 1
ATOM 2681 C CA . ALA B 1 21 ? -17.938 21.358 -2.227 1 79.05 21 ALA B CA 1
ATOM 2682 C C . ALA B 1 21 ? -17.524 21.964 -0.889 1 79.05 21 ALA B C 1
ATOM 2684 O O . ALA B 1 21 ? -18.361 22.167 -0.007 1 79.05 21 ALA B O 1
ATOM 2685 N N . PRO B 1 22 ? -16.266 22.314 -0.839 1 81.83 22 PRO B N 1
ATOM 2686 C CA . PRO B 1 22 ? -15.819 22.918 0.419 1 81.83 22 PRO B CA 1
ATOM 2687 C C . PRO B 1 22 ? -16.46 24.279 0.68 1 81.83 22 PRO B C 1
ATOM 2689 O O . PRO B 1 22 ? -16.623 25.077 -0.246 1 81.83 22 PRO B O 1
ATOM 2692 N N . MET B 1 23 ? -16.812 24.581 1.924 1 86.26 23 MET B N 1
ATOM 2693 C CA . MET B 1 23 ? -17.304 25.89 2.343 1 86.26 23 MET B CA 1
ATOM 2694 C C . MET B 1 23 ? -16.147 26.817 2.7 1 86.26 23 MET B C 1
ATOM 2696 O O . MET B 1 23 ? -15.186 26.397 3.348 1 86.26 23 MET B O 1
ATOM 2700 N N . PRO B 1 24 ? -16.3 28.05 2.273 1 87.59 24 PRO B N 1
ATOM 2701 C CA . PRO B 1 24 ? -15.293 28.997 2.758 1 87.59 24 PRO B CA 1
ATOM 2702 C C . PRO B 1 24 ? -15.266 29.102 4.281 1 87.59 24 PRO B C 1
ATOM 2704 O O . PRO B 1 24 ? -16.31 28.997 4.93 1 87.59 24 PRO B O 1
ATOM 2707 N N . TYR B 1 25 ? -14.094 29.284 4.746 1 91.8 25 TYR B N 1
ATOM 2708 C CA . TYR B 1 25 ? -13.899 29.308 6.191 1 91.8 25 TYR B CA 1
ATOM 2709 C C . TYR B 1 25 ? -14.842 30.307 6.852 1 91.8 25 TYR B C 1
ATOM 2711 O O . TYR B 1 25 ? -15.464 30.001 7.871 1 91.8 25 TYR B O 1
ATOM 2719 N N . GLU B 1 26 ? -14.99 31.464 6.32 1 93.26 26 GLU B N 1
ATOM 2720 C CA . GLU B 1 26 ? -15.792 32.523 6.926 1 93.26 26 GLU B CA 1
ATOM 2721 C C . GLU B 1 26 ? -17.254 32.104 7.053 1 93.26 26 GLU B C 1
ATOM 2723 O O . GLU B 1 26 ? -17.951 32.535 7.974 1 93.26 26 GLU B O 1
ATOM 2728 N N . GLN B 1 27 ? -17.637 31.258 6.164 1 91.75 27 GLN B N 1
ATOM 2729 C CA . GLN B 1 27 ? -19.016 30.782 6.195 1 91.75 27 GLN B CA 1
ATOM 2730 C C . GLN B 1 27 ? -19.157 29.564 7.104 1 91.75 27 GLN B C 1
ATOM 2732 O O . GLN B 1 27 ? -20.213 29.35 7.704 1 91.75 27 GLN B O 1
ATOM 2737 N N . PHE B 1 28 ? -18.131 28.84 7.169 1 93.57 28 PHE B N 1
ATOM 2738 C CA . PHE B 1 28 ? -18.162 27.605 7.943 1 93.57 28 PHE B CA 1
ATOM 2739 C C . PHE B 1 28 ? -18.017 27.895 9.432 1 93.57 28 PHE B C 1
ATOM 2741 O O . PHE B 1 28 ? -18.607 27.203 10.264 1 93.57 28 PHE B O 1
ATOM 2748 N N . LEU B 1 29 ? -17.285 28.92 9.811 1 94.39 29 LEU B N 1
ATOM 2749 C CA . LEU B 1 29 ? -16.874 29.211 11.181 1 94.39 29 LEU B CA 1
ATOM 2750 C C . LEU B 1 29 ? -18.087 29.367 12.091 1 94.39 29 LEU B C 1
ATOM 2752 O O . LEU B 1 29 ? -18.156 28.744 13.153 1 94.39 29 LEU B O 1
ATOM 2756 N N . PRO B 1 30 ? -19.111 30.099 11.683 1 94.31 30 PRO B N 1
ATOM 2757 C CA . PRO B 1 30 ? -20.267 30.247 12.57 1 94.31 30 PRO B CA 1
ATOM 2758 C C . PRO B 1 30 ? -20.965 28.92 12.856 1 94.31 30 PRO B C 1
ATOM 2760 O O . PRO B 1 30 ? -21.487 28.717 13.955 1 94.31 30 PRO B O 1
ATOM 2763 N N . GLN B 1 31 ? -21.012 28.073 11.866 1 94.26 31 GLN B N 1
ATOM 2764 C CA . GLN B 1 31 ? -21.649 26.772 12.039 1 94.26 31 GLN B CA 1
ATOM 2765 C C . GLN B 1 31 ? -20.824 25.874 12.957 1 94.26 31 GLN B C 1
ATOM 2767 O O . GLN B 1 31 ? -21.378 25.145 13.783 1 94.26 31 GLN B O 1
ATOM 2772 N N . LEU B 1 32 ? -19.553 25.956 12.792 1 94.93 32 LEU B N 1
ATOM 2773 C CA . LEU B 1 32 ? -18.637 25.186 13.627 1 94.93 32 LEU B CA 1
ATOM 2774 C C . LEU B 1 32 ? -18.749 25.608 15.088 1 94.93 32 LEU B C 1
ATOM 2776 O O . LEU B 1 32 ? -18.827 24.76 15.979 1 94.93 32 LEU B O 1
ATOM 2780 N N . GLU B 1 33 ? -18.804 26.853 15.361 1 95.39 33 GLU B N 1
ATOM 2781 C CA . GLU B 1 33 ? -18.864 27.394 16.715 1 95.39 33 GLU B CA 1
ATOM 2782 C C . GLU B 1 33 ? -20.146 26.966 17.424 1 95.39 33 GLU B C 1
ATOM 2784 O O . GLU B 1 33 ? -20.156 26.777 18.642 1 95.39 33 GLU B O 1
ATOM 2789 N N . LYS B 1 34 ? -21.159 26.69 16.603 1 94.78 34 LYS B N 1
ATOM 2790 C CA . LYS B 1 34 ? -22.445 26.284 17.161 1 94.78 34 LYS B CA 1
ATOM 2791 C C . LYS B 1 34 ? -22.36 24.894 17.785 1 94.78 34 LYS B C 1
ATOM 2793 O O . LYS B 1 34 ? -23.142 24.559 18.677 1 94.78 34 LYS B O 1
ATOM 2798 N N . VAL B 1 35 ? -21.477 24.156 17.28 1 95.61 35 VAL B N 1
ATOM 2799 C CA . VAL B 1 35 ? -21.475 22.766 17.724 1 95.61 35 VAL B CA 1
ATOM 2800 C C . VAL B 1 35 ? -20.38 22.56 18.769 1 95.61 35 VAL B C 1
ATOM 2802 O O . VAL B 1 35 ? -20.214 21.456 19.293 1 95.61 35 VAL B O 1
ATOM 2805 N N . ILE B 1 36 ? -19.611 23.52 19.108 1 96.86 36 ILE B N 1
ATOM 2806 C CA . ILE B 1 36 ? -18.582 23.418 20.138 1 96.86 36 ILE B CA 1
ATOM 2807 C C . ILE B 1 36 ? -19.232 23.431 21.52 1 96.86 36 ILE B C 1
ATOM 2809 O O . ILE B 1 36 ? -20.018 24.328 21.834 1 96.86 36 ILE B O 1
ATOM 2813 N N . PRO B 1 37 ? -18.886 22.466 22.3 1 95.26 37 PRO B N 1
ATOM 2814 C CA . PRO B 1 37 ? -19.471 22.448 23.643 1 95.26 37 PRO B CA 1
ATOM 2815 C C . PRO B 1 37 ? -19.17 23.719 24.434 1 95.26 37 PRO B C 1
ATOM 2817 O O . PRO B 1 37 ? -18.015 24.146 24.508 1 95.26 37 PRO B O 1
ATOM 2820 N N . PRO B 1 38 ? -20.076 24.245 25.141 1 93.25 38 PRO B N 1
ATOM 2821 C CA . PRO B 1 38 ? -19.923 25.541 25.806 1 93.25 38 PRO B CA 1
ATOM 2822 C C . PRO B 1 38 ? -18.961 25.487 26.99 1 93.25 38 PRO B C 1
ATOM 2824 O O . PRO B 1 38 ? -18.425 26.519 27.403 1 93.25 38 PRO B O 1
ATOM 2827 N N . HIS B 1 39 ? -18.817 24.321 27.501 1 93.85 39 HIS B N 1
ATOM 2828 C CA . HIS B 1 39 ? -17.963 24.227 28.68 1 93.85 39 HIS B CA 1
ATOM 2829 C C . HIS B 1 39 ? -16.488 24.244 28.294 1 93.85 39 HIS B C 1
ATOM 2831 O O . HIS B 1 39 ? -15.614 24.287 29.163 1 93.85 39 HIS B O 1
ATOM 2837 N N . LEU B 1 40 ? -16.2 24.209 27.019 1 95.55 40 LEU B N 1
ATOM 2838 C CA . LEU B 1 40 ? -14.825 24.27 26.536 1 95.55 40 LEU B CA 1
ATOM 2839 C C . LEU B 1 40 ? -14.499 25.66 25.999 1 95.55 40 LEU B C 1
ATOM 2841 O O . LEU B 1 40 ? -15.358 26.321 25.412 1 95.55 40 LEU B O 1
ATOM 2845 N N . THR B 1 41 ? -13.318 26.121 26.226 1 96.28 41 THR B N 1
ATOM 2846 C CA . THR B 1 41 ? -12.809 27.36 25.649 1 96.28 41 THR B CA 1
ATOM 2847 C C . THR B 1 41 ? -12.02 27.078 24.373 1 96.28 41 THR B C 1
ATOM 2849 O O . THR B 1 41 ? -10.884 26.603 24.432 1 96.28 41 THR B O 1
ATOM 2852 N N . VAL B 1 42 ? -12.618 27.343 23.291 1 97.93 42 VAL B N 1
ATOM 2853 C CA . VAL B 1 42 ? -12.029 26.997 22.001 1 97.93 42 VAL B CA 1
ATOM 2854 C C . VAL B 1 42 ? -11.934 28.243 21.125 1 97.93 42 VAL B C 1
ATOM 2856 O O . VAL B 1 42 ? -12.93 28.941 20.917 1 97.93 42 VAL B O 1
ATOM 2859 N N . ASP B 1 43 ? -10.742 28.614 20.691 1 97.68 43 ASP B N 1
ATOM 2860 C CA . ASP B 1 43 ? -10.526 29.606 19.643 1 97.68 43 ASP B CA 1
ATOM 2861 C C . ASP B 1 43 ? -10.379 28.94 18.277 1 97.68 43 ASP B C 1
ATOM 2863 O O . ASP B 1 43 ? -9.52 28.075 18.091 1 97.68 43 ASP B O 1
ATOM 2867 N N . CYS B 1 44 ? -11.174 29.353 17.33 1 97.34 44 CYS B N 1
ATOM 2868 C CA . CYS B 1 44 ? -11.154 28.747 16.004 1 97.34 44 CYS B CA 1
ATOM 2869 C C . CYS B 1 44 ? -10.309 29.572 15.04 1 97.34 44 CYS B C 1
ATOM 2871 O O . CYS B 1 44 ? -10.383 30.802 15.04 1 97.34 44 CYS B O 1
ATOM 2873 N N . PHE B 1 45 ? -9.473 28.905 14.296 1 97.16 45 PHE B N 1
ATOM 2874 C CA . PHE B 1 45 ? -8.609 29.526 13.3 1 97.16 45 PHE B CA 1
ATOM 2875 C C . PHE B 1 45 ? -8.759 28.839 11.948 1 97.16 45 PHE B C 1
ATOM 2877 O O . PHE B 1 45 ? -9.006 27.633 11.883 1 97.16 45 PHE B O 1
ATOM 2884 N N . ALA B 1 46 ? -8.648 29.638 10.86 1 96.73 46 ALA B N 1
ATOM 2885 C CA . ALA B 1 46 ? -8.411 29.055 9.542 1 96.73 46 ALA B CA 1
ATOM 2886 C C . ALA B 1 46 ? -6.97 28.569 9.409 1 96.73 46 ALA B C 1
ATOM 2888 O O . ALA B 1 46 ? -6.038 29.243 9.854 1 96.73 46 ALA B O 1
ATOM 2889 N N . ALA B 1 47 ? -6.818 27.38 8.891 1 96.12 47 ALA B N 1
ATOM 2890 C CA . ALA B 1 47 ? -5.462 26.996 8.507 1 96.12 47 ALA B CA 1
ATOM 2891 C C . ALA B 1 47 ? -4.914 27.925 7.428 1 96.12 47 ALA B C 1
ATOM 2893 O O . ALA B 1 47 ? -5.679 28.518 6.663 1 96.12 47 ALA B O 1
ATOM 2894 N N . PRO B 1 48 ? -3.632 28.027 7.389 1 96.13 48 PRO B N 1
ATOM 2895 C CA . PRO B 1 48 ? -3.039 28.927 6.397 1 96.13 48 PRO B CA 1
ATOM 2896 C C . PRO B 1 48 ? -3.399 28.544 4.964 1 96.13 48 PRO B C 1
ATOM 2898 O O . PRO B 1 48 ? -3.519 29.416 4.099 1 96.13 48 PRO B O 1
ATOM 2901 N N . ASN B 1 49 ? -3.507 27.298 4.701 1 93.12 49 ASN B N 1
ATOM 2902 C CA . ASN B 1 49 ? -3.901 26.791 3.391 1 93.12 49 ASN B CA 1
ATOM 2903 C C . ASN B 1 49 ? -5.066 25.811 3.497 1 93.12 49 ASN B C 1
ATOM 2905 O O . ASN B 1 49 ? -4.955 24.776 4.156 1 93.12 49 ASN B O 1
ATOM 2909 N N . ILE B 1 50 ? -6.19 26.164 2.875 1 93.4 50 ILE B N 1
ATOM 2910 C CA . ILE B 1 50 ? -7.36 25.295 2.816 1 93.4 50 ILE B CA 1
ATOM 2911 C C . ILE B 1 50 ? -7.567 24.804 1.385 1 93.4 50 ILE B C 1
ATOM 2913 O O . ILE B 1 50 ? -8.015 25.562 0.521 1 93.4 50 ILE B O 1
ATOM 2917 N N . VAL B 1 51 ? -7.175 23.598 1.14 1 89.18 51 VAL B N 1
ATOM 2918 C CA . VAL B 1 51 ? -7.273 22.994 -0.185 1 89.18 51 VAL B CA 1
ATOM 2919 C C . VAL B 1 51 ? -7.844 21.583 -0.068 1 89.18 51 VAL B C 1
ATOM 2921 O O . VAL B 1 51 ? -8.003 21.06 1.038 1 89.18 51 VAL B O 1
ATOM 2924 N N . ASP B 1 52 ? -8.22 21.036 -1.18 1 90.02 52 ASP B N 1
ATOM 2925 C CA . ASP B 1 52 ? -8.575 19.62 -1.19 1 90.02 52 ASP B CA 1
ATOM 2926 C C . ASP B 1 52 ? -7.452 18.769 -0.603 1 90.02 52 ASP B C 1
ATOM 2928 O O . ASP B 1 52 ? -6.282 18.952 -0.946 1 90.02 52 ASP B O 1
ATOM 2932 N N . SER B 1 53 ? -7.841 17.939 0.299 1 93.88 53 SER B N 1
ATOM 2933 C CA . SER B 1 53 ? -6.808 17.207 1.026 1 93.88 53 SER B CA 1
ATOM 2934 C C . SER B 1 53 ? -5.96 16.363 0.08 1 93.88 53 SER B C 1
ATOM 2936 O O . SER B 1 53 ? -4.805 16.055 0.381 1 93.88 53 SER B O 1
ATOM 2938 N N . SER B 1 54 ? -6.488 15.906 -1.076 1 93.27 54 SER B N 1
ATOM 2939 C CA . SER B 1 54 ? -5.695 15.156 -2.045 1 93.27 54 SER B CA 1
ATOM 2940 C C . SER B 1 54 ? -4.629 16.037 -2.688 1 93.27 54 SER B C 1
ATOM 2942 O O . SER B 1 54 ? -3.695 15.532 -3.314 1 93.27 54 SER B O 1
ATOM 2944 N N . ALA B 1 55 ? -4.719 17.338 -2.487 1 94.54 55 ALA B N 1
ATOM 2945 C CA . ALA B 1 55 ? -3.767 18.278 -3.074 1 94.54 55 ALA B CA 1
ATOM 2946 C C . ALA B 1 55 ? -2.773 18.777 -2.029 1 94.54 55 ALA B C 1
ATOM 2948 O O . ALA B 1 55 ? -1.85 19.529 -2.35 1 94.54 55 ALA B O 1
ATOM 2949 N N . CYS B 1 56 ? -2.969 18.377 -0.781 1 97.06 56 CYS B N 1
ATOM 2950 C CA . CYS B 1 56 ? -2.065 18.82 0.275 1 97.06 56 CYS B CA 1
ATOM 2951 C C . CYS B 1 56 ? -0.661 18.271 0.056 1 97.06 56 CYS B C 1
ATOM 2953 O O . CYS B 1 56 ? -0.495 17.111 -0.325 1 97.06 56 CYS B O 1
ATOM 2955 N N . THR B 1 57 ? 0.331 19.096 0.301 1 98.15 57 THR B N 1
ATOM 2956 C CA . THR B 1 57 ? 1.743 18.729 0.274 1 98.15 57 THR B CA 1
ATOM 2957 C C . THR B 1 57 ? 2.452 19.215 1.535 1 98.15 57 THR B C 1
ATOM 2959 O O . THR B 1 57 ? 1.821 19.785 2.428 1 98.15 57 THR B O 1
ATOM 2962 N N . ALA B 1 58 ? 3.746 19.004 1.589 1 98.52 58 ALA B N 1
ATOM 2963 C CA . ALA B 1 58 ? 4.552 19.337 2.761 1 98.52 58 ALA B CA 1
ATOM 2964 C C . ALA B 1 58 ? 4.413 20.813 3.121 1 98.52 58 ALA B C 1
ATOM 2966 O O . ALA B 1 58 ? 4.195 21.157 4.285 1 98.52 58 ALA B O 1
ATOM 2967 N N . PRO B 1 59 ? 4.449 21.735 2.135 1 98.65 59 PRO B N 1
ATOM 2968 C CA . PRO B 1 59 ? 4.326 23.149 2.5 1 98.65 59 PRO B CA 1
ATOM 2969 C C . PRO B 1 59 ? 3.027 23.457 3.241 1 98.65 59 PRO B C 1
ATOM 2971 O O . PRO B 1 59 ? 3.016 24.279 4.16 1 98.65 59 PRO B O 1
ATOM 2974 N N . ASP B 1 60 ? 1.953 22.809 2.869 1 98.37 60 ASP B N 1
ATOM 2975 C CA . ASP B 1 60 ? 0.67 23.057 3.518 1 98.37 60 ASP B CA 1
ATOM 2976 C C . ASP B 1 60 ? 0.74 22.749 5.012 1 98.37 60 ASP B C 1
ATOM 2978 O O . ASP B 1 60 ? 0.308 23.554 5.839 1 98.37 60 ASP B O 1
ATOM 2982 N N . TRP B 1 61 ? 1.319 21.656 5.389 1 98.55 61 TRP B N 1
ATOM 2983 C CA . TRP B 1 61 ? 1.391 21.237 6.785 1 98.55 61 TRP B CA 1
ATOM 2984 C C . TRP B 1 61 ? 2.459 22.026 7.536 1 98.55 61 TRP B C 1
ATOM 2986 O O . TRP B 1 61 ? 2.308 22.309 8.726 1 98.55 61 TRP B O 1
ATOM 2996 N N . LEU B 1 62 ? 3.516 22.383 6.801 1 98.51 62 LEU B N 1
ATOM 2997 C CA . LEU B 1 62 ? 4.57 23.15 7.457 1 98.51 62 LEU B CA 1
ATOM 2998 C C . LEU B 1 62 ? 4.086 24.555 7.799 1 98.51 62 LEU B C 1
ATOM 3000 O O . LEU B 1 62 ? 4.466 25.112 8.832 1 98.51 62 LEU B O 1
ATOM 3004 N N . HIS B 1 63 ? 3.256 25.123 6.925 1 98.71 63 HIS B N 1
ATOM 3005 C CA . HIS B 1 63 ? 2.642 26.401 7.269 1 98.71 63 HIS B CA 1
ATOM 3006 C C . HIS B 1 63 ? 1.786 26.28 8.525 1 98.71 63 HIS B C 1
ATOM 3008 O O . HIS B 1 63 ? 1.797 27.172 9.377 1 98.71 63 HIS B O 1
ATOM 3014 N N . LEU B 1 64 ? 1.033 25.232 8.625 1 98.4 64 LEU B N 1
ATOM 3015 C CA . LEU B 1 64 ? 0.224 24.978 9.813 1 98.4 64 LEU B CA 1
ATOM 3016 C C . LEU B 1 64 ? 1.106 24.808 11.045 1 98.4 64 LEU B C 1
ATOM 3018 O O . LEU B 1 64 ? 0.83 25.39 12.097 1 98.4 64 LEU B O 1
ATOM 3022 N N . ILE B 1 65 ? 2.164 24.013 10.945 1 97.94 65 ILE B N 1
ATOM 3023 C CA . ILE B 1 65 ? 3.093 23.759 12.041 1 97.94 65 ILE B CA 1
ATOM 3024 C C . ILE B 1 65 ? 3.723 25.072 12.499 1 97.94 65 ILE B C 1
ATOM 3026 O O . ILE B 1 65 ? 3.827 25.333 13.7 1 97.94 65 ILE B O 1
ATOM 3030 N N . GLN B 1 66 ? 4.129 25.868 11.502 1 98.24 66 GLN B N 1
ATOM 3031 C CA . GLN B 1 66 ? 4.692 27.174 11.826 1 98.24 66 GLN B CA 1
ATOM 3032 C C . GLN B 1 66 ? 3.702 28.018 12.624 1 98.24 66 GLN B C 1
ATOM 3034 O O . GLN B 1 66 ? 4.071 28.643 13.62 1 98.24 66 GLN B O 1
ATOM 3039 N N . ARG B 1 67 ? 2.461 28.019 12.233 1 98.28 67 ARG B N 1
ATOM 3040 C CA . ARG B 1 67 ? 1.425 28.777 12.928 1 98.28 67 ARG B CA 1
ATOM 3041 C C . ARG B 1 67 ? 1.206 28.238 14.338 1 98.28 67 ARG B C 1
ATOM 3043 O O . ARG B 1 67 ? 1.034 29.011 15.283 1 98.28 67 ARG B O 1
ATOM 3050 N N . ILE B 1 68 ? 1.178 26.959 14.494 1 97.93 68 ILE B N 1
ATOM 3051 C CA . ILE B 1 68 ? 1.032 26.324 15.799 1 97.93 68 ILE B CA 1
ATOM 3052 C C . ILE B 1 68 ? 2.19 26.735 16.705 1 97.93 68 ILE B C 1
ATOM 3054 O O . ILE B 1 68 ? 1.979 27.108 17.862 1 97.93 68 ILE B O 1
ATOM 3058 N N . GLN B 1 69 ? 3.368 26.703 16.182 1 97.3 69 GLN B N 1
ATOM 3059 C CA . GLN B 1 69 ? 4.548 27.095 16.945 1 97.3 69 GLN B CA 1
ATOM 3060 C C . GLN B 1 69 ? 4.464 28.556 17.377 1 97.3 69 GLN B C 1
ATOM 3062 O O . GLN B 1 69 ? 4.87 28.905 18.488 1 97.3 69 GLN B O 1
ATOM 3067 N N . GLN B 1 70 ? 3.908 29.383 16.529 1 97.67 70 GLN B N 1
ATOM 3068 C CA . GLN B 1 70 ? 3.696 30.784 16.877 1 97.67 70 GLN B CA 1
ATOM 3069 C C . GLN B 1 70 ? 2.684 30.923 18.011 1 97.67 70 GLN B C 1
ATOM 3071 O O . GLN B 1 70 ? 2.889 31.706 18.941 1 97.67 70 GLN B O 1
ATOM 3076 N N . LEU B 1 71 ? 1.665 30.15 17.946 1 97.82 71 LEU B N 1
ATOM 3077 C CA . LEU B 1 71 ? 0.621 30.218 18.963 1 97.82 71 LEU B CA 1
ATOM 3078 C C . LEU B 1 71 ? 1.126 29.68 20.298 1 97.82 71 LEU B C 1
ATOM 3080 O O . LEU B 1 71 ? 0.671 30.114 21.358 1 97.82 71 LEU B O 1
ATOM 3084 N N . GLN B 1 72 ? 2.05 28.769 20.209 1 96.44 72 GLN B N 1
ATOM 3085 C CA . GLN B 1 72 ? 2.672 28.3 21.442 1 96.44 72 GLN B CA 1
ATOM 3086 C C . GLN B 1 72 ? 3.34 29.449 22.193 1 96.44 72 GLN B C 1
ATOM 3088 O O . GLN B 1 72 ? 3.3 29.499 23.424 1 96.44 72 GLN B O 1
ATOM 3093 N N . LEU B 1 73 ? 3.906 30.372 21.439 1 95.97 73 LEU B N 1
ATOM 3094 C CA . LEU B 1 73 ? 4.544 31.538 22.04 1 95.97 73 LEU B CA 1
ATOM 3095 C C . LEU B 1 73 ? 3.503 32.481 22.634 1 95.97 73 LEU B C 1
ATOM 3097 O O . LEU B 1 73 ? 3.836 33.345 23.449 1 95.97 73 LEU B O 1
ATOM 3101 N N . GLU B 1 74 ? 2.281 32.282 22.209 1 96.64 74 GLU B N 1
ATOM 3102 C CA . GLU B 1 74 ? 1.185 33.107 22.709 1 96.64 74 GLU B CA 1
ATOM 3103 C C . GLU B 1 74 ? 0.459 32.421 23.862 1 96.64 74 GLU B C 1
ATOM 3105 O O . GLU B 1 74 ? -0.6 32.879 24.296 1 96.64 74 GLU B O 1
ATOM 3110 N N . GLY B 1 75 ? 0.92 31.233 24.24 1 95.38 75 GLY B N 1
ATOM 3111 C CA . GLY B 1 75 ? 0.425 30.595 25.449 1 95.38 75 GLY B CA 1
ATOM 3112 C C . GLY B 1 75 ? -0.478 29.408 25.17 1 95.38 75 GLY B C 1
ATOM 3113 O O . GLY B 1 75 ? -0.96 28.756 26.098 1 95.38 75 GLY B O 1
ATOM 3114 N N . TYR B 1 76 ? -0.684 29.117 23.935 1 97.35 76 TYR B N 1
ATOM 3115 C CA . TYR B 1 76 ? -1.488 27.943 23.614 1 97.35 76 TYR B CA 1
ATOM 3116 C C . TYR B 1 76 ? -0.682 26.663 23.801 1 97.35 76 TYR B C 1
ATOM 3118 O O . TYR B 1 76 ? 0.5 26.61 23.453 1 97.35 76 TYR B O 1
ATOM 3126 N N . GLN B 1 77 ? -1.362 25.628 24.318 1 97.13 77 GLN B N 1
ATOM 3127 C CA . GLN B 1 77 ? -0.697 24.343 24.503 1 97.13 77 GLN B CA 1
ATOM 3128 C C . GLN B 1 77 ? -1.514 23.208 23.894 1 97.13 77 GLN B C 1
ATOM 3130 O O . GLN B 1 77 ? -1.002 22.104 23.696 1 97.13 77 GLN B O 1
ATOM 3135 N N . HIS B 1 78 ? -2.768 23.417 23.696 1 98.41 78 HIS B N 1
ATOM 3136 C CA . HIS B 1 78 ? -3.698 22.405 23.207 1 98.41 78 HIS B CA 1
ATOM 3137 C C . HIS B 1 78 ? -4.235 22.77 21.828 1 98.41 78 HIS B C 1
ATOM 3139 O O . HIS B 1 78 ? -4.805 23.848 21.644 1 98.41 78 HIS B O 1
ATOM 3145 N N . PHE B 1 79 ? -4.066 21.868 20.902 1 98.69 79 PHE B N 1
ATOM 3146 C CA . PHE B 1 79 ? -4.422 22.144 19.515 1 98.69 79 PHE B CA 1
ATOM 3147 C C . PHE B 1 79 ? -5.28 21.023 18.943 1 98.69 79 PHE B C 1
ATOM 3149 O O . PHE B 1 79 ? -5.021 19.845 19.195 1 98.69 79 PHE B O 1
ATOM 3156 N N . VAL B 1 80 ? -6.307 21.356 18.178 1 98.79 80 VAL B N 1
ATOM 3157 C CA . VAL B 1 80 ? -7.118 20.425 17.399 1 98.79 80 VAL B CA 1
ATOM 3158 C C . VAL B 1 80 ? -7.112 20.84 15.929 1 98.79 80 VAL B C 1
ATOM 3160 O O . VAL B 1 80 ? -7.232 22.026 15.612 1 98.79 80 VAL B O 1
ATOM 3163 N N . VAL B 1 81 ? -6.939 19.924 15.045 1 98.62 81 VAL B N 1
ATOM 3164 C CA . VAL B 1 81 ? -6.913 20.209 13.614 1 98.62 81 VAL B CA 1
ATOM 3165 C C . VAL B 1 81 ? -7.989 19.39 12.905 1 98.62 81 VAL B C 1
ATOM 3167 O O . VAL B 1 81 ? -8.057 18.17 13.067 1 98.62 81 VAL B O 1
ATOM 3170 N N . ILE B 1 82 ? -8.839 20.008 12.165 1 98.14 82 ILE B N 1
ATOM 3171 C CA . ILE B 1 82 ? -9.788 19.353 11.271 1 98.14 82 ILE B CA 1
ATOM 3172 C C . ILE B 1 82 ? -9.199 19.272 9.864 1 98.14 82 ILE B C 1
ATOM 3174 O O . ILE B 1 82 ? -8.84 20.294 9.275 1 98.14 82 ILE B O 1
ATOM 3178 N N . HIS B 1 83 ? -9.127 18.141 9.336 1 97.6 83 HIS B N 1
ATOM 3179 C CA . HIS B 1 83 ? -8.443 17.881 8.075 1 97.6 83 HIS B CA 1
ATOM 3180 C C . HIS B 1 83 ? -9.258 16.946 7.188 1 97.6 83 HIS B C 1
ATOM 3182 O O . HIS B 1 83 ? -10.146 16.241 7.674 1 97.6 83 HIS B O 1
ATOM 3188 N N . GLY B 1 84 ? -9.046 16.997 5.872 1 96.24 84 GLY B N 1
ATOM 3189 C CA . GLY B 1 84 ? -9.629 16.001 4.987 1 96.24 84 GLY B CA 1
ATOM 3190 C C . GLY B 1 84 ? -9.02 14.622 5.156 1 96.24 84 GLY B C 1
ATOM 3191 O O . GLY B 1 84 ? -7.857 14.495 5.545 1 96.24 84 GLY B O 1
ATOM 3192 N N . THR B 1 85 ? -9.721 13.588 4.675 1 96.77 85 THR B N 1
ATOM 3193 C CA . THR B 1 85 ? -9.33 12.23 5.039 1 96.77 85 THR B CA 1
ATOM 3194 C C . THR B 1 85 ? -8.364 11.651 4.01 1 96.77 85 THR B C 1
ATOM 3196 O O . THR B 1 85 ? -7.69 10.654 4.275 1 96.77 85 THR B O 1
ATOM 3199 N N . ASP B 1 86 ? -8.208 12.215 2.85 1 95.31 86 ASP B N 1
ATOM 3200 C CA . ASP B 1 86 ? -7.385 11.641 1.79 1 95.31 86 ASP B CA 1
ATOM 3201 C C . ASP B 1 86 ? -5.92 11.563 2.212 1 95.31 86 ASP B C 1
ATOM 3203 O O . ASP B 1 86 ? -5.24 10.574 1.933 1 95.31 86 ASP B O 1
ATOM 3207 N N . THR B 1 87 ? -5.404 12.636 2.857 1 97.96 87 THR B N 1
ATOM 3208 C CA . THR B 1 87 ? -4.005 12.655 3.268 1 97.96 87 THR B CA 1
ATOM 3209 C C . THR B 1 87 ? -3.887 12.857 4.776 1 97.96 87 THR B C 1
ATOM 3211 O O . THR B 1 87 ? -2.887 13.392 5.259 1 97.96 87 THR B O 1
ATOM 3214 N N . LEU B 1 88 ? -4.899 12.46 5.47 1 98.64 88 LEU B N 1
ATOM 3215 C CA . LEU B 1 88 ? -4.948 12.679 6.911 1 98.64 88 LEU B CA 1
ATOM 3216 C C . LEU B 1 88 ? -3.808 11.946 7.611 1 98.64 88 LEU B C 1
ATOM 3218 O O . LEU B 1 88 ? -3.2 12.479 8.542 1 98.64 88 LEU B O 1
ATOM 3222 N N . SER B 1 89 ? -3.479 10.737 7.192 1 98.64 89 SER B N 1
ATOM 3223 C CA . SER B 1 89 ? -2.378 9.988 7.789 1 98.64 89 SER B CA 1
ATOM 3224 C C . SER B 1 89 ? -1.048 10.708 7.591 1 98.64 89 SER B C 1
ATOM 3226 O O . SER B 1 89 ? -0.217 10.75 8.5 1 98.64 89 SER B O 1
ATOM 3228 N N . TYR B 1 90 ? -0.834 11.305 6.449 1 98.67 90 TYR B N 1
ATOM 3229 C CA . TYR B 1 90 ? 0.391 12.039 6.152 1 98.67 90 TYR B CA 1
ATOM 3230 C C . TYR B 1 90 ? 0.491 13.3 7.001 1 98.67 90 TYR B C 1
ATOM 3232 O O . TYR B 1 90 ? 1.557 13.613 7.536 1 98.67 90 TYR B O 1
ATOM 3240 N N . ALA B 1 91 ? -0.64 13.982 7.111 1 98.56 91 ALA B N 1
ATOM 3241 C CA . ALA B 1 91 ? -0.683 15.168 7.962 1 98.56 91 ALA B CA 1
ATOM 3242 C C . ALA B 1 91 ? -0.375 14.813 9.414 1 98.56 91 ALA B C 1
ATOM 3244 O O . ALA B 1 91 ? 0.444 15.47 10.061 1 98.56 91 ALA B O 1
ATOM 3245 N N . ALA B 1 92 ? -1.006 13.751 9.881 1 97.92 92 ALA B N 1
ATOM 3246 C CA . ALA B 1 92 ? -0.828 13.308 11.261 1 97.92 92 ALA B CA 1
ATOM 3247 C C . ALA B 1 92 ? 0.632 12.963 11.542 1 97.92 92 ALA B C 1
ATOM 3249 O O . ALA B 1 92 ? 1.203 13.418 12.536 1 97.92 92 ALA B O 1
ATOM 3250 N N . ALA B 1 93 ? 1.215 12.207 10.669 1 96.82 93 ALA B N 1
ATOM 3251 C CA . ALA B 1 93 ? 2.608 11.803 10.844 1 96.82 93 ALA B CA 1
ATOM 3252 C C . ALA B 1 93 ? 3.54 13.011 10.793 1 96.82 93 ALA B C 1
ATOM 3254 O O . ALA B 1 93 ? 4.49 13.103 11.573 1 96.82 93 ALA B O 1
ATOM 3255 N N . THR B 1 94 ? 3.288 13.936 9.871 1 97.03 94 THR B N 1
ATOM 3256 C CA . THR B 1 94 ? 4.123 15.125 9.738 1 97.03 94 THR B CA 1
ATOM 3257 C C . THR B 1 94 ? 4.03 15.994 10.989 1 97.03 94 THR B C 1
ATOM 3259 O O . THR B 1 94 ? 5.052 16.416 11.535 1 97.03 94 THR B O 1
ATOM 3262 N N . LEU B 1 95 ? 2.801 16.197 11.474 1 96.4 95 LEU B N 1
ATOM 3263 C CA . LEU B 1 95 ? 2.626 16.964 12.702 1 96.4 95 LEU B CA 1
ATOM 3264 C C . LEU B 1 95 ? 3.362 16.305 13.864 1 96.4 95 LEU B C 1
ATOM 3266 O O . LEU B 1 95 ? 4.02 16.986 14.654 1 96.4 95 LEU B O 1
ATOM 3270 N N . ALA B 1 96 ? 3.254 15.004 13.956 1 95.53 96 ALA B N 1
ATOM 3271 C CA . ALA B 1 96 ? 3.882 14.26 15.046 1 95.53 96 ALA B CA 1
ATOM 3272 C C . ALA B 1 96 ? 5.4 14.416 15.012 1 95.53 96 ALA B C 1
ATOM 3274 O O . ALA B 1 96 ? 6.03 14.639 16.049 1 95.53 96 ALA B O 1
ATOM 3275 N N . ARG B 1 97 ? 5.968 14.353 13.88 1 93.95 97 ARG B N 1
ATOM 3276 C CA . ARG B 1 97 ? 7.423 14.387 13.774 1 93.95 97 ARG B CA 1
ATOM 3277 C C . ARG B 1 97 ? 7.954 15.802 13.973 1 93.95 97 ARG B C 1
ATOM 3279 O O . ARG B 1 97 ? 9.062 15.989 14.479 1 93.95 97 ARG B O 1
ATOM 3286 N N . PHE B 1 98 ? 7.22 16.778 13.606 1 94.63 98 PHE B N 1
ATOM 3287 C CA . PHE B 1 98 ? 7.728 18.144 13.625 1 94.63 98 PHE B CA 1
ATOM 3288 C C . PHE B 1 98 ? 7.405 18.824 14.95 1 94.63 98 PHE B C 1
ATOM 3290 O O . PHE B 1 98 ? 8.127 19.723 15.385 1 94.63 98 PHE B O 1
ATOM 3297 N N . LEU B 1 99 ? 6.283 18.424 15.504 1 92.67 99 LEU B N 1
ATOM 3298 C CA . LEU B 1 99 ? 5.878 19.064 16.75 1 92.67 99 LEU B CA 1
ATOM 3299 C C . LEU B 1 99 ? 6.23 18.19 17.95 1 92.67 99 LEU B C 1
ATOM 3301 O O . LEU B 1 99 ? 6.218 18.659 19.09 1 92.67 99 LEU B O 1
ATOM 3305 N N . GLY B 1 100 ? 6.779 17.099 17.729 1 75.57 100 GLY B N 1
ATOM 3306 C CA . GLY B 1 100 ? 7.246 16.211 18.782 1 75.57 100 GLY B CA 1
ATOM 3307 C C . GLY B 1 100 ? 6.367 16.239 20.018 1 75.57 100 GLY B C 1
ATOM 3308 O O . GLY B 1 100 ? 5.143 16.127 19.919 1 75.57 100 GLY B O 1
ATOM 3309 N N . GLN B 1 101 ? 6.991 16.405 21.08 1 84.98 101 GLN B N 1
ATOM 3310 C CA . GLN B 1 101 ? 6.365 16.455 22.397 1 84.98 101 GLN B CA 1
ATOM 3311 C C . GLN B 1 101 ? 6.275 17.89 22.909 1 84.98 101 GLN B C 1
ATOM 3313 O O . GLN B 1 101 ? 6.299 18.125 24.119 1 84.98 101 GLN B O 1
ATOM 3318 N N . SER B 1 102 ? 6.032 18.751 21.933 1 91.16 102 SER B N 1
ATOM 3319 C CA . SER B 1 102 ? 6.081 20.155 22.327 1 91.16 102 SER B CA 1
ATOM 3320 C C . SER B 1 102 ? 4.703 20.662 22.74 1 91.16 102 SER B C 1
ATOM 3322 O O . SER B 1 102 ? 4.586 21.711 23.376 1 91.16 102 SER B O 1
ATOM 3324 N N . CYS B 1 103 ? 3.698 19.968 22.384 1 94 103 CYS B N 1
ATOM 3325 C CA . CYS B 1 103 ? 2.335 20.379 22.699 1 94 103 CYS B CA 1
ATOM 3326 C C . CYS B 1 103 ? 1.378 19.195 22.628 1 94 103 CYS B C 1
ATOM 3328 O O . CYS B 1 103 ? 1.796 18.069 22.352 1 94 103 CYS B O 1
ATOM 3330 N N . HIS B 1 104 ? 0.156 19.471 23.001 1 96.88 104 HIS B N 1
ATOM 3331 C CA . HIS B 1 104 ? -0.944 18.532 22.814 1 96.88 104 HIS B CA 1
ATOM 3332 C C . HIS B 1 104 ? -1.67 18.788 21.497 1 96.88 104 HIS B C 1
ATOM 3334 O O . HIS B 1 104 ? -2.193 19.882 21.274 1 96.88 104 HIS B O 1
ATOM 3340 N N . ILE B 1 105 ? -1.641 17.838 20.688 1 97.81 105 ILE B N 1
ATOM 3341 C CA . ILE B 1 105 ? -2.338 18.092 19.432 1 97.81 105 ILE B CA 1
ATOM 3342 C C . ILE B 1 105 ? -3.136 16.855 19.026 1 97.81 105 ILE B C 1
ATOM 3344 O O . ILE B 1 105 ? -2.648 15.728 19.14 1 97.81 105 ILE B O 1
ATOM 3348 N N . VAL B 1 106 ? -4.359 17.038 18.62 1 98.72 106 VAL B N 1
ATOM 3349 C CA . VAL B 1 106 ? -5.216 15.99 18.075 1 98.72 106 VAL B CA 1
ATOM 3350 C C . VAL B 1 106 ? -5.725 16.404 16.696 1 98.72 106 VAL B C 1
ATOM 3352 O O . VAL B 1 106 ? -6.252 17.505 16.527 1 98.72 106 VAL B O 1
ATOM 3355 N N . ILE B 1 107 ? -5.507 15.625 15.741 1 98.75 107 ILE B N 1
ATOM 3356 C CA . ILE B 1 107 ? -6.033 15.844 14.399 1 98.75 107 ILE B CA 1
ATOM 3357 C C . ILE B 1 107 ? -7.203 14.896 14.142 1 98.75 107 ILE B C 1
ATOM 3359 O O . ILE B 1 107 ? -7.215 13.767 14.637 1 98.75 107 ILE B O 1
ATOM 3363 N N . THR B 1 108 ? -8.197 15.35 13.41 1 98.76 108 THR B N 1
ATOM 3364 C CA . THR B 1 108 ? -9.391 14.564 13.12 1 98.76 108 THR B CA 1
ATOM 3365 C C . THR B 1 108 ? -9.971 14.942 11.76 1 98.76 108 THR B C 1
ATOM 3367 O O . THR B 1 108 ? -9.343 15.676 10.994 1 98.76 108 THR B O 1
ATOM 3370 N N . GLY B 1 109 ? -10.993 14.397 11.312 1 97.89 109 GLY B N 1
ATOM 3371 C CA . GLY B 1 109 ? -11.769 14.584 10.097 1 97.89 109 GLY B CA 1
ATOM 3372 C C . GLY B 1 109 ? -13.1 13.856 10.12 1 97.89 109 GLY B C 1
ATOM 3373 O O . GLY B 1 109 ? -13.629 13.554 11.191 1 97.89 109 GLY B O 1
ATOM 3374 N N . SER B 1 110 ? -13.645 13.689 8.941 1 97.41 110 SER B N 1
ATOM 3375 C CA . SER B 1 110 ? -14.906 12.957 8.876 1 97.41 110 SER B CA 1
ATOM 3376 C C . SER B 1 110 ? -15.124 12.354 7.492 1 97.41 110 SER B C 1
ATOM 3378 O O . SER B 1 110 ? -14.557 12.829 6.506 1 97.41 110 SER B O 1
ATOM 3380 N N . GLN B 1 111 ? -15.878 11.287 7.483 1 94.89 111 GLN B N 1
ATOM 3381 C CA . GLN B 1 111 ? -16.283 10.672 6.223 1 94.89 111 GLN B CA 1
ATOM 3382 C C . GLN B 1 111 ? -17.499 11.379 5.632 1 94.89 111 GLN B C 1
ATOM 3384 O O . GLN B 1 111 ? -17.713 11.348 4.418 1 94.89 111 GLN B O 1
ATOM 3389 N N . TYR B 1 112 ? -18.272 12.033 6.512 1 94.63 112 TYR B N 1
ATOM 3390 C CA . TYR B 1 112 ? -19.455 12.786 6.11 1 94.63 112 TYR B CA 1
ATOM 3391 C C . TYR B 1 112 ? -19.354 14.24 6.554 1 94.63 112 TYR B C 1
ATOM 3393 O O . TYR B 1 112 ? -18.762 14.538 7.594 1 94.63 112 TYR B O 1
ATOM 3401 N N . PRO B 1 113 ? -20.013 15.052 5.737 1 95.05 113 PRO B N 1
ATOM 3402 C CA . PRO B 1 113 ? -19.994 16.463 6.129 1 95.05 113 PRO B CA 1
ATOM 3403 C C . PRO B 1 113 ? -20.723 16.72 7.446 1 95.05 113 PRO B C 1
ATOM 3405 O O . PRO B 1 113 ? -21.63 15.967 7.811 1 95.05 113 PRO B O 1
ATOM 3408 N N . LEU B 1 114 ? -20.302 17.728 8.087 1 96.8 114 LEU B N 1
ATOM 3409 C CA . LEU B 1 114 ? -20.971 18.169 9.306 1 96.8 114 LEU B CA 1
ATOM 3410 C C . LEU B 1 114 ? -22.377 18.676 9.001 1 96.8 114 LEU B C 1
ATOM 3412 O O . LEU B 1 114 ? -23.322 18.379 9.735 1 96.8 114 LEU B O 1
ATOM 3416 N N . LEU B 1 115 ? -22.518 19.363 7.879 1 95.2 115 LEU B N 1
ATOM 3417 C CA . LEU B 1 115 ? -23.743 20.109 7.614 1 95.2 115 LEU B CA 1
ATOM 3418 C C . LEU B 1 115 ? -24.576 19.422 6.538 1 95.2 115 LEU B C 1
ATOM 3420 O O . LEU B 1 115 ? -24.044 18.657 5.729 1 95.2 115 LEU B O 1
ATOM 3424 N N . ASN B 1 116 ? -25.838 19.785 6.566 1 93.45 116 ASN B N 1
ATOM 3425 C CA . ASN B 1 116 ? -26.729 19.319 5.508 1 93.45 116 ASN B CA 1
ATOM 3426 C C . ASN B 1 116 ? -26.464 20.044 4.192 1 93.45 116 ASN B C 1
ATOM 3428 O O . ASN B 1 116 ? -25.574 20.894 4.114 1 93.45 116 ASN B O 1
ATOM 3432 N N . ILE B 1 117 ? -27.187 19.72 3.255 1 89.74 117 ILE B N 1
ATOM 3433 C CA . ILE B 1 117 ? -26.962 20.193 1.894 1 89.74 117 ILE B CA 1
ATOM 3434 C C . ILE B 1 117 ? -27.091 21.714 1.848 1 89.74 117 ILE B C 1
ATOM 3436 O O . ILE B 1 117 ? -26.355 22.384 1.12 1 89.74 117 ILE B O 1
ATOM 3440 N N . GLN B 1 118 ? -27.934 22.25 2.754 1 88.63 118 GLN B N 1
ATOM 3441 C CA . GLN B 1 118 ? -28.207 23.683 2.763 1 88.63 118 GLN B CA 1
ATOM 3442 C C . GLN B 1 118 ? -27.158 24.438 3.575 1 88.63 118 GLN B C 1
ATOM 3444 O O . GLN B 1 118 ? -27.046 25.661 3.469 1 88.63 118 GLN B O 1
ATOM 3449 N N . GLY B 1 119 ? -26.442 23.685 4.387 1 89.4 119 GLY B N 1
ATOM 3450 C CA . GLY B 1 119 ? -25.384 24.287 5.183 1 89.4 119 GLY B CA 1
ATOM 3451 C C . GLY B 1 119 ? -25.903 25.035 6.397 1 89.4 119 GLY B C 1
ATOM 3452 O O . GLY B 1 119 ? -25.164 25.795 7.026 1 89.4 119 GLY B O 1
ATOM 3453 N N . ASP B 1 120 ? -27.129 24.86 6.705 1 88.92 120 ASP B N 1
ATOM 3454 C CA . ASP B 1 120 ? -27.71 25.694 7.752 1 88.92 120 ASP B CA 1
ATOM 3455 C C . ASP B 1 120 ? -27.897 24.903 9.044 1 88.92 120 ASP B C 1
ATOM 3457 O O . ASP B 1 120 ? -28.128 25.484 10.107 1 88.92 120 ASP B O 1
ATOM 3461 N N . ASN B 1 121 ? -27.818 23.513 8.886 1 91.72 121 ASN B N 1
ATOM 3462 C CA . ASN B 1 121 ? -27.926 22.658 10.064 1 91.72 121 ASN B CA 1
ATOM 3463 C C . ASN B 1 121 ? -27.007 21.444 9.961 1 91.72 121 ASN B C 1
ATOM 3465 O O . ASN B 1 121 ? -26.537 21.106 8.873 1 91.72 121 ASN B O 1
ATOM 3469 N N . THR B 1 122 ? -26.834 20.836 11.092 1 93.39 122 THR B N 1
ATOM 3470 C CA . THR B 1 122 ? -26.048 19.607 11.115 1 93.39 122 THR B CA 1
ATOM 3471 C C . THR B 1 122 ? -26.784 18.481 10.395 1 93.39 122 THR B C 1
ATOM 3473 O O . THR B 1 122 ? -28.009 18.375 10.485 1 93.39 122 THR B O 1
ATOM 3476 N N . ARG B 1 123 ? -26.053 17.714 9.722 1 93.37 123 ARG B N 1
ATOM 3477 C CA . ARG B 1 123 ? -26.616 16.545 9.054 1 93.37 123 ARG B CA 1
ATOM 3478 C C . ARG B 1 123 ? -27.136 15.532 10.069 1 93.37 123 ARG B C 1
ATOM 3480 O O . ARG B 1 123 ? -26.545 15.356 11.137 1 93.37 123 ARG B O 1
ATOM 3487 N N . GLU B 1 124 ? -28.227 14.843 9.686 1 90.98 124 GLU B N 1
ATOM 3488 C CA . GLU B 1 124 ? -28.783 13.809 10.553 1 90.98 124 GLU B CA 1
ATOM 3489 C C . GLU B 1 124 ? -27.783 12.678 10.775 1 90.98 124 GLU B C 1
ATOM 3491 O O . GLU B 1 124 ? -27.631 12.188 11.896 1 90.98 124 GLU B O 1
ATOM 3496 N N . PHE B 1 125 ? -27.205 12.309 9.723 1 93.33 125 PHE B N 1
ATOM 3497 C CA . PHE B 1 125 ? -26.175 11.28 9.808 1 93.33 125 PHE B CA 1
ATOM 3498 C C . PHE B 1 125 ? -24.805 11.857 9.471 1 93.33 125 PHE B C 1
ATOM 3500 O O . PHE B 1 125 ? -24.536 12.198 8.318 1 93.33 125 PHE B O 1
ATOM 3507 N N . THR B 1 126 ? -23.963 11.936 10.503 1 95.79 126 THR B N 1
ATOM 3508 C CA . THR B 1 126 ? -22.599 12.421 10.319 1 95.79 126 THR B CA 1
ATOM 3509 C C . THR B 1 126 ? -21.687 11.903 11.427 1 95.79 126 THR B C 1
ATOM 3511 O O . THR B 1 126 ? -22.102 11.802 12.584 1 95.79 126 THR B O 1
ATOM 3514 N N . ASP B 1 127 ? -20.514 11.545 11.034 1 97.42 127 ASP B N 1
ATOM 3515 C CA . ASP B 1 127 ? -19.516 11.184 12.037 1 97.42 127 ASP B CA 1
ATOM 3516 C C . ASP B 1 127 ? -18.69 12.399 12.452 1 97.42 127 ASP B C 1
ATOM 3518 O O . ASP B 1 127 ? -17.806 12.293 13.304 1 97.42 127 ASP B O 1
ATOM 3522 N N . ALA B 1 128 ? -18.955 13.557 11.9 1 97.67 128 ALA B N 1
ATOM 3523 C CA . ALA B 1 128 ? -18.163 14.767 12.101 1 97.67 128 ALA B CA 1
ATOM 3524 C C . ALA B 1 128 ? -18.256 15.251 13.546 1 97.67 128 ALA B C 1
ATOM 3526 O O . ALA B 1 128 ? -17.238 15.554 14.173 1 97.67 128 ALA B O 1
ATOM 3527 N N . ILE B 1 129 ? -19.438 15.258 14.118 1 97.09 129 ILE B N 1
ATOM 3528 C CA . ILE B 1 129 ? -19.676 15.816 15.445 1 97.09 129 ILE B CA 1
ATOM 3529 C C . ILE B 1 129 ? -18.986 14.953 16.499 1 97.09 129 ILE B C 1
ATOM 3531 O O . ILE B 1 129 ? -18.275 15.469 17.364 1 97.09 129 ILE B O 1
ATOM 3535 N N . GLU B 1 130 ? -19.163 13.695 16.383 1 97.6 130 GLU B N 1
ATOM 3536 C CA . GLU B 1 130 ? -18.562 12.791 17.358 1 97.6 130 GLU B CA 1
ATOM 3537 C C . GLU B 1 130 ? -17.038 12.832 17.282 1 97.6 130 GLU B C 1
ATOM 3539 O O . GLU B 1 130 ? -16.358 12.781 18.309 1 97.6 130 GLU B O 1
ATOM 3544 N N . ASN B 1 131 ? -16.546 12.896 16.095 1 98.61 131 ASN B N 1
ATOM 3545 C CA . ASN B 1 131 ? -15.1 12.997 15.926 1 98.61 131 ASN B CA 1
ATOM 3546 C C . ASN B 1 131 ? -14.556 14.295 16.515 1 98.61 131 ASN B C 1
ATOM 3548 O O . ASN B 1 131 ? -13.511 14.296 17.168 1 98.61 131 ASN B O 1
ATOM 3552 N N . LEU B 1 132 ? -15.273 15.353 16.303 1 98.42 132 LEU B N 1
ATOM 3553 C CA . LEU B 1 132 ? -14.872 16.64 16.86 1 98.42 132 LEU B CA 1
ATOM 3554 C C . LEU B 1 132 ? -14.88 16.6 18.384 1 98.42 132 LEU B C 1
ATOM 3556 O O . LEU B 1 132 ? -13.918 17.028 19.026 1 98.42 132 LEU B O 1
ATOM 3560 N N . TYR B 1 133 ? -15.944 16.08 18.955 1 98.46 133 TYR B N 1
ATOM 3561 C CA . TYR B 1 133 ? -16.062 16.008 20.407 1 98.46 133 TYR B CA 1
ATOM 3562 C C . TYR B 1 133 ? -14.954 15.148 21.003 1 98.46 133 TYR B C 1
ATOM 3564 O O . TYR B 1 133 ? -14.341 15.522 22.006 1 98.46 133 TYR B O 1
ATOM 3572 N N . LEU B 1 134 ? -14.711 14.082 20.342 1 98.66 134 LEU B N 1
ATOM 3573 C CA . LEU B 1 134 ? -13.632 13.216 20.803 1 98.66 134 LEU B CA 1
ATOM 3574 C C . LEU B 1 134 ? -12.297 13.952 20.782 1 98.66 134 LEU B C 1
ATOM 3576 O O . LEU B 1 134 ? -11.532 13.887 21.748 1 98.66 134 LEU B O 1
ATOM 3580 N N . ALA B 1 135 ? -12.057 14.639 19.733 1 98.76 135 ALA B N 1
ATOM 3581 C CA . ALA B 1 135 ? -10.8 15.371 19.594 1 98.76 135 ALA B CA 1
ATOM 3582 C C . ALA B 1 135 ? -10.665 16.439 20.675 1 98.76 135 ALA B C 1
ATOM 3584 O O . ALA B 1 135 ? -9.607 16.574 21.295 1 98.76 135 ALA B O 1
ATOM 3585 N N . LEU B 1 136 ? -11.731 17.162 20.927 1 98.57 136 LEU B N 1
ATOM 3586 C CA . LEU B 1 136 ? -11.722 18.255 21.894 1 98.57 136 LEU B CA 1
ATOM 3587 C C . LEU B 1 136 ? -11.552 17.723 23.313 1 98.57 136 LEU B C 1
ATOM 3589 O O . LEU B 1 136 ? -10.878 18.347 24.137 1 98.57 136 LEU B O 1
ATOM 3593 N N . GLU B 1 137 ? -12.108 16.606 23.583 1 97.89 137 GLU B N 1
ATOM 3594 C CA . GLU B 1 137 ? -11.978 15.999 24.904 1 97.89 137 GLU B CA 1
ATOM 3595 C C . GLU B 1 137 ? -10.589 15.397 25.101 1 97.89 137 GLU B C 1
ATOM 3597 O O . GLU B 1 137 ? -9.975 15.572 26.156 1 97.89 137 GLU B O 1
ATOM 3602 N N . GLN B 1 138 ? -10.084 14.807 24.102 1 97.97 138 GLN B N 1
ATOM 3603 C CA . GLN B 1 138 ? -8.853 14.035 24.229 1 97.97 138 GLN B CA 1
ATOM 3604 C C . GLN B 1 138 ? -7.629 14.946 24.232 1 97.97 138 GLN B C 1
ATOM 3606 O O . GLN B 1 138 ? -6.613 14.627 24.852 1 97.97 138 GLN B O 1
ATOM 3611 N N . VAL B 1 139 ? -7.711 16.096 23.593 1 98.08 139 VAL B N 1
ATOM 3612 C CA . VAL B 1 139 ? -6.562 16.993 23.527 1 98.08 139 VAL B CA 1
ATOM 3613 C C . VAL B 1 139 ? -6.221 17.501 24.926 1 98.08 139 VAL B C 1
ATOM 3615 O O . VAL B 1 139 ? -5.072 17.854 25.203 1 98.08 139 VAL B O 1
ATOM 3618 N N . ILE B 1 140 ? -7.24 17.48 25.808 1 97.04 140 ILE B N 1
ATOM 3619 C CA . ILE B 1 140 ? -7.054 17.938 27.18 1 97.04 140 ILE B CA 1
ATOM 3620 C C . ILE B 1 140 ? -6.655 16.76 28.067 1 97.04 140 ILE B C 1
ATOM 3622 O O . ILE B 1 140 ? -5.912 16.928 29.037 1 97.04 140 ILE B O 1
ATOM 3626 N N . ALA B 1 141 ? -7.068 15.603 27.732 1 96.92 141 ALA B N 1
ATOM 3627 C CA . ALA B 1 141 ? -6.951 14.443 28.61 1 96.92 141 ALA B CA 1
ATOM 3628 C C . ALA B 1 141 ? -5.645 13.694 28.36 1 96.92 141 ALA B C 1
ATOM 3630 O O . ALA B 1 141 ? -5.087 13.083 29.274 1 96.92 141 ALA B O 1
ATOM 3631 N N . LEU B 1 142 ? -5.121 13.728 27.208 1 96.43 142 LEU B N 1
ATOM 3632 C CA . LEU B 1 142 ? -3.982 12.902 26.824 1 96.43 142 LEU B CA 1
ATOM 3633 C C . LEU B 1 142 ? -2.667 13.589 27.177 1 96.43 142 LEU B C 1
ATOM 3635 O O . LEU B 1 142 ? -2.605 14.819 27.251 1 96.43 142 LEU B O 1
ATOM 3639 N N . PRO B 1 143 ? -1.578 12.778 27.389 1 95.02 143 PRO B N 1
ATOM 3640 C CA . PRO B 1 143 ? -0.25 13.372 27.556 1 95.02 143 PRO B CA 1
ATOM 3641 C C . PRO B 1 143 ? 0.212 14.143 26.322 1 95.02 143 PRO B C 1
ATOM 3643 O O . PRO B 1 143 ? -0.39 14.019 25.252 1 95.02 143 PRO B O 1
ATOM 3646 N N . VAL B 1 144 ? 1.242 14.925 26.549 1 94.92 144 VAL B N 1
ATOM 3647 C CA . VAL B 1 144 ? 1.852 15.684 25.461 1 94.92 144 VAL B CA 1
ATOM 3648 C C . VAL B 1 144 ? 2.164 14.753 24.292 1 94.92 144 VAL B C 1
ATOM 3650 O O . VAL B 1 144 ? 2.64 13.633 24.493 1 94.92 144 VAL B O 1
ATOM 3653 N N . GLY B 1 145 ? 1.822 15.148 23.082 1 94.78 145 GLY B N 1
ATOM 3654 C CA . GLY B 1 145 ? 2.035 14.338 21.893 1 94.78 145 GLY B CA 1
ATOM 3655 C C . GLY B 1 145 ? 1.024 14.613 20.795 1 94.78 145 GLY B C 1
ATOM 3656 O O . GLY B 1 145 ? 0.188 15.51 20.924 1 94.78 145 GLY B O 1
ATOM 3657 N N . ALA B 1 146 ? 1.144 13.984 19.744 1 96.47 146 ALA B N 1
ATOM 3658 C CA . ALA B 1 146 ? 0.258 14.104 18.589 1 96.47 146 ALA B CA 1
ATOM 3659 C C . ALA B 1 146 ? -0.583 12.844 18.408 1 96.47 146 ALA B C 1
ATOM 3661 O O . ALA B 1 146 ? -0.056 11.729 18.441 1 96.47 146 ALA B O 1
ATOM 3662 N N . TYR B 1 147 ? -1.885 13.086 18.226 1 97.82 147 TYR B N 1
ATOM 3663 C CA . TYR B 1 147 ? -2.82 11.969 18.148 1 97.82 147 TYR B CA 1
ATOM 3664 C C . TYR B 1 147 ? -3.815 12.169 17.011 1 97.82 147 TYR B C 1
ATOM 3666 O O . TYR B 1 147 ? -4.028 13.295 16.555 1 97.82 147 TYR B O 1
ATOM 3674 N N . LEU B 1 148 ? -4.327 11.098 16.53 1 98.69 148 LEU B N 1
ATOM 3675 C CA . LEU B 1 148 ? -5.475 11.11 15.629 1 98.69 148 LEU B CA 1
ATOM 3676 C C . LEU B 1 148 ? -6.715 10.556 16.323 1 98.69 148 LEU B C 1
ATOM 3678 O O . LEU B 1 148 ? -6.696 9.436 16.838 1 98.69 148 LEU B O 1
ATOM 3682 N N . ALA B 1 149 ? -7.748 11.296 16.376 1 98.84 149 ALA B N 1
ATOM 3683 C CA . ALA B 1 149 ? -9.04 10.864 16.903 1 98.84 149 ALA B CA 1
ATOM 3684 C C . ALA B 1 149 ? -10.042 10.63 15.777 1 98.84 149 ALA B C 1
ATOM 3686 O O . ALA B 1 149 ? -10.339 11.543 15.003 1 98.84 149 ALA B O 1
ATOM 3687 N N . PHE B 1 150 ? -10.521 9.454 15.72 1 98.73 150 PHE B N 1
ATOM 3688 C CA . PHE B 1 150 ? -11.435 9.092 14.644 1 98.73 150 PHE B CA 1
ATOM 3689 C C . PHE B 1 150 ? -12.289 7.893 15.039 1 98.73 150 PHE B C 1
ATOM 3691 O O . PHE B 1 150 ? -11.767 6.882 15.513 1 98.73 150 PHE B O 1
ATOM 3698 N N . HIS B 1 151 ? -13.58 7.937 14.872 1 98.48 151 HIS B N 1
ATOM 3699 C CA . HIS B 1 151 ? -14.521 6.839 15.064 1 98.48 151 HIS B CA 1
ATOM 3700 C C . HIS B 1 151 ? -14.371 6.221 16.45 1 98.48 151 HIS B C 1
ATOM 3702 O O . HIS B 1 151 ? -14.191 5.008 16.577 1 98.48 151 HIS B O 1
ATOM 3708 N N . HIS B 1 152 ? -14.337 7.004 17.417 1 98.23 152 HIS B N 1
ATOM 3709 C CA . HIS B 1 152 ? -14.353 6.634 18.828 1 98.23 152 HIS B CA 1
ATOM 3710 C C . HIS B 1 152 ? -13.025 6.017 19.252 1 98.23 152 HIS B C 1
ATOM 3712 O O . HIS B 1 152 ? -12.956 5.316 20.264 1 98.23 152 HIS B O 1
ATOM 3718 N N . GLN B 1 153 ? -12.006 6.263 18.434 1 98.6 153 GLN B N 1
ATOM 3719 C CA . GLN B 1 153 ? -10.671 5.756 18.731 1 98.6 153 GLN B CA 1
ATOM 3720 C C . GLN B 1 153 ? -9.633 6.874 18.677 1 98.6 153 GLN B C 1
ATOM 3722 O O . GLN B 1 153 ? -9.839 7.887 18.005 1 98.6 153 GLN B O 1
ATOM 3727 N N . VAL B 1 154 ? -8.592 6.693 19.456 1 98.73 154 VAL B N 1
ATOM 3728 C CA . VAL B 1 154 ? -7.476 7.633 19.451 1 98.73 154 VAL B CA 1
ATOM 3729 C C . VAL B 1 154 ? -6.164 6.878 19.249 1 98.73 154 VAL B C 1
ATOM 3731 O O . VAL B 1 154 ? -5.885 5.906 19.955 1 98.73 154 VAL B O 1
ATOM 3734 N N . PHE B 1 155 ? -5.425 7.341 18.246 1 98.41 155 PHE B N 1
ATOM 3735 C CA . PHE B 1 155 ? -4.175 6.69 17.872 1 98.41 155 PHE B CA 1
ATOM 3736 C C . PHE B 1 155 ? -2.999 7.647 18.026 1 98.41 155 PHE B C 1
ATOM 3738 O O . PHE B 1 155 ? -3.157 8.861 17.885 1 98.41 155 PHE B O 1
ATOM 3745 N N . HIS B 1 156 ? -1.801 7.067 18.334 1 97.11 156 HIS B N 1
ATOM 3746 C CA . HIS B 1 156 ? -0.599 7.862 18.112 1 97.11 156 HIS B CA 1
ATOM 3747 C C . HIS B 1 156 ? -0.491 8.303 16.656 1 97.11 156 HIS B C 1
ATOM 3749 O O . HIS B 1 156 ? -0.461 7.467 15.75 1 97.11 156 HIS B O 1
ATOM 3755 N N . ALA B 1 157 ? -0.41 9.54 16.419 1 96.63 157 ALA B N 1
ATOM 3756 C CA . ALA B 1 157 ? -0.564 10.137 15.095 1 96.63 157 ALA B CA 1
ATOM 3757 C C . ALA B 1 157 ? 0.443 9.552 14.109 1 96.63 157 ALA B C 1
ATOM 3759 O O . ALA B 1 157 ? 0.125 9.347 12.935 1 96.63 157 ALA B O 1
ATOM 3760 N N . GLN B 1 158 ? 1.624 9.247 14.566 1 94.96 158 GLN B N 1
ATOM 3761 C CA . GLN B 1 158 ? 2.702 8.75 13.718 1 94.96 158 GLN B CA 1
ATOM 3762 C C . GLN B 1 158 ? 2.373 7.367 13.164 1 94.96 158 GLN B C 1
ATOM 3764 O O . GLN B 1 158 ? 2.992 6.916 12.198 1 94.96 158 GLN B O 1
ATOM 3769 N N . THR B 1 159 ? 1.439 6.703 13.762 1 96.16 159 THR B N 1
ATOM 3770 C CA . THR B 1 159 ? 1.136 5.32 13.411 1 96.16 159 THR B CA 1
ATOM 3771 C C . THR B 1 159 ? -0.171 5.233 12.628 1 96.16 159 THR B C 1
ATOM 3773 O O . THR B 1 159 ? -0.555 4.156 12.168 1 96.16 159 THR B O 1
ATOM 3776 N N . ALA B 1 160 ? -0.829 6.366 12.454 1 96.94 160 ALA B N 1
ATOM 3777 C CA . ALA B 1 160 ? -2.173 6.371 11.882 1 96.94 160 ALA B CA 1
ATOM 3778 C C . ALA B 1 160 ? -2.134 6.057 10.389 1 96.94 160 ALA B C 1
ATOM 3780 O O . ALA B 1 160 ? -1.298 6.593 9.657 1 96.94 160 ALA B O 1
ATOM 3781 N N . LEU B 1 161 ? -3.022 5.226 9.982 1 97.35 161 LEU B N 1
ATOM 3782 C CA . LEU B 1 161 ? -3.156 4.801 8.593 1 97.35 161 LEU B CA 1
ATOM 3783 C C . LEU B 1 161 ? -4.623 4.733 8.184 1 97.35 161 LEU B C 1
ATOM 3785 O O . LEU B 1 161 ? -5.45 4.179 8.912 1 97.35 161 LEU B O 1
ATOM 3789 N N . LYS B 1 162 ? -4.915 5.356 7.057 1 97.73 162 LYS B N 1
ATOM 3790 C CA . LYS B 1 162 ? -6.248 5.113 6.512 1 97.73 162 LYS B CA 1
ATOM 3791 C C . LYS B 1 162 ? -6.36 3.701 5.943 1 97.73 162 LYS B C 1
ATOM 3793 O O . LYS B 1 162 ? -5.628 3.339 5.02 1 97.73 162 LYS B O 1
ATOM 3798 N N . THR B 1 163 ? -7.285 2.884 6.475 1 97.21 163 THR B N 1
ATOM 3799 C CA . THR B 1 163 ? -7.302 1.47 6.118 1 97.21 163 THR B CA 1
ATOM 3800 C C . THR B 1 163 ? -8.575 1.12 5.353 1 97.21 163 THR B C 1
ATOM 3802 O O . THR B 1 163 ? -8.69 0.027 4.794 1 97.21 163 THR B O 1
ATOM 3805 N N . HIS B 1 164 ? -9.518 2.013 5.351 1 97.01 164 HIS B N 1
ATOM 3806 C CA . HIS B 1 164 ? -10.727 1.786 4.567 1 97.01 164 HIS B CA 1
ATOM 3807 C C . HIS B 1 164 ? -11.166 3.059 3.852 1 97.01 164 HIS B C 1
ATOM 3809 O O . HIS B 1 164 ? -11.157 4.143 4.441 1 97.01 164 HIS B O 1
ATOM 3815 N N . THR B 1 165 ? -11.646 2.923 2.681 1 95.3 165 THR B N 1
ATOM 3816 C CA . THR B 1 165 ? -11.908 4.083 1.836 1 95.3 165 THR B CA 1
ATOM 3817 C C . THR B 1 165 ? -13.194 4.784 2.265 1 95.3 165 THR B C 1
ATOM 3819 O O . THR B 1 165 ? -13.271 6.014 2.249 1 95.3 165 THR B O 1
ATOM 3822 N N . THR B 1 166 ? -14.223 3.949 2.751 1 93.3 166 THR B N 1
ATOM 3823 C CA . THR B 1 166 ? -15.542 4.56 2.873 1 93.3 166 THR B CA 1
ATOM 3824 C C . THR B 1 166 ? -16.143 4.28 4.247 1 93.3 166 THR B C 1
ATOM 3826 O O . THR B 1 166 ? -17.068 4.972 4.678 1 93.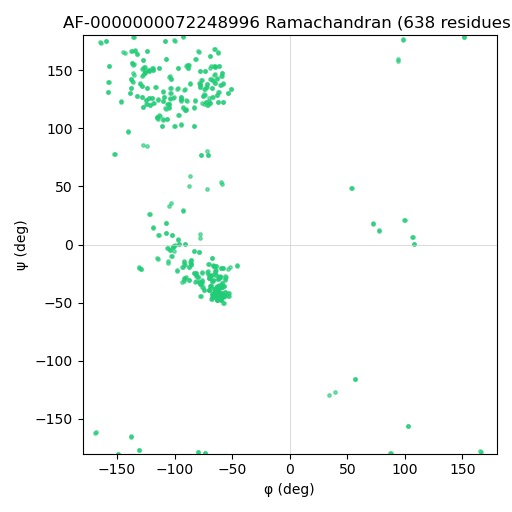3 166 THR B O 1
ATOM 3829 N N . GLU B 1 167 ? -15.653 3.277 4.933 1 95.56 167 GLU B N 1
ATOM 3830 C CA . GLU B 1 167 ? -16.217 2.942 6.237 1 95.56 167 GLU B CA 1
ATOM 3831 C C . GLU B 1 167 ? -15.975 4.06 7.247 1 95.56 167 GLU B C 1
ATOM 3833 O O . GLU B 1 167 ? -15.026 4.834 7.109 1 95.56 167 GLU B O 1
ATOM 3838 N N . LEU B 1 168 ? -16.867 4.136 8.243 1 97.17 168 LEU B N 1
ATOM 3839 C CA . LEU B 1 168 ? -16.649 5.094 9.321 1 97.17 168 LEU B CA 1
ATOM 3840 C C . LEU B 1 168 ? -15.389 4.748 10.109 1 97.17 168 LEU B C 1
ATOM 3842 O O . LEU B 1 168 ? -14.617 5.636 10.474 1 97.17 168 LEU B O 1
ATOM 3846 N N . ASP B 1 169 ? -15.248 3.446 10.379 1 97.84 169 ASP B N 1
ATOM 3847 C CA . ASP B 1 169 ? -14.008 2.963 10.977 1 97.84 169 ASP B CA 1
ATOM 3848 C C . ASP B 1 169 ? -12.893 2.879 9.937 1 97.84 169 ASP B C 1
ATOM 3850 O O . ASP B 1 169 ? -12.526 1.787 9.5 1 97.84 169 ASP B O 1
ATOM 3854 N N . ALA B 1 170 ? -12.349 4.027 9.614 1 97.79 170 ALA B N 1
ATOM 3855 C CA . ALA B 1 170 ? -11.551 4.154 8.397 1 97.79 170 ALA B CA 1
ATOM 3856 C C . ALA B 1 170 ? -10.06 4.169 8.719 1 97.79 170 ALA B C 1
ATOM 3858 O O . ALA B 1 170 ? -9.223 4.106 7.815 1 97.79 170 ALA B O 1
ATOM 3859 N N . PHE B 1 171 ? -9.681 4.268 10.015 1 98.33 171 PHE B N 1
ATOM 3860 C CA . PHE B 1 171 ? -8.272 4.42 10.361 1 98.33 171 PHE B CA 1
ATOM 3861 C C . PHE B 1 171 ? -7.844 3.357 11.366 1 98.33 171 PHE B C 1
ATOM 3863 O O . PHE B 1 171 ? -8.664 2.862 12.142 1 98.33 171 PHE B O 1
ATOM 3870 N N . SER B 1 172 ? -6.579 3.068 11.303 1 97.49 172 SER B N 1
ATOM 3871 C CA . SER B 1 172 ? -5.902 2.174 12.237 1 97.49 172 SER B CA 1
ATOM 3872 C C . SER B 1 172 ? -4.595 2.782 12.735 1 97.49 172 SER B C 1
ATOM 3874 O O . SER B 1 172 ? -4.081 3.733 12.143 1 97.49 172 SER B O 1
ATOM 3876 N N . GLY B 1 173 ? -4.099 2.231 13.777 1 96.94 173 GLY B N 1
ATOM 3877 C CA . GLY B 1 173 ? -2.845 2.65 14.384 1 96.94 173 GLY B CA 1
ATOM 3878 C C . GLY B 1 173 ? -2.648 2.103 15.785 1 96.94 173 GLY B C 1
ATOM 3879 O O . GLY B 1 173 ? -3.476 1.333 16.278 1 96.94 173 GLY B O 1
ATOM 3880 N N . LEU B 1 174 ? -1.552 2.501 16.37 1 96.5 174 LEU B N 1
ATOM 3881 C CA . LEU B 1 174 ? -1.34 2.163 17.773 1 96.5 174 LEU B CA 1
ATOM 3882 C C . LEU B 1 174 ? -2.223 3.017 18.677 1 96.5 174 LEU B C 1
ATOM 3884 O O . LEU B 1 174 ? -2.244 4.243 18.553 1 96.5 174 LEU B O 1
ATOM 3888 N N . SER B 1 175 ? -2.91 2.374 19.545 1 97.61 175 SER B N 1
ATOM 3889 C CA . SER B 1 175 ? -3.801 3.07 20.468 1 97.61 175 SER B CA 1
ATOM 3890 C C . SER B 1 175 ? -3.038 4.08 21.318 1 97.61 175 SER B C 1
ATOM 3892 O O . SER B 1 175 ? -1.892 3.836 21.701 1 97.61 175 SER B O 1
ATOM 3894 N N . SER B 1 176 ? -3.705 5.107 21.636 1 96.73 176 SER B N 1
ATOM 3895 C CA . SER B 1 176 ? -3.123 6.118 22.512 1 96.73 176 SER B CA 1
ATOM 3896 C C . SER B 1 176 ? -2.751 5.527 23.868 1 96.73 176 SER B C 1
ATOM 3898 O O . SER B 1 176 ? -1.909 6.077 24.581 1 96.73 176 SER B O 1
ATOM 3900 N N . GLU B 1 177 ? -3.343 4.41 24.191 1 95.77 177 GLU B N 1
ATOM 3901 C CA . GLU B 1 177 ? -3.097 3.777 25.483 1 95.77 177 GLU B CA 1
ATOM 3902 C C . GLU B 1 177 ? -1.871 2.87 25.429 1 95.77 177 GLU B C 1
ATOM 3904 O O . GLU B 1 177 ? -1.354 2.453 26.467 1 95.77 177 GLU B O 1
ATOM 3909 N N . ALA B 1 178 ? -1.457 2.565 24.24 1 94.48 178 ALA B N 1
ATOM 3910 C CA . ALA B 1 178 ? -0.279 1.716 24.084 1 94.48 178 ALA B CA 1
ATOM 3911 C C . ALA B 1 178 ? 1.004 2.508 24.318 1 94.48 178 ALA B C 1
ATOM 3913 O O . ALA B 1 178 ? 1.054 3.712 24.057 1 94.48 178 ALA B O 1
ATOM 3914 N N . GLU B 1 179 ? 1.998 1.835 24.808 1 91.04 179 GLU B N 1
ATOM 3915 C CA . GLU B 1 179 ? 3.311 2.46 24.938 1 91.04 179 GLU B CA 1
ATOM 3916 C C . GLU B 1 179 ? 3.88 2.84 23.574 1 91.04 179 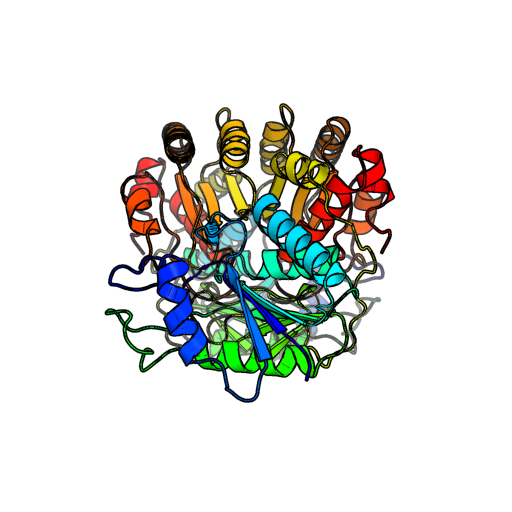GLU B C 1
ATOM 3918 O O . GLU B 1 179 ? 3.869 2.03 22.644 1 91.04 179 GLU B O 1
ATOM 3923 N N . PHE B 1 180 ? 4.262 4.059 23.52 1 89.35 180 PHE B N 1
ATOM 3924 C CA . PHE B 1 180 ? 4.794 4.584 22.268 1 89.35 180 PHE B CA 1
ATOM 3925 C C . PHE B 1 180 ? 5.881 5.619 22.532 1 89.35 180 PHE B C 1
ATOM 3927 O O . PHE B 1 180 ? 5.69 6.536 23.334 1 89.35 180 PHE B O 1
ATOM 3934 N N . THR B 1 181 ? 7.064 5.357 21.985 1 81.32 181 THR B N 1
ATOM 3935 C CA . THR B 1 181 ? 8.132 6.347 22.072 1 81.32 181 THR B CA 1
ATOM 3936 C C . THR B 1 181 ? 8.247 7.134 20.77 1 81.32 181 THR B C 1
ATOM 3938 O O . THR B 1 181 ? 8.756 6.621 19.771 1 81.32 181 THR B O 1
ATOM 3941 N N . PRO B 1 182 ? 7.695 8.328 20.89 1 75.42 182 PRO B N 1
ATOM 3942 C CA . PRO B 1 182 ? 7.785 9.111 19.655 1 75.42 182 PRO B CA 1
ATOM 3943 C C . PRO B 1 182 ? 9.215 9.536 19.329 1 75.42 182 PRO B C 1
ATOM 3945 O O . PRO B 1 182 ? 10.066 9.588 20.221 1 75.42 182 PRO B O 1
ATOM 3948 N N . GLN B 1 183 ? 9.453 9.697 18.166 1 71.29 183 GLN B N 1
ATOM 3949 C CA . GLN B 1 183 ? 10.762 10.215 17.781 1 71.29 183 GLN B CA 1
ATOM 3950 C C . GLN B 1 183 ? 10.915 11.678 18.185 1 71.29 183 GLN B C 1
ATOM 3952 O O . GLN B 1 183 ? 9.966 12.459 18.082 1 71.29 183 GLN B O 1
ATOM 3957 N N . GLN B 1 184 ? 12.009 11.909 18.984 1 64.95 184 GLN B N 1
ATOM 3958 C CA . GLN B 1 184 ? 12.254 13.213 19.591 1 64.95 184 GLN B CA 1
ATOM 3959 C C . GLN B 1 184 ? 13.028 14.123 18.642 1 64.95 184 GLN B C 1
ATOM 3961 O O . GLN B 1 184 ? 14.26 14.159 18.674 1 64.95 184 GLN B O 1
ATOM 3966 N N . ASN B 1 185 ? 12.517 14.385 17.498 1 67.37 185 ASN B N 1
ATOM 3967 C CA . ASN B 1 185 ? 13.322 15.321 16.719 1 67.37 185 ASN B CA 1
ATOM 3968 C C . ASN B 1 185 ? 12.491 16.503 16.23 1 67.37 185 ASN B C 1
ATOM 3970 O O . ASN B 1 185 ? 12.094 16.549 15.065 1 67.37 185 ASN B O 1
ATOM 3974 N N . GLU B 1 186 ? 12.432 17.488 17.194 1 75.69 186 GLU B N 1
ATOM 3975 C CA . GLU B 1 186 ? 11.654 18.665 16.819 1 75.69 186 GLU B CA 1
ATOM 3976 C C . GLU B 1 186 ? 12.444 19.574 15.883 1 75.69 186 GLU B C 1
ATOM 3978 O O . GLU B 1 186 ? 13.674 19.625 15.951 1 75.69 186 GLU B O 1
ATOM 3983 N N . LEU B 1 187 ? 11.796 20.061 14.881 1 87.08 187 LEU B N 1
ATOM 3984 C CA . LEU B 1 187 ? 12.334 21.056 13.96 1 87.08 187 LEU B CA 1
ATOM 3985 C C . LEU B 1 187 ? 11.504 22.334 13.995 1 87.08 187 LEU B C 1
ATOM 3987 O O . LEU B 1 187 ? 10.279 22.288 13.856 1 87.08 187 LEU B O 1
ATOM 3991 N N . ILE B 1 188 ? 12.115 23.456 14.317 1 92.69 188 ILE B N 1
ATOM 3992 C CA . ILE B 1 188 ? 11.435 24.742 14.201 1 92.69 188 ILE B CA 1
ATOM 3993 C C . ILE B 1 188 ? 11.289 25.118 12.729 1 92.69 188 ILE B C 1
ATOM 3995 O O . ILE B 1 188 ? 12.285 25.239 12.011 1 92.69 188 ILE B O 1
ATOM 3999 N N . VAL B 1 189 ? 10.083 25.329 12.302 1 96.81 189 VAL B N 1
ATOM 4000 C CA . VAL B 1 189 ? 9.808 25.564 10.889 1 96.81 189 VAL B CA 1
ATOM 4001 C C . VAL B 1 189 ? 9.891 27.059 10.587 1 96.81 189 VAL B C 1
ATOM 4003 O O . VAL B 1 189 ? 9.135 27.855 11.15 1 96.81 189 VAL B O 1
ATOM 4006 N N . GLN B 1 190 ? 10.806 27.419 9.784 1 97.28 190 GLN B N 1
ATOM 4007 C CA . GLN B 1 190 ? 10.939 28.773 9.257 1 97.28 190 GLN B CA 1
ATOM 4008 C C . GLN B 1 190 ? 10.564 28.827 7.778 1 97.28 190 GLN B C 1
ATOM 4010 O O . GLN B 1 190 ? 10.304 27.793 7.16 1 97.28 190 GLN B O 1
ATOM 4015 N N . ASP B 1 191 ? 10.554 29.988 7.266 1 97.79 191 ASP B N 1
ATOM 4016 C CA . ASP B 1 191 ? 10.182 30.179 5.868 1 97.79 191 ASP B CA 1
ATOM 4017 C C . ASP B 1 191 ? 11.104 29.391 4.941 1 97.79 191 ASP B C 1
ATOM 4019 O O . ASP B 1 191 ? 10.661 28.855 3.923 1 97.79 191 ASP B O 1
ATOM 4023 N N . ALA B 1 192 ? 12.327 29.336 5.302 1 97.08 192 ALA B N 1
ATOM 4024 C CA . ALA B 1 192 ? 13.314 28.642 4.478 1 97.08 192 ALA B CA 1
ATOM 4025 C C . ALA B 1 192 ? 12.973 27.161 4.344 1 97.08 192 ALA B C 1
ATOM 4027 O O . ALA B 1 192 ? 13.138 26.573 3.272 1 97.08 192 ALA B O 1
ATOM 4028 N N . GLN B 1 193 ? 12.558 26.54 5.432 1 97.4 193 GLN B N 1
ATOM 4029 C CA . GLN B 1 193 ? 12.163 25.136 5.394 1 97.4 193 GLN B CA 1
ATOM 4030 C C . GLN B 1 193 ? 10.936 24.933 4.51 1 97.4 193 GLN B C 1
ATOM 4032 O O . GLN B 1 193 ? 10.836 23.931 3.798 1 97.4 193 GLN B O 1
ATOM 4037 N N . ILE B 1 194 ? 9.99 25.83 4.602 1 98.26 194 ILE B N 1
ATOM 4038 C CA . ILE B 1 194 ? 8.773 25.741 3.801 1 98.26 194 ILE B CA 1
ATOM 4039 C C . ILE B 1 194 ? 9.121 25.853 2.319 1 98.26 194 ILE B C 1
ATOM 4041 O O . ILE B 1 194 ? 8.622 25.08 1.497 1 98.26 194 ILE B O 1
ATOM 4045 N N . GLU B 1 195 ? 9.983 26.753 1.974 1 97.97 195 GLU B N 1
ATOM 4046 C CA . GLU B 1 195 ? 10.437 26.922 0.597 1 97.97 195 GLU B CA 1
ATOM 4047 C C . GLU B 1 195 ? 11.156 25.674 0.095 1 97.97 195 GLU B C 1
ATOM 4049 O O . GLU B 1 195 ? 10.903 25.211 -1.02 1 97.97 195 GLU B O 1
ATOM 4054 N N . ARG B 1 196 ? 12.012 25.164 0.901 1 98.1 196 ARG B N 1
ATOM 4055 C CA . ARG B 1 196 ? 12.745 23.957 0.533 1 98.1 196 ARG B CA 1
ATOM 4056 C C . ARG B 1 196 ? 11.801 22.77 0.372 1 98.1 196 ARG B C 1
ATOM 4058 O O . ARG B 1 196 ? 11.981 21.943 -0.524 1 98.1 196 ARG B O 1
ATOM 4065 N N . ALA B 1 197 ? 10.821 22.683 1.212 1 98.45 197 ALA B N 1
ATOM 4066 C CA . ALA B 1 197 ? 9.861 21.583 1.186 1 98.45 197 ALA B CA 1
ATOM 4067 C C . ALA B 1 197 ? 9.098 21.552 -0.135 1 98.45 197 ALA B C 1
ATOM 4069 O O . ALA B 1 197 ? 8.654 20.49 -0.579 1 98.45 197 ALA B O 1
ATOM 4070 N N . ALA B 1 198 ? 8.949 22.676 -0.753 1 98.05 198 ALA B N 1
ATOM 4071 C CA . ALA B 1 198 ? 8.247 22.754 -2.031 1 98.05 198 ALA B CA 1
ATOM 4072 C C . ALA B 1 198 ? 8.993 21.98 -3.114 1 98.05 198 ALA B C 1
ATOM 4074 O O . ALA B 1 198 ? 8.4 21.576 -4.117 1 98.05 198 ALA B O 1
ATOM 4075 N N . SER B 1 199 ? 10.289 21.681 -2.929 1 97.69 199 SER B N 1
ATOM 4076 C CA . SER B 1 199 ? 11.114 20.986 -3.912 1 97.69 199 SER B CA 1
ATOM 4077 C C . SER B 1 199 ? 11.292 19.517 -3.545 1 97.69 199 SER B C 1
A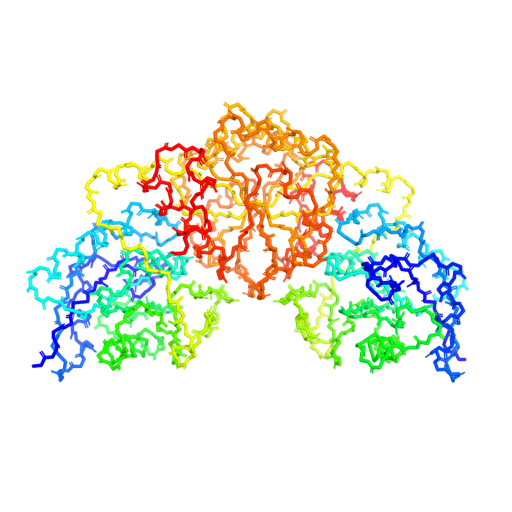TOM 4079 O O . SER B 1 199 ? 11.936 18.762 -4.277 1 97.69 199 SER B O 1
ATOM 4081 N N . PHE B 1 200 ? 10.738 19.106 -2.419 1 98.42 200 PHE B N 1
ATOM 4082 C CA . PHE B 1 200 ? 10.908 17.749 -1.914 1 98.42 200 PHE B CA 1
ATOM 4083 C C . PHE B 1 200 ? 10.326 16.731 -2.888 1 98.42 200 PHE B C 1
ATOM 4085 O O . PHE B 1 200 ? 9.153 16.816 -3.256 1 98.42 200 PHE B O 1
ATOM 4092 N N . GLN B 1 201 ? 11.161 15.787 -3.345 1 98.19 201 GLN B N 1
ATOM 4093 C CA . GLN B 1 201 ? 10.721 14.741 -4.262 1 98.19 201 GLN B CA 1
ATOM 4094 C C . GLN B 1 201 ? 10.949 13.355 -3.666 1 98.19 201 GLN B C 1
ATOM 4096 O O . GLN B 1 201 ? 12.08 12.993 -3.337 1 98.19 201 GLN B O 1
ATOM 4101 N N . ILE B 1 202 ? 9.915 12.631 -3.523 1 98.71 202 ILE B N 1
ATOM 4102 C CA . ILE B 1 202 ? 9.953 11.241 -3.081 1 98.71 202 ILE B CA 1
ATOM 4103 C C . ILE B 1 202 ? 9.075 10.386 -3.992 1 98.71 202 ILE B C 1
ATOM 4105 O O . ILE B 1 202 ? 7.979 10.8 -4.375 1 98.71 202 ILE B O 1
ATOM 4109 N N . LEU B 1 203 ? 9.622 9.318 -4.505 1 98.44 203 LEU B N 1
ATOM 4110 C CA . LEU B 1 203 ? 8.902 8.339 -5.312 1 98.44 203 LEU B CA 1
ATOM 4111 C C . LEU B 1 203 ? 8.712 7.035 -4.544 1 98.44 203 LEU B C 1
ATOM 4113 O O . LEU B 1 203 ? 9.667 6.499 -3.978 1 98.44 203 LEU B O 1
ATOM 4117 N N . ASN B 1 204 ? 7.496 6.543 -4.444 1 98.54 204 ASN B N 1
ATOM 4118 C CA . ASN B 1 204 ? 7.152 5.326 -3.716 1 98.54 204 ASN B CA 1
ATOM 4119 C C . ASN B 1 204 ? 6.648 4.234 -4.656 1 98.54 204 ASN B C 1
ATOM 4121 O O . ASN B 1 204 ? 5.533 4.32 -5.173 1 98.54 204 ASN B O 1
ATOM 4125 N N . TRP B 1 205 ? 7.489 3.226 -4.841 1 97.88 205 TRP B N 1
ATOM 4126 C CA . TRP B 1 205 ? 7.282 2.17 -5.827 1 97.88 205 TRP B CA 1
ATOM 4127 C C . TRP B 1 205 ? 6.896 0.86 -5.149 1 97.88 205 TRP B C 1
ATOM 4129 O O . TRP B 1 205 ? 7.693 0.279 -4.408 1 97.88 205 TRP B O 1
ATOM 4139 N N . MET B 1 206 ? 5.7 0.408 -5.436 1 98.19 206 MET B N 1
ATOM 4140 C CA . MET B 1 206 ? 5.315 -0.92 -4.968 1 98.19 206 MET B CA 1
ATOM 4141 C C . MET B 1 206 ? 5.822 -2 -5.918 1 98.19 206 MET B C 1
ATOM 4143 O O . MET B 1 206 ? 5.424 -2.045 -7.083 1 98.19 206 MET B O 1
ATOM 4147 N N . MET B 1 207 ? 6.651 -2.841 -5.44 1 97.66 207 MET B N 1
ATOM 4148 C CA . MET B 1 207 ? 7.235 -3.895 -6.264 1 97.66 207 MET B CA 1
ATOM 4149 C C . MET B 1 207 ? 6.152 -4.808 -6.828 1 97.66 207 MET B C 1
ATOM 4151 O O . MET B 1 207 ? 5.182 -5.128 -6.138 1 97.66 207 MET B O 1
ATOM 4155 N N . GLN B 1 208 ? 6.29 -5.131 -8.039 1 98.34 208 GLN B N 1
ATOM 4156 C CA . GLN B 1 208 ? 5.424 -6.078 -8.734 1 98.34 208 GLN B CA 1
ATOM 4157 C C . GLN B 1 208 ? 6.187 -7.343 -9.117 1 98.34 208 GLN B C 1
ATOM 4159 O O . GLN B 1 208 ? 7.409 -7.312 -9.278 1 98.34 208 GLN B O 1
ATOM 4164 N N . PRO B 1 209 ? 5.492 -8.481 -9.211 1 98.14 209 PRO B N 1
ATOM 4165 C CA . PRO B 1 209 ? 6.167 -9.698 -9.666 1 98.14 209 PRO B CA 1
ATOM 4166 C C . PRO B 1 209 ? 6.525 -9.656 -11.15 1 98.14 209 PRO B C 1
ATOM 4168 O O . PRO B 1 209 ? 5.876 -10.317 -11.965 1 98.14 209 PRO B O 1
ATOM 4171 N N . ILE B 1 210 ? 7.555 -8.935 -11.481 1 98.02 210 ILE B N 1
ATOM 4172 C CA . ILE B 1 210 ? 8.085 -8.854 -12.838 1 98.02 210 ILE B CA 1
ATOM 4173 C C . ILE B 1 210 ? 9.562 -9.244 -12.839 1 98.02 210 ILE B C 1
ATOM 4175 O O . ILE B 1 210 ? 10.197 -9.298 -11.783 1 98.02 210 ILE B O 1
ATOM 4179 N N . ALA B 1 211 ? 10.039 -9.46 -14.014 1 96.86 211 ALA B N 1
ATOM 4180 C CA . ALA B 1 211 ? 11.442 -9.846 -14.134 1 96.86 211 ALA B CA 1
ATOM 4181 C C . ALA B 1 211 ? 12.361 -8.734 -13.636 1 96.86 211 ALA B C 1
ATOM 4183 O O . ALA B 1 211 ? 12.105 -7.553 -13.879 1 96.86 211 ALA B O 1
ATOM 4184 N N . THR B 1 212 ? 13.43 -9.101 -12.984 1 96.2 212 THR B N 1
ATOM 4185 C CA . THR B 1 212 ? 14.379 -8.15 -12.417 1 96.2 212 THR B CA 1
ATOM 4186 C C . THR B 1 212 ? 14.95 -7.243 -13.504 1 96.2 212 THR B C 1
ATOM 4188 O O . THR B 1 212 ? 15.201 -6.06 -13.263 1 96.2 212 THR B O 1
ATOM 4191 N N . GLN B 1 213 ? 15.099 -7.762 -14.7 1 96.37 213 GLN B N 1
ATOM 4192 C CA . GLN B 1 213 ? 15.617 -6.977 -15.816 1 96.37 213 GLN B CA 1
ATOM 4193 C C . GLN B 1 213 ? 14.683 -5.819 -16.154 1 96.37 213 GLN B C 1
ATOM 4195 O O . GLN B 1 213 ? 15.14 -4.728 -16.502 1 96.37 213 GLN B O 1
ATOM 4200 N N . HIS B 1 214 ? 13.398 -6.086 -16.065 1 96.79 214 HIS B N 1
ATOM 4201 C CA . HIS B 1 214 ? 12.424 -5.034 -16.333 1 96.79 214 HIS B CA 1
ATOM 4202 C C . HIS B 1 214 ? 12.439 -3.977 -15.234 1 96.79 214 HIS B C 1
ATOM 4204 O O . HIS B 1 214 ? 12.306 -2.783 -15.513 1 96.79 214 HIS B O 1
ATOM 4210 N N . LEU B 1 215 ? 12.592 -4.456 -14.012 1 96.79 215 LEU B N 1
ATOM 4211 C CA . LEU B 1 215 ? 12.713 -3.529 -12.892 1 96.79 215 LEU B CA 1
ATOM 4212 C C . LEU B 1 215 ? 13.912 -2.605 -13.077 1 96.79 215 LEU B C 1
ATOM 4214 O O . LEU B 1 215 ? 13.798 -1.39 -12.9 1 96.79 215 LEU B O 1
ATOM 4218 N N . VAL B 1 216 ? 14.998 -3.176 -13.467 1 97.17 216 VAL B N 1
ATOM 4219 C CA . VAL B 1 216 ? 16.223 -2.417 -13.692 1 97.17 216 VAL B CA 1
ATOM 4220 C C . VAL B 1 216 ? 15.994 -1.377 -14.787 1 97.17 216 VAL B C 1
ATOM 4222 O O . VAL B 1 216 ? 16.364 -0.211 -14.631 1 97.17 216 VAL B O 1
ATOM 4225 N N . GLN B 1 217 ? 15.394 -1.818 -15.814 1 96.62 217 GLN B N 1
ATOM 4226 C CA . GLN B 1 217 ? 15.114 -0.914 -16.924 1 96.62 217 GLN B CA 1
ATOM 4227 C C . GLN B 1 217 ? 14.244 0.256 -16.474 1 96.62 217 GLN B C 1
ATOM 4229 O O . GLN B 1 217 ? 14.508 1.406 -16.831 1 96.62 217 GLN B O 1
ATOM 4234 N N . GLN B 1 218 ? 13.278 0.003 -15.737 1 96.51 218 GLN B N 1
ATOM 4235 C CA . GLN B 1 218 ? 12.384 1.045 -15.245 1 96.51 218 GLN B CA 1
ATOM 4236 C C . GLN B 1 218 ? 13.117 2.001 -14.308 1 96.51 218 GLN B C 1
ATOM 4238 O O . GLN B 1 218 ? 12.94 3.218 -14.391 1 96.51 218 GLN B O 1
ATOM 4243 N N . LEU B 1 219 ? 13.93 1.465 -13.457 1 97.03 219 LEU B N 1
ATOM 4244 C CA . LEU B 1 219 ? 14.683 2.281 -12.509 1 97.03 219 LEU B CA 1
ATOM 4245 C C . LEU B 1 219 ? 15.657 3.2 -13.237 1 97.03 219 LEU B C 1
ATOM 4247 O O . LEU B 1 219 ? 15.871 4.341 -12.82 1 97.03 219 LEU B O 1
ATOM 4251 N N . ARG B 1 220 ? 16.203 2.711 -14.261 1 96.92 220 ARG B N 1
ATOM 4252 C CA . ARG B 1 220 ? 17.192 3.477 -15.012 1 96.92 220 ARG B CA 1
ATOM 4253 C C . ARG B 1 220 ? 16.564 4.717 -15.639 1 96.92 220 ARG B C 1
ATOM 4255 O O . ARG B 1 220 ? 17.256 5.7 -15.913 1 96.92 220 ARG B O 1
ATOM 4262 N N . HIS B 1 221 ? 15.288 4.724 -15.825 1 95.87 221 HIS B N 1
ATOM 4263 C CA . HIS B 1 221 ? 14.592 5.89 -16.356 1 95.87 221 HIS B CA 1
ATOM 4264 C C . HIS B 1 221 ? 14.671 7.066 -15.389 1 95.87 221 HIS B C 1
ATOM 4266 O O . HIS B 1 221 ? 14.458 8.215 -15.783 1 95.87 221 HIS B O 1
ATOM 4272 N N . LEU B 1 222 ? 14.975 6.813 -14.139 1 96.5 222 LEU B N 1
ATOM 4273 C CA . LEU B 1 222 ? 15.025 7.859 -13.123 1 96.5 222 LEU B CA 1
ATOM 4274 C C . LEU B 1 222 ? 16.39 8.54 -13.111 1 96.5 222 LEU B C 1
ATOM 4276 O O . LEU B 1 222 ? 16.55 9.607 -12.515 1 96.5 222 LEU B O 1
ATOM 4280 N N . LEU B 1 223 ? 17.375 7.945 -13.772 1 96.55 223 LEU B N 1
ATOM 4281 C CA . LEU B 1 223 ? 18.77 8.346 -13.628 1 96.55 223 LEU B CA 1
ATOM 4282 C C . LEU B 1 223 ? 18.972 9.787 -14.085 1 96.55 223 LEU B C 1
ATOM 4284 O O . LEU B 1 223 ? 19.729 10.538 -13.467 1 96.55 223 LEU B O 1
ATOM 4288 N N . PRO B 1 224 ? 18.304 10.263 -15.101 1 95.12 224 PRO B N 1
ATOM 4289 C CA . PRO B 1 224 ? 18.553 11.628 -15.571 1 95.12 224 PRO B CA 1
ATOM 4290 C C . PRO B 1 224 ? 18.145 12.688 -14.55 1 95.12 224 PRO B C 1
ATOM 4292 O O . PRO B 1 224 ? 18.724 13.776 -14.52 1 95.12 224 PRO B O 1
ATOM 4295 N N . ALA B 1 225 ? 17.151 12.396 -13.762 1 95.78 225 ALA B N 1
ATOM 4296 C CA . ALA B 1 225 ? 16.648 13.297 -12.729 1 95.78 225 ALA B CA 1
ATOM 4297 C C . ALA B 1 225 ? 16.014 12.515 -11.581 1 95.78 225 ALA B C 1
ATOM 4299 O O . ALA B 1 225 ? 14.79 12.501 -11.433 1 95.78 225 ALA B O 1
ATOM 4300 N N . PRO B 1 226 ? 16.807 11.986 -10.752 1 97.31 226 PRO B N 1
ATOM 4301 C CA . PRO B 1 226 ? 16.275 11.13 -9.689 1 97.31 226 PRO B CA 1
ATOM 4302 C C . PRO B 1 226 ? 15.573 11.923 -8.589 1 97.31 226 PRO B C 1
ATOM 4304 O O . PRO B 1 226 ? 15.898 13.091 -8.362 1 97.31 226 PRO B O 1
ATOM 4307 N N . PRO B 1 227 ? 14.587 11.343 -7.957 1 98.22 227 PRO B N 1
ATOM 4308 C CA . PRO B 1 227 ? 14.044 11.961 -6.745 1 98.22 227 PRO B CA 1
ATOM 4309 C C . PRO B 1 227 ? 15.051 11.995 -5.597 1 98.22 227 PRO B C 1
ATOM 4311 O O . PRO B 1 227 ? 16.125 11.396 -5.696 1 98.22 227 PRO B O 1
ATOM 4314 N N . HIS B 1 228 ? 14.725 12.737 -4.584 1 98.62 228 HIS B N 1
ATOM 4315 C CA . HIS B 1 228 ? 15.571 12.737 -3.395 1 98.62 228 HIS B CA 1
ATOM 4316 C C . HIS B 1 228 ? 15.553 11.377 -2.706 1 98.62 228 HIS B C 1
ATOM 4318 O O . HIS B 1 228 ? 16.595 10.887 -2.265 1 98.62 228 HIS B O 1
ATOM 4324 N N . PHE B 1 229 ? 14.397 10.771 -2.591 1 98.61 229 PHE B N 1
ATOM 4325 C CA . PHE B 1 229 ? 14.216 9.452 -1.995 1 98.61 229 PHE B CA 1
ATOM 4326 C C . PHE B 1 229 ? 13.426 8.541 -2.927 1 98.61 229 PHE B C 1
ATOM 4328 O O . PHE B 1 229 ? 12.46 8.977 -3.558 1 98.61 229 PHE B O 1
ATOM 4335 N N . LEU B 1 230 ? 13.847 7.347 -3.065 1 98.32 230 LEU B N 1
ATOM 4336 C CA . LEU B 1 230 ? 13.142 6.283 -3.772 1 98.32 230 LEU B CA 1
ATOM 4337 C C . LEU B 1 230 ? 12.749 5.163 -2.814 1 98.32 230 LEU B C 1
ATOM 4339 O O . LEU B 1 230 ? 13.613 4.447 -2.302 1 98.32 230 LEU B O 1
ATOM 4343 N N . VAL B 1 231 ? 11.473 5.05 -2.559 1 98.2 231 VAL B N 1
ATOM 4344 C CA . VAL B 1 231 ? 10.971 4.001 -1.677 1 98.2 231 VAL B CA 1
ATOM 4345 C C . VAL B 1 231 ? 10.655 2.748 -2.491 1 98.2 231 VAL B C 1
ATOM 4347 O O . VAL B 1 231 ? 9.91 2.809 -3.472 1 98.2 231 VAL B O 1
ATOM 4350 N N . LEU B 1 232 ? 11.248 1.68 -2.113 1 96.74 232 LEU B N 1
ATOM 4351 C CA . LEU B 1 232 ? 10.96 0.369 -2.686 1 96.74 232 LEU B CA 1
ATOM 4352 C C . LEU B 1 232 ? 10.166 -0.489 -1.707 1 96.74 232 LEU B C 1
ATOM 4354 O O . LEU B 1 232 ? 10.704 -0.938 -0.692 1 96.74 232 LEU B O 1
ATOM 4358 N N . GLN B 1 233 ? 8.896 -0.671 -2.046 1 97.53 233 GLN B N 1
ATOM 4359 C CA . GLN B 1 233 ? 8.074 -1.554 -1.226 1 97.53 233 GLN B CA 1
ATOM 4360 C C . GLN B 1 233 ? 8.263 -3.014 -1.629 1 97.53 233 GLN B C 1
ATOM 4362 O O . GLN B 1 233 ? 7.62 -3.494 -2.565 1 97.53 233 GLN B O 1
ATOM 4367 N N . GLY B 1 234 ? 9.031 -3.712 -0.862 1 95.78 234 GLY B N 1
ATOM 4368 C CA . GLY B 1 234 ? 9.268 -5.12 -1.135 1 95.78 234 GLY B CA 1
ATOM 4369 C C . GLY B 1 234 ? 8.14 -6.017 -0.663 1 95.78 234 GLY B C 1
ATOM 4370 O O . GLY B 1 234 ? 7.107 -5.532 -0.197 1 95.78 234 GLY B O 1
ATOM 4371 N N . PHE B 1 235 ? 8.308 -7.298 -0.849 1 95.77 235 PHE B N 1
ATOM 4372 C CA . PHE B 1 235 ? 7.333 -8.307 -0.455 1 95.77 235 PHE B CA 1
ATOM 4373 C C . PHE B 1 235 ? 7.598 -8.79 0.966 1 95.77 235 PHE B C 1
ATOM 4375 O O . PHE B 1 235 ? 8.741 -8.78 1.428 1 95.77 235 PHE B O 1
ATOM 4382 N N . GLY B 1 236 ? 6.533 -9.267 1.635 1 93.71 236 GLY B N 1
ATOM 4383 C CA . GLY B 1 236 ? 6.705 -9.824 2.967 1 93.71 236 GLY B CA 1
ATOM 4384 C C . GLY B 1 236 ? 7.352 -8.856 3.94 1 93.71 236 GLY B C 1
ATOM 4385 O O . GLY B 1 236 ? 6.818 -7.774 4.194 1 93.71 236 GLY B O 1
ATOM 4386 N N . THR B 1 237 ? 8.549 -9.228 4.393 1 92.16 237 THR B N 1
ATOM 4387 C CA . THR B 1 237 ? 9.279 -8.36 5.31 1 92.16 237 THR B CA 1
ATOM 4388 C C . THR B 1 237 ? 10.227 -7.44 4.546 1 92.16 237 THR B C 1
ATOM 4390 O O . THR B 1 237 ? 11.321 -7.132 5.024 1 92.16 237 THR B O 1
ATOM 4393 N N . GLY B 1 238 ? 9.862 -7.095 3.291 1 92.63 238 GLY B N 1
ATOM 4394 C CA . GLY B 1 238 ? 10.645 -6.165 2.491 1 92.63 238 GLY B CA 1
ATOM 4395 C C . GLY B 1 238 ? 11.547 -6.856 1.486 1 92.63 238 GLY B C 1
ATOM 4396 O O . GLY B 1 238 ? 12.498 -6.255 0.981 1 92.63 238 GLY B O 1
ATOM 4397 N N . ASN B 1 239 ? 11.291 -8.073 1.103 1 91.18 239 ASN B N 1
ATOM 4398 C CA . ASN B 1 239 ? 12.134 -8.856 0.206 1 91.18 239 ASN B CA 1
ATOM 4399 C C . ASN B 1 239 ? 11.95 -8.432 -1.248 1 91.18 239 ASN B C 1
ATOM 4401 O O . ASN B 1 239 ? 10.834 -8.131 -1.675 1 91.18 239 ASN B O 1
ATOM 4405 N N . ILE B 1 240 ? 13.049 -8.352 -1.971 1 91.64 240 ILE B N 1
ATOM 4406 C CA . ILE B 1 240 ? 13.059 -8.131 -3.413 1 91.64 240 ILE B CA 1
ATOM 4407 C C . ILE B 1 240 ? 14.084 -9.053 -4.069 1 91.64 240 ILE B C 1
ATOM 4409 O O . ILE B 1 240 ? 15.148 -9.312 -3.502 1 91.64 240 ILE B O 1
ATOM 4413 N N . ALA B 1 241 ? 13.69 -9.561 -5.207 1 91.05 241 ALA B N 1
ATOM 4414 C CA . ALA B 1 241 ? 14.691 -10.289 -5.982 1 91.05 241 ALA B CA 1
ATOM 4415 C C . ALA B 1 241 ? 15.777 -9.349 -6.497 1 91.05 241 ALA B C 1
ATOM 4417 O O . ALA B 1 241 ? 15.481 -8.347 -7.152 1 91.05 241 ALA B O 1
ATOM 4418 N N . VAL B 1 242 ? 17.022 -9.701 -6.211 1 89.66 242 VAL B N 1
ATOM 4419 C CA . VAL B 1 242 ? 18.091 -8.774 -6.567 1 89.66 242 VAL B CA 1
ATOM 4420 C C . VAL B 1 242 ? 19.14 -9.493 -7.412 1 89.66 242 VAL B C 1
ATOM 4422 O O . VAL B 1 242 ? 19.284 -10.715 -7.325 1 89.66 242 VAL B O 1
ATOM 4425 N N . ASN B 1 243 ? 19.716 -8.788 -8.278 1 91.04 243 ASN B N 1
ATOM 4426 C CA . ASN B 1 243 ? 20.921 -9.188 -8.996 1 91.04 243 ASN B CA 1
ATOM 4427 C C . ASN B 1 243 ? 21.94 -8.053 -9.057 1 91.04 243 ASN B C 1
ATOM 4429 O O . ASN B 1 243 ? 21.701 -6.969 -8.522 1 91.04 243 ASN B O 1
ATOM 4433 N N . GLN B 1 244 ? 23.029 -8.318 -9.645 1 92.36 244 GLN B N 1
ATOM 4434 C CA . GLN B 1 244 ? 24.12 -7.35 -9.663 1 92.36 244 GLN B CA 1
ATOM 4435 C C . GLN B 1 244 ? 23.711 -6.073 -10.391 1 92.36 244 GLN B C 1
ATOM 4437 O O . GLN B 1 244 ? 24.076 -4.971 -9.977 1 92.36 244 GLN B O 1
ATOM 4442 N N . GLU B 1 245 ? 23.005 -6.228 -11.381 1 95.38 245 GLU B N 1
ATOM 4443 C CA . GLU B 1 245 ? 22.596 -5.072 -12.173 1 95.38 245 GLU B CA 1
ATOM 4444 C C . GLU B 1 245 ? 21.67 -4.157 -11.377 1 95.38 245 GLU B C 1
ATOM 4446 O O . GLU B 1 245 ? 21.775 -2.932 -11.462 1 95.38 245 GLU B O 1
ATOM 4451 N N . LEU B 1 246 ? 20.771 -4.741 -10.688 1 94.88 246 LEU B N 1
ATOM 4452 C CA . LEU B 1 246 ? 19.869 -3.959 -9.85 1 94.88 246 LEU B CA 1
ATOM 4453 C C . LEU B 1 246 ? 20.645 -3.18 -8.794 1 94.88 246 LEU B C 1
ATOM 4455 O O . LEU B 1 246 ? 20.429 -1.979 -8.618 1 94.88 246 LEU B O 1
ATOM 4459 N N . LEU B 1 247 ? 21.557 -3.852 -8.133 1 93.23 247 LEU B N 1
ATOM 4460 C CA . LEU B 1 247 ? 22.353 -3.207 -7.094 1 93.23 247 LEU B CA 1
ATOM 4461 C C . LEU B 1 247 ? 23.191 -2.074 -7.677 1 93.23 247 LEU B C 1
ATOM 4463 O O . LEU B 1 247 ? 23.294 -1.001 -7.078 1 93.23 247 LEU B O 1
ATOM 4467 N N . ALA B 1 248 ? 23.741 -2.318 -8.824 1 94.8 248 ALA B N 1
ATOM 4468 C CA . ALA B 1 248 ? 24.528 -1.291 -9.503 1 94.8 248 ALA B CA 1
ATOM 4469 C C . ALA B 1 248 ? 23.666 -0.081 -9.852 1 94.8 248 ALA B C 1
ATOM 4471 O O . ALA B 1 248 ? 24.113 1.062 -9.734 1 94.8 248 ALA B O 1
ATOM 4472 N N . THR B 1 249 ? 22.479 -0.343 -10.291 1 96.29 249 THR B N 1
ATOM 4473 C CA . THR B 1 249 ? 21.557 0.731 -10.646 1 96.29 249 THR B CA 1
ATOM 4474 C C . THR B 1 249 ? 21.197 1.562 -9.417 1 96.29 249 THR B C 1
ATOM 4476 O O . THR B 1 249 ? 21.151 2.792 -9.485 1 96.29 249 THR B O 1
ATOM 4479 N N . LEU B 1 250 ? 20.978 0.957 -8.287 1 95.29 250 LEU B N 1
ATOM 4480 C CA . LEU B 1 250 ? 20.682 1.666 -7.046 1 95.29 250 LEU B CA 1
ATOM 4481 C C . LEU B 1 250 ? 21.874 2.509 -6.605 1 95.29 250 LEU B C 1
ATOM 4483 O O . LEU B 1 250 ? 21.702 3.638 -6.139 1 95.29 250 LEU B O 1
ATOM 4487 N N . ASP B 1 251 ? 23.03 1.941 -6.782 1 94.85 251 ASP B N 1
ATOM 4488 C CA . ASP B 1 251 ? 24.248 2.683 -6.469 1 94.85 251 ASP B CA 1
ATOM 4489 C C . ASP B 1 251 ? 24.375 3.924 -7.35 1 94.85 251 ASP B C 1
ATOM 4491 O O . ASP B 1 251 ? 24.795 4.984 -6.881 1 94.85 251 ASP B O 1
ATOM 4495 N N . GLU B 1 252 ? 24.079 3.764 -8.569 1 96.73 252 GLU B N 1
ATOM 4496 C CA . GLU B 1 252 ? 24.132 4.892 -9.495 1 96.73 252 GLU B CA 1
ATOM 4497 C C . GLU B 1 252 ? 23.115 5.964 -9.116 1 96.73 252 GLU B C 1
ATOM 4499 O O . GLU B 1 252 ? 23.407 7.159 -9.193 1 96.73 252 GLU B O 1
ATOM 4504 N N . LEU B 1 253 ? 21.923 5.549 -8.757 1 96.91 253 LEU B N 1
ATOM 4505 C CA . LEU B 1 253 ? 20.907 6.49 -8.296 1 96.91 253 LEU B CA 1
ATOM 4506 C C . LEU B 1 253 ? 21.397 7.265 -7.078 1 96.91 253 LEU B C 1
ATOM 4508 O O . LEU B 1 253 ? 21.233 8.485 -7.006 1 96.91 253 LEU B O 1
ATOM 4512 N N . TYR B 1 254 ? 22.051 6.567 -6.184 1 95.94 254 TYR B N 1
ATOM 4513 C CA . TYR B 1 254 ? 22.603 7.223 -5.004 1 95.94 254 TYR B CA 1
ATOM 4514 C C . TYR B 1 254 ? 23.671 8.238 -5.394 1 95.94 254 TYR B C 1
ATOM 4516 O O . TYR B 1 254 ? 23.693 9.356 -4.875 1 95.94 254 TYR B O 1
ATOM 4524 N N . ALA B 1 255 ? 24.529 7.794 -6.272 1 95.92 255 ALA B N 1
ATOM 4525 C CA . ALA B 1 255 ? 25.607 8.667 -6.73 1 95.92 255 ALA B CA 1
ATOM 4526 C C . ALA B 1 255 ? 25.052 9.945 -7.352 1 95.92 255 ALA B C 1
ATOM 4528 O O . ALA B 1 255 ? 25.731 10.973 -7.384 1 95.92 255 ALA B O 1
ATOM 4529 N N . ARG B 1 256 ? 23.84 9.862 -7.739 1 97.21 256 ARG B N 1
ATOM 4530 C CA . ARG B 1 256 ? 23.216 11.016 -8.379 1 97.21 256 ARG B CA 1
ATOM 4531 C C . ARG B 1 256 ? 22.298 11.751 -7.409 1 97.21 256 ARG B C 1
ATOM 4533 O O . ARG B 1 256 ? 21.497 12.592 -7.82 1 97.21 256 ARG B O 1
ATOM 4540 N N . GLY B 1 257 ? 22.339 11.363 -6.148 1 97.03 257 GLY B N 1
ATOM 4541 C CA . GLY B 1 257 ? 21.705 12.168 -5.117 1 97.03 257 GLY B CA 1
ATOM 4542 C C . GLY B 1 257 ? 20.417 11.562 -4.593 1 97.03 257 GLY B C 1
ATOM 4543 O O . GLY B 1 257 ? 19.686 12.203 -3.835 1 97.03 257 GLY B O 1
ATOM 4544 N N . CYS B 1 258 ? 20.094 10.331 -5.021 1 97.83 258 CYS B N 1
ATOM 4545 C CA . CYS B 1 258 ? 18.879 9.656 -4.58 1 97.83 258 CYS B CA 1
ATOM 4546 C C . CYS B 1 258 ? 19.189 8.628 -3.498 1 97.83 258 CYS B C 1
ATOM 4548 O O . CYS B 1 258 ? 20.051 7.767 -3.682 1 97.83 258 CYS B O 1
ATOM 4550 N N . VAL B 1 259 ? 18.544 8.688 -2.393 1 97.17 259 VAL B N 1
ATOM 4551 C CA . VAL B 1 259 ? 18.689 7.666 -1.362 1 97.17 259 VAL B CA 1
ATOM 4552 C C . VAL B 1 259 ? 17.563 6.642 -1.486 1 97.17 259 VAL B C 1
ATOM 4554 O O . VAL B 1 259 ? 16.396 6.962 -1.251 1 97.17 259 VAL B O 1
ATOM 4557 N N . PRO B 1 260 ? 17.886 5.428 -1.87 1 96.61 260 PRO B N 1
ATOM 4558 C CA . PRO B 1 260 ? 16.87 4.373 -1.87 1 96.61 260 PRO B CA 1
ATOM 4559 C C . PRO B 1 260 ? 16.49 3.92 -0.462 1 96.61 260 PRO B C 1
ATOM 4561 O O . PRO B 1 260 ? 17.354 3.823 0.414 1 96.61 260 PRO B O 1
ATOM 4564 N N . ILE B 1 261 ? 15.2 3.725 -0.265 1 96.03 261 ILE B N 1
ATOM 4565 C CA . ILE B 1 261 ? 14.657 3.236 0.997 1 96.03 261 ILE B CA 1
ATOM 4566 C C . ILE B 1 261 ? 13.923 1.917 0.767 1 96.03 261 ILE B C 1
ATOM 4568 O O . ILE B 1 261 ? 13.055 1.826 -0.104 1 96.03 261 ILE B O 1
ATOM 4572 N N . LEU B 1 262 ? 14.292 0.927 1.501 1 94.89 262 LEU B N 1
ATOM 4573 C CA . LEU B 1 262 ? 13.579 -0.344 1.447 1 94.89 262 LEU B CA 1
ATOM 4574 C C . LEU B 1 262 ? 12.508 -0.413 2.531 1 94.89 262 LEU B C 1
ATOM 4576 O O . LEU B 1 262 ? 12.78 -0.122 3.698 1 94.89 262 LEU B O 1
ATOM 4580 N N . THR B 1 263 ? 11.345 -0.702 2.1 1 95.45 263 THR B N 1
ATOM 4581 C CA . THR B 1 263 ? 10.228 -0.953 3.004 1 95.45 263 THR B CA 1
ATOM 4582 C C . THR B 1 263 ? 9.405 -2.147 2.528 1 95.45 263 THR B C 1
ATOM 4584 O O . THR B 1 263 ? 9.899 -2.986 1.772 1 95.45 263 THR B O 1
ATOM 4587 N N . THR B 1 264 ? 8.172 -2.363 3.036 1 96.44 264 THR B N 1
ATOM 4588 C CA . THR B 1 264 ? 7.311 -3.486 2.68 1 96.44 264 THR B CA 1
ATOM 4589 C C . THR B 1 264 ? 5.972 -2.991 2.142 1 96.44 264 THR B C 1
ATOM 4591 O O . THR B 1 264 ? 5.5 -1.919 2.527 1 96.44 264 THR B O 1
ATOM 4594 N N . GLN B 1 265 ? 5.411 -3.752 1.265 1 97.37 265 GLN B N 1
ATOM 4595 C CA . GLN B 1 265 ? 4.082 -3.43 0.758 1 97.37 265 GLN B CA 1
ATOM 4596 C C . GLN B 1 265 ? 2.995 -3.938 1.7 1 97.37 265 GLN B C 1
ATOM 4598 O O . GLN B 1 265 ? 1.809 -3.675 1.488 1 97.37 265 GLN B O 1
ATOM 4603 N N . VAL B 1 266 ? 3.381 -4.669 2.746 1 97.16 266 VAL B N 1
ATOM 4604 C CA . VAL B 1 266 ? 2.444 -5.235 3.712 1 97.16 266 VAL B CA 1
ATOM 4605 C C . VAL B 1 266 ? 1.988 -4.15 4.686 1 97.16 266 VAL B C 1
ATOM 4607 O O . VAL B 1 266 ? 2.806 -3.376 5.19 1 97.16 266 VAL B O 1
ATOM 4610 N N . THR B 1 267 ? 0.747 -4.103 4.957 1 96.08 267 THR B N 1
ATOM 4611 C CA . THR B 1 267 ? 0.12 -2.98 5.645 1 96.08 267 THR B CA 1
ATOM 4612 C C . THR B 1 267 ? 0.596 -2.897 7.092 1 96.08 267 THR B C 1
ATOM 4614 O O . THR B 1 267 ? 0.889 -1.81 7.594 1 96.08 267 THR B O 1
ATOM 4617 N N . PHE B 1 268 ? 0.616 -4.046 7.754 1 95.33 268 PHE B N 1
ATOM 4618 C CA . PHE B 1 268 ? 0.938 -4.077 9.175 1 95.33 268 PHE B CA 1
ATOM 4619 C C . PHE B 1 268 ? 2.186 -4.913 9.43 1 95.33 268 PHE B C 1
ATOM 4621 O O . PHE B 1 268 ? 2.478 -5.847 8.681 1 95.33 268 PHE B O 1
ATOM 4628 N N . GLY B 1 269 ? 2.842 -4.534 10.474 1 91.15 269 GLY B N 1
ATOM 4629 C CA . GLY B 1 269 ? 4.077 -5.223 10.812 1 91.15 269 GLY B CA 1
ATOM 4630 C C . GLY B 1 269 ? 5.312 -4.54 10.255 1 91.15 269 GLY B C 1
ATOM 4631 O O . GLY B 1 269 ? 5.213 -3.706 9.352 1 91.15 269 GLY B O 1
ATOM 4632 N N . GLY B 1 270 ? 6.458 -4.821 10.82 1 86.03 270 GLY B N 1
ATOM 4633 C CA . GLY B 1 270 ? 7.697 -4.183 10.405 1 86.03 270 GLY B CA 1
ATOM 4634 C C . GLY B 1 270 ? 8.545 -5.056 9.5 1 86.03 270 GLY B C 1
ATOM 4635 O O . GLY B 1 270 ? 8.126 -6.15 9.115 1 86.03 270 GLY B O 1
ATOM 4636 N N . ILE B 1 271 ? 9.585 -4.462 9.068 1 82.16 271 ILE B N 1
ATOM 4637 C CA . ILE B 1 271 ? 10.602 -5.183 8.311 1 82.16 271 ILE B CA 1
ATOM 4638 C C . ILE B 1 271 ? 11.44 -6.038 9.259 1 82.16 271 ILE B C 1
ATOM 4640 O O . ILE B 1 271 ? 11.74 -5.622 10.38 1 82.16 271 ILE B O 1
ATOM 4644 N N . ASP B 1 272 ? 11.469 -7.309 9.031 1 67.85 272 ASP B N 1
ATOM 4645 C CA . ASP B 1 272 ? 12.325 -8.205 9.803 1 67.85 272 ASP B CA 1
ATOM 4646 C C . ASP B 1 272 ? 13.476 -8.734 8.951 1 67.85 272 ASP B C 1
ATOM 4648 O O . ASP B 1 272 ? 13.251 -9.404 7.94 1 67.85 272 ASP B O 1
ATOM 4652 N N . GLN B 1 273 ? 14.687 -8.243 9.207 1 58.16 273 GLN B N 1
ATOM 4653 C CA . GLN B 1 273 ? 15.873 -8.486 8.393 1 58.16 273 GLN B CA 1
ATOM 4654 C C . GLN B 1 273 ? 16.449 -9.874 8.66 1 58.16 273 GLN B C 1
ATOM 4656 O O . GLN B 1 273 ? 17.587 -10.162 8.284 1 58.16 273 GLN B O 1
ATOM 4661 N N . ARG B 1 274 ? 15.731 -10.602 9.456 1 50.73 274 ARG B N 1
ATOM 4662 C CA . ARG B 1 274 ? 16.352 -11.9 9.698 1 50.73 274 ARG B CA 1
ATOM 4663 C C . ARG B 1 274 ? 16.709 -12.59 8.385 1 50.73 274 ARG B C 1
ATOM 4665 O O . ARG B 1 274 ? 17.563 -13.479 8.357 1 50.73 274 ARG B O 1
ATOM 4672 N N . TYR B 1 275 ? 16.072 -12.152 7.273 1 50.27 275 TYR B N 1
ATOM 4673 C CA . TYR B 1 275 ? 16.341 -12.815 6.002 1 50.27 275 TYR B CA 1
ATOM 4674 C C . TYR B 1 275 ? 17.455 -12.106 5.242 1 50.27 275 TYR B C 1
ATOM 4676 O O . TYR B 1 275 ? 17.882 -11.015 5.628 1 50.27 275 TYR B O 1
ATOM 4684 N N . ALA B 1 276 ? 17.885 -12.566 4.027 1 48.13 276 ALA B N 1
ATOM 4685 C CA . ALA B 1 276 ? 18.877 -12.286 2.992 1 48.13 276 ALA B CA 1
ATOM 4686 C C . ALA B 1 276 ? 18.924 -10.796 2.666 1 48.13 276 ALA B C 1
ATOM 4688 O O . ALA B 1 276 ? 19.877 -10.32 2.045 1 48.13 276 ALA B O 1
ATOM 4689 N N . ILE B 1 277 ? 17.867 -10.035 3.022 1 52.44 277 ILE B N 1
ATOM 4690 C CA . ILE B 1 277 ? 17.851 -8.608 2.722 1 52.44 277 ILE B CA 1
ATOM 4691 C C . ILE B 1 277 ? 19.077 -7.937 3.337 1 52.44 277 ILE B C 1
ATOM 4693 O O . ILE B 1 277 ? 19.688 -7.061 2.72 1 52.44 277 ILE B O 1
ATOM 4697 N N . SER B 1 278 ? 19.434 -8.569 4.418 1 55.8 278 SER B N 1
ATOM 4698 C CA . SER B 1 278 ? 20.467 -7.913 5.212 1 55.8 278 SER B CA 1
ATOM 4699 C C . SER B 1 278 ? 21.8 -7.886 4.47 1 55.8 278 SER B C 1
ATOM 4701 O O . SER B 1 278 ? 22.536 -6.899 4.541 1 55.8 278 SER B O 1
ATOM 4703 N N . ALA B 1 279 ? 21.901 -8.899 3.587 1 59.14 279 ALA B N 1
ATOM 4704 C CA . ALA B 1 279 ? 23.28 -8.971 3.109 1 59.14 279 ALA B CA 1
ATOM 4705 C C . ALA B 1 279 ? 23.558 -7.887 2.072 1 59.14 279 ALA B C 1
ATOM 4707 O O . ALA B 1 279 ? 24.56 -7.173 2.165 1 59.14 279 ALA B O 1
ATOM 4708 N N . TRP B 1 280 ? 22.6 -7.757 1.167 1 62.21 280 TRP B N 1
ATOM 4709 C CA . TRP B 1 280 ? 22.896 -6.794 0.112 1 62.21 280 TRP B CA 1
ATOM 4710 C C . TRP B 1 280 ? 22.606 -5.37 0.577 1 62.21 280 TRP B C 1
ATOM 4712 O O . TRP B 1 280 ? 23.227 -4.417 0.101 1 62.21 280 TRP B O 1
ATOM 4722 N N . ALA B 1 281 ? 21.731 -5.261 1.546 1 61.34 281 ALA B N 1
ATOM 4723 C CA . ALA B 1 281 ? 21.371 -3.928 2.021 1 61.34 281 ALA B CA 1
ATOM 4724 C C . ALA B 1 281 ? 22.531 -3.281 2.771 1 61.34 281 ALA B C 1
ATOM 4726 O O . ALA B 1 281 ? 22.71 -2.062 2.719 1 61.34 281 ALA B O 1
ATOM 4727 N N . LYS B 1 282 ? 23.265 -4.155 3.327 1 61.73 282 LYS B N 1
ATOM 4728 C CA . LYS B 1 282 ? 24.415 -3.656 4.076 1 61.73 282 LYS B CA 1
ATOM 4729 C C . LYS B 1 282 ? 25.481 -3.098 3.138 1 61.73 282 LYS B C 1
ATOM 4731 O O . LYS B 1 282 ? 26.202 -2.164 3.495 1 61.73 282 LYS B O 1
ATOM 4736 N N . THR B 1 283 ? 25.382 -3.636 2.029 1 64.67 283 THR B N 1
ATOM 4737 C CA . THR B 1 283 ? 26.428 -3.219 1.102 1 64.67 283 THR B CA 1
ATOM 4738 C C . THR B 1 283 ? 25.92 -2.123 0.17 1 64.67 283 THR B C 1
ATOM 4740 O O . THR B 1 283 ? 26.687 -1.254 -0.252 1 64.67 283 THR B O 1
ATOM 4743 N N . ALA B 1 284 ? 24.663 -2.142 0.105 1 72.58 284 ALA B N 1
ATOM 4744 C CA . ALA B 1 284 ? 24.1 -1.151 -0.808 1 72.58 284 ALA B CA 1
ATOM 4745 C C . ALA B 1 284 ? 23.785 0.152 -0.078 1 72.58 284 ALA B C 1
ATOM 4747 O O . ALA B 1 284 ? 23.602 0.158 1.141 1 72.58 284 ALA B O 1
ATOM 4748 N N . LYS B 1 285 ? 24.103 1.341 -0.501 1 88.09 285 LYS B N 1
ATOM 4749 C CA . LYS B 1 285 ? 23.708 2.647 0.019 1 88.09 285 LYS B CA 1
ATOM 4750 C C . LYS B 1 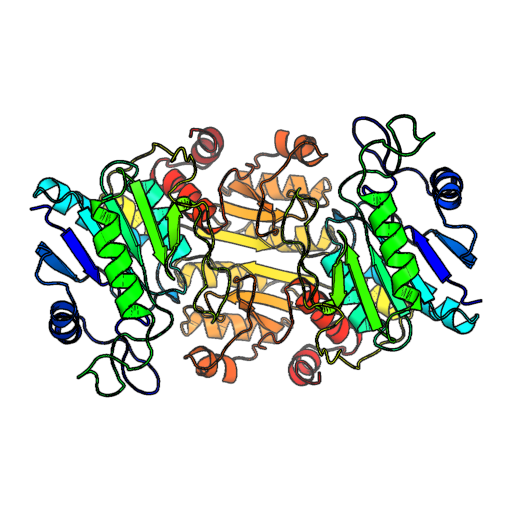285 ? 22.191 2.807 0.01 1 88.09 285 LYS B C 1
ATOM 4752 O O . LYS B 1 285 ? 21.665 3.761 -0.567 1 88.09 285 LYS B O 1
ATOM 4757 N N . ILE B 1 286 ? 21.569 1.713 0.665 1 91.33 286 ILE B N 1
ATOM 4758 C CA . ILE B 1 286 ? 20.119 1.678 0.82 1 91.33 286 ILE B CA 1
ATOM 4759 C C . ILE B 1 286 ? 19.758 1.724 2.303 1 91.33 286 ILE B C 1
ATOM 4761 O O . ILE B 1 286 ? 20.397 1.063 3.125 1 91.33 286 ILE B O 1
ATOM 4765 N N . VAL B 1 287 ? 18.801 2.524 2.638 1 92.25 287 VAL B N 1
ATOM 4766 C CA . VAL B 1 287 ? 18.353 2.544 4.027 1 92.25 287 VAL B CA 1
ATOM 4767 C C . VAL B 1 287 ? 17.117 1.661 4.184 1 92.25 287 VAL B C 1
ATOM 4769 O O . VAL B 1 287 ? 16.352 1.478 3.234 1 92.25 287 VAL B O 1
ATOM 4772 N N . ILE B 1 288 ? 16.951 1.127 5.377 1 92.27 288 ILE B N 1
ATOM 4773 C CA . ILE B 1 288 ? 15.809 0.283 5.712 1 92.27 288 ILE B CA 1
ATOM 4774 C C . ILE B 1 288 ? 14.809 1.076 6.549 1 92.27 288 ILE B C 1
ATOM 4776 O O . ILE B 1 288 ? 15.184 1.716 7.534 1 92.27 288 ILE B O 1
ATOM 4780 N N . SER B 1 289 ? 13.59 1.006 6.119 1 93.43 289 SER B N 1
ATOM 4781 C CA . SER B 1 289 ? 12.563 1.752 6.839 1 93.43 289 SER B CA 1
ATOM 4782 C C . SER B 1 289 ? 12.336 1.174 8.232 1 93.43 289 SER B C 1
ATOM 4784 O O . SER B 1 289 ? 12.207 -0.041 8.393 1 93.43 289 SER B O 1
ATOM 4786 N N . ASP B 1 290 ? 12.27 1.976 9.14 1 90.81 290 ASP B N 1
ATOM 4787 C CA . ASP B 1 290 ? 11.857 1.636 10.498 1 90.81 290 ASP B CA 1
ATOM 4788 C C . ASP B 1 290 ? 10.601 2.406 10.899 1 90.81 290 ASP B C 1
ATOM 4790 O O . ASP B 1 290 ? 10.291 2.522 12.087 1 90.81 290 ASP B O 1
ATOM 4794 N N . ALA B 1 291 ? 9.954 2.973 9.917 1 92.36 291 ALA B N 1
ATOM 4795 C CA . ALA B 1 291 ? 8.773 3.801 10.151 1 92.36 291 ALA B CA 1
ATOM 4796 C C . ALA B 1 291 ? 7.536 2.938 10.383 1 92.36 291 ALA B C 1
ATOM 4798 O O . ALA B 1 291 ? 7.549 1.736 10.108 1 92.36 291 ALA B O 1
ATOM 4799 N N . HIS B 1 292 ? 6.497 3.51 10.863 1 92.21 292 HIS B N 1
ATOM 4800 C CA . HIS B 1 292 ? 5.292 2.799 11.276 1 92.21 292 HIS B CA 1
ATOM 4801 C C . HIS B 1 292 ? 4.331 2.618 10.107 1 92.21 292 HIS B C 1
ATOM 4803 O O . HIS B 1 292 ? 3.404 1.808 10.18 1 92.21 292 HIS B O 1
ATOM 4809 N N . SER B 1 293 ? 4.467 3.374 9.095 1 94.52 293 SER B N 1
ATOM 4810 C CA . SER B 1 293 ? 3.63 3.355 7.9 1 94.52 293 SER B CA 1
ATOM 4811 C C . SER B 1 293 ? 4.294 4.101 6.748 1 94.52 293 SER B C 1
ATOM 4813 O O . SER B 1 293 ? 5.338 4.731 6.929 1 94.52 293 SER B O 1
ATOM 4815 N N . HIS B 1 294 ? 3.727 4.054 5.615 1 96.91 294 HIS B N 1
ATOM 4816 C CA . HIS B 1 294 ? 4.24 4.813 4.479 1 96.91 294 HIS B CA 1
ATOM 4817 C C . HIS B 1 294 ? 4.084 6.313 4.703 1 96.91 294 HIS B C 1
ATOM 4819 O O . HIS B 1 294 ? 4.918 7.102 4.254 1 96.91 294 HIS B O 1
ATOM 4825 N N . ALA B 1 295 ? 3.019 6.669 5.439 1 97.73 295 ALA B N 1
ATOM 4826 C CA . ALA B 1 295 ? 2.831 8.073 5.796 1 97.73 295 ALA B CA 1
ATOM 4827 C C . ALA B 1 295 ? 3.928 8.55 6.742 1 97.73 295 ALA B C 1
ATOM 4829 O O . ALA B 1 295 ? 4.47 9.645 6.573 1 97.73 295 ALA B O 1
ATOM 4830 N N . ASP B 1 296 ? 4.252 7.724 7.72 1 95.8 296 ASP B N 1
ATOM 4831 C CA . ASP B 1 296 ? 5.344 8.041 8.635 1 95.8 296 ASP B CA 1
ATOM 4832 C C . ASP B 1 296 ? 6.68 8.098 7.898 1 95.8 296 ASP B C 1
ATOM 4834 O O . ASP B 1 296 ? 7.531 8.935 8.207 1 95.8 296 ASP B O 1
ATOM 4838 N N . LEU B 1 297 ? 6.865 7.196 6.975 1 96.94 297 LEU B N 1
ATOM 4839 C CA . LEU B 1 297 ? 8.084 7.181 6.174 1 96.94 297 LEU B CA 1
ATOM 4840 C C . LEU B 1 297 ? 8.229 8.476 5.382 1 96.94 297 LEU B C 1
ATOM 4842 O O . LEU B 1 297 ? 9.321 9.046 5.31 1 96.94 297 LEU B O 1
ATOM 4846 N N . TYR B 1 298 ? 7.157 8.95 4.815 1 98.22 298 TYR B N 1
ATOM 4847 C CA . TYR B 1 298 ? 7.136 10.235 4.126 1 98.22 298 TYR B CA 1
ATOM 4848 C C . TYR B 1 298 ? 7.565 11.362 5.058 1 98.22 298 TYR B C 1
ATOM 4850 O O . TYR B 1 298 ? 8.422 12.175 4.705 1 98.22 298 TYR B O 1
ATOM 4858 N N . ALA B 1 299 ? 6.961 11.406 6.221 1 96.73 299 ALA B N 1
ATOM 4859 C CA . ALA B 1 299 ? 7.245 12.462 7.189 1 96.73 299 ALA B CA 1
ATOM 4860 C C . ALA B 1 299 ? 8.698 12.407 7.651 1 96.73 299 ALA B C 1
ATOM 4862 O O . ALA B 1 299 ? 9.347 13.445 7.805 1 96.73 299 ALA B O 1
ATOM 4863 N N . LYS B 1 300 ? 9.184 11.2 7.87 1 95.8 300 LYS B N 1
ATOM 4864 C CA . LYS B 1 300 ? 10.577 11.027 8.273 1 95.8 300 LYS B CA 1
ATOM 4865 C C . LYS B 1 300 ? 11.528 11.521 7.188 1 95.8 300 LYS B C 1
ATOM 4867 O O . LYS B 1 300 ? 12.469 12.265 7.471 1 95.8 300 LYS B O 1
ATOM 4872 N N . ALA B 1 301 ? 11.292 11.12 5.976 1 97.6 301 ALA B N 1
ATOM 4873 C CA . ALA B 1 301 ? 12.13 11.539 4.855 1 97.6 301 ALA B CA 1
ATOM 4874 C C . ALA B 1 301 ? 12.114 13.057 4.697 1 97.6 301 ALA B C 1
ATOM 4876 O O . ALA B 1 301 ? 13.155 13.673 4.457 1 97.6 301 ALA B O 1
ATOM 4877 N N . LEU B 1 302 ? 10.918 13.642 4.843 1 97.68 302 LEU B N 1
ATOM 4878 C CA . LEU B 1 302 ? 10.785 15.092 4.761 1 97.68 302 LEU B CA 1
ATOM 4879 C C . LEU B 1 302 ? 11.615 15.776 5.843 1 97.68 302 LEU B C 1
ATOM 4881 O O . LEU B 1 302 ? 12.339 16.734 5.563 1 97.68 302 LEU B O 1
ATOM 4885 N N . GLN B 1 303 ? 11.496 15.285 7.052 1 96.2 303 GLN B N 1
ATOM 4886 C CA . GLN B 1 303 ? 12.225 15.871 8.172 1 96.2 303 GLN B CA 1
ATOM 4887 C C . GLN B 1 303 ? 13.732 15.799 7.946 1 96.2 303 GLN B C 1
ATOM 4889 O O . GLN B 1 303 ? 14.441 16.789 8.137 1 96.2 303 GLN B O 1
ATOM 4894 N N . ILE B 1 304 ? 14.233 14.661 7.498 1 96.12 304 ILE B N 1
ATOM 4895 C CA . ILE B 1 304 ? 15.655 14.458 7.247 1 96.12 304 ILE B CA 1
ATOM 4896 C C . ILE B 1 304 ? 16.114 15.369 6.111 1 96.12 304 ILE B C 1
ATOM 4898 O O . ILE B 1 304 ? 17.161 16.014 6.207 1 96.12 304 ILE B O 1
ATOM 4902 N N . TYR B 1 305 ? 15.345 15.43 5.062 1 97.58 305 TYR B N 1
ATOM 4903 C CA . TYR B 1 305 ? 15.617 16.279 3.908 1 97.58 305 TYR B CA 1
ATOM 4904 C C . TYR B 1 305 ? 15.768 17.737 4.327 1 97.58 305 TYR B C 1
ATOM 4906 O O . TYR B 1 305 ? 16.654 18.442 3.838 1 97.58 305 TYR B O 1
ATOM 4914 N N . LEU B 1 306 ? 14.891 18.188 5.26 1 97.35 306 LEU B N 1
ATOM 4915 C CA . LEU B 1 306 ? 14.872 19.591 5.659 1 97.35 306 LEU B CA 1
ATOM 4916 C C . LEU B 1 306 ? 15.968 19.88 6.68 1 97.35 306 LEU B C 1
ATOM 4918 O O . LEU B 1 306 ? 16.465 21.006 6.762 1 97.35 306 LEU B O 1
ATOM 4922 N N . LYS B 1 307 ? 16.385 18.901 7.446 1 94.85 307 LYS B N 1
ATOM 4923 C CA . LYS B 1 307 ? 17.389 19.074 8.492 1 94.85 307 LYS B CA 1
ATOM 4924 C C . LYS B 1 307 ? 18.799 19.045 7.911 1 94.85 307 LYS B C 1
ATOM 4926 O O . LYS B 1 307 ? 19.71 19.68 8.446 1 94.85 307 LYS B O 1
ATOM 4931 N N . TYR B 1 308 ? 18.995 18.254 6.808 1 95.73 308 TYR B N 1
ATOM 4932 C CA . TYR B 1 308 ? 20.337 18.04 6.276 1 95.73 308 TYR B CA 1
ATOM 4933 C C . TYR B 1 308 ? 20.4 18.394 4.795 1 95.73 308 TYR B C 1
ATOM 4935 O O . TYR B 1 308 ? 19.449 18.145 4.05 1 95.73 308 TYR B O 1
ATOM 4943 N N . PRO B 1 309 ? 21.5 18.837 4.319 1 95.81 309 PRO B N 1
ATOM 4944 C CA . PRO B 1 309 ? 21.556 19.408 2.972 1 95.81 309 PRO B CA 1
ATOM 4945 C C . PRO B 1 309 ? 21.943 18.381 1.911 1 95.81 309 PRO B C 1
ATOM 4947 O O . PRO B 1 309 ? 21.72 18.605 0.718 1 95.81 309 PRO B O 1
ATOM 4950 N N . THR B 1 310 ? 22.592 17.183 2.321 1 97.07 310 THR B N 1
ATOM 4951 C CA . THR B 1 310 ? 23.156 16.312 1.295 1 97.07 310 THR B CA 1
ATOM 4952 C C . THR B 1 310 ? 22.654 14.881 1.464 1 97.07 310 THR B C 1
ATOM 4954 O O . THR B 1 310 ? 22.337 14.456 2.577 1 97.07 310 THR B O 1
ATOM 4957 N N . PRO B 1 311 ? 22.729 14.13 0.411 1 96.35 311 PRO B N 1
ATOM 4958 C CA . PRO B 1 311 ? 22.337 12.72 0.475 1 96.35 311 PRO B CA 1
ATOM 4959 C C . PRO B 1 311 ? 23.191 11.914 1.451 1 96.35 311 PRO B C 1
ATOM 4961 O O . PRO B 1 311 ? 22.685 11.004 2.114 1 96.35 311 PRO B O 1
ATOM 4964 N N . GLU B 1 312 ? 24.458 12.254 1.536 1 95.62 312 GLU B N 1
ATOM 4965 C CA . GLU B 1 312 ? 25.344 11.566 2.47 1 95.62 312 GLU B CA 1
ATOM 4966 C C . GLU B 1 312 ? 24.873 11.743 3.911 1 95.62 312 GLU B C 1
ATOM 4968 O O . GLU B 1 312 ? 24.907 10.798 4.701 1 95.62 312 GLU B O 1
ATOM 4973 N N . GLN B 1 313 ? 24.394 12.897 4.173 1 96.44 313 GLN B N 1
ATOM 4974 C CA . GLN B 1 313 ? 23.9 13.173 5.518 1 96.44 313 GLN B CA 1
ATOM 4975 C C . GLN B 1 313 ? 22.543 12.514 5.752 1 96.44 313 GLN B C 1
ATOM 4977 O O . GLN B 1 313 ? 22.244 12.075 6.864 1 96.44 313 GLN B O 1
ATOM 4982 N N . TRP B 1 314 ? 21.709 12.514 4.652 1 96.32 314 TRP B N 1
ATOM 4983 C CA . TRP B 1 314 ? 20.438 11.809 4.789 1 96.32 314 TRP B CA 1
ATOM 4984 C C . TRP B 1 314 ? 20.663 10.352 5.178 1 96.32 314 TRP B C 1
ATOM 4986 O O . TRP B 1 314 ? 20.02 9.843 6.099 1 96.32 314 TRP B O 1
ATOM 4996 N N . LEU B 1 315 ? 21.65 9.705 4.487 1 93.87 315 LEU B N 1
ATOM 4997 C CA . LEU B 1 315 ? 21.981 8.303 4.717 1 93.87 315 LEU B CA 1
ATOM 4998 C C . LEU B 1 315 ? 22.542 8.1 6.12 1 93.87 315 LEU B C 1
ATOM 5000 O O . LEU B 1 315 ? 22.106 7.202 6.844 1 93.87 315 LEU B O 1
ATOM 5004 N N . SER B 1 316 ? 23.394 8.976 6.566 1 92.87 316 SER B N 1
ATOM 5005 C CA . SER B 1 316 ? 24.115 8.792 7.821 1 92.87 316 SER B CA 1
ATOM 5006 C C . SER B 1 316 ? 23.215 9.068 9.021 1 92.87 316 SER B C 1
ATOM 5008 O O . SER B 1 316 ? 23.404 8.487 10.092 1 92.87 316 SER B O 1
ATOM 5010 N N . HIS B 1 317 ? 22.14 9.882 8.822 1 92.86 317 HIS B N 1
ATOM 5011 C CA . HIS B 1 317 ? 21.299 10.272 9.948 1 92.86 317 HIS B CA 1
ATOM 5012 C C . HIS B 1 317 ? 19.95 9.562 9.899 1 92.86 317 HIS B C 1
ATOM 5014 O O . HIS B 1 317 ? 19.044 9.887 10.671 1 92.86 317 HIS B O 1
ATOM 5020 N N . TRP B 1 318 ? 19.821 8.599 9.02 1 91.98 318 TRP B N 1
ATOM 5021 C CA . TRP B 1 318 ? 18.531 7.945 8.828 1 91.98 318 TRP B CA 1
ATOM 5022 C C . TRP B 1 318 ? 18.078 7.249 10.107 1 91.98 318 TRP B C 1
ATOM 5024 O O . TRP B 1 318 ? 16.899 7.297 10.464 1 91.98 318 TRP B O 1
ATOM 5034 N N . ASN B 1 319 ? 19.001 6.653 10.761 1 86.71 319 ASN B N 1
ATOM 5035 C CA . ASN B 1 319 ? 18.626 5.846 11.918 1 86.71 319 ASN B CA 1
ATOM 5036 C C . ASN B 1 319 ? 18.785 6.625 13.22 1 86.71 319 ASN B C 1
ATOM 5038 O O . ASN B 1 319 ? 18.721 6.046 14.306 1 86.71 319 ASN B O 1
ATOM 5042 N N . GLU B 1 320 ? 19.149 7.955 13.058 1 78.92 320 GLU B N 1
ATOM 5043 C CA . GLU B 1 320 ? 19.297 8.749 14.274 1 78.92 320 GLU B CA 1
ATOM 5044 C C . GLU B 1 320 ? 17.941 9.041 14.911 1 78.92 320 GLU B C 1
ATOM 5046 O O . GLU B 1 320 ? 16.976 9.357 14.211 1 78.92 320 GLU B O 1
ATOM 5051 N N . ASN B 1 321 ? 17.264 8.248 15.652 1 58.22 321 ASN B N 1
ATOM 5052 C CA . ASN B 1 321 ? 15.975 8.392 16.321 1 58.22 321 ASN B CA 1
ATOM 5053 C C . ASN B 1 321 ? 15.861 9.737 17.034 1 58.22 321 ASN B C 1
ATOM 5055 O O . ASN B 1 321 ? 16.828 10.21 17.634 1 58.22 321 ASN B O 1
#

Solvent-accessible surface area (backbone atoms only — not comparable to full-atom values): 32929 Å² total; per-residue (Å²): 131,78,53,30,43,35,32,44,28,42,24,41,32,47,19,29,46,88,73,74,38,75,50,56,59,84,69,40,48,65,59,54,59,68,70,51,62,81,90,56,52,70,49,79,42,76,36,84,54,68,50,60,31,52,59,46,32,54,38,50,55,43,50,40,50,32,50,51,57,53,39,40,77,72,70,46,52,26,32,36,36,36,29,15,63,39,38,36,29,39,51,33,9,36,50,20,41,39,45,18,72,74,32,18,32,18,36,31,40,26,89,28,26,35,33,26,61,84,59,83,46,70,32,93,75,46,52,18,62,60,17,47,51,48,28,64,53,43,30,71,70,48,72,68,25,35,28,33,23,51,72,94,40,48,19,33,7,43,34,32,36,60,43,28,39,72,52,75,79,19,64,46,52,49,44,62,85,48,93,74,82,73,53,79,56,64,54,87,62,48,71,66,50,37,59,53,40,63,69,53,39,66,44,39,37,44,68,59,60,47,52,59,69,58,53,40,55,57,55,56,41,35,60,89,69,51,41,49,30,38,35,38,19,16,30,37,41,33,40,67,61,77,51,69,65,46,54,51,50,53,48,50,36,33,76,66,46,16,42,38,30,40,33,44,64,29,73,31,69,62,65,54,63,89,50,76,58,46,62,57,40,70,71,39,81,44,44,72,56,82,54,66,36,73,32,23,39,51,30,49,52,51,51,42,56,70,74,35,94,44,55,69,50,40,64,74,48,63,79,67,103,132,77,53,31,44,34,31,44,29,41,25,41,33,47,18,28,46,88,72,74,38,75,51,55,63,84,69,41,48,64,60,54,59,70,71,49,61,82,90,55,52,71,49,78,41,75,37,83,56,69,49,59,31,51,62,45,32,55,37,50,54,42,49,39,50,33,51,50,57,53,39,41,77,73,69,46,50,26,32,36,35,34,29,16,64,40,38,38,28,39,51,33,9,34,50,22,42,40,45,18,72,74,34,19,32,18,35,32,41,25,88,27,26,36,32,27,63,84,58,81,46,70,30,91,74,46,52,20,61,61,17,49,52,48,28,64,53,41,30,71,70,49,72,68,24,36,28,32,23,51,69,94,41,48,19,33,8,42,35,32,38,59,42,28,39,73,53,75,77,18,65,47,52,48,44,62,86,49,92,74,84,74,55,71,53,67,53,88,62,47,70,66,50,37,60,53,39,63,70,53,40,68,46,39,37,43,67,59,62,47,51,60,69,57,52,39,56,57,55,56,40,35,61,89,69,52,42,48,29,39,36,40,19,16,29,36,42,33,40,65,61,78,51,70,65,46,53,50,50,52,47,51,37,32,76,66,45,15,41,38,31,41,33,44,65,29,70,33,69,63,63,54,59,91,48,76,59,47,61,56,39,70,71,38,82,43,46,72,56,83,54,66,37,73,32,22,40,50,30,50,52,50,50,40,57,70,75,36,94,44,53,69,50,39,63,72,48,62,80,63,101

Nearest PDB structures (foldseek):
  6nxc-assembly1_A  TM=8.014E-01  e=5.558E-20  Escherichia coli K-12
  7r6a-assembly1_A  TM=8.356E-01  e=1.859E-19  Yersinia pestis
  2him-assembly1_A  TM=8.147E-01  e=3.805E-18  Escherichia coli
  7cb4-assembly1_A  TM=8.059E-01  e=1.721E-17  Bacillus paralicheniformis
  7cbu-assembly1_A  TM=7.904E-01  e=4.258E-17  Bacillus paralicheniformis

Radius of gyration: 25.34 Å; Cα contacts (8 Å, |Δi|>4): 1435; chains: 2; bounding box: 55×74×60 Å

Sequence (642 aa):
MKKIALFYMGGTFGCIGEPLAPMPYEQFLPQLEKVIPPHLTVDCFAAPNIVDSSACTAPDWLHLIQRIQQLQLEGYQHFVVIHGTDTLSYAAATLARFLGQSCHIVITGSQYPLLNIQGDNTREFTDAIENLYLALEQVIALPVGAYLAFHHQVFHAQTALKTHTTELDAFSGLSSEAEFTPQQNELIVQDAQIERAASFQILNWMMQPIATQHLVQQLRHLLPAPPHFLVLQGFGTGNIAVNQELLATLDELYARGCVPILTTQVTFGGIDQRYAISAWAKTAKIVISDAHSHADLYAKALQIYLKYPTPEQWLSHWNENMKKIALFYMGGTFGCIGEPLAPMPYEQFLPQLEKVIPPHLTVDCFAAPNIVDSSACTAPDWLHLIQRIQQLQLEGYQHFVVIHGTDTLSYAAATLARFLGQSCHIVITGSQYPLLNIQGDNTREFTDAIENLYLALEQVIALPVGAYLAFHHQVFHAQTALKTHTTELDAFSGLSSEAEFTPQQNELIVQDAQIERAASFQILNWMMQPIATQHLVQQLRHLLPAPPHFLVLQGFGTGNIAVNQELLATLDELYARGCVPILTTQVTFGGIDQRYAISAWAKTAKIVISDAHSHADLYAKALQIYLKYPTPEQWLSHWNEN

InterPro domains:
  IPR006034 Asparaginase/glutaminase-like [PIRSF001220] (1-282)
  IPR006034 Asparaginase/glutaminase-like [PR00139] (4-15)
  IPR006034 Asparaginase/glutaminase-like [PR00139] (77-95)
  IPR006034 Asparaginase/glutaminase-like [PR00139] (253-271)
  IPR006034 Asparaginase/glutaminase-like [PS51732] (2-321)
  IPR006034 Asparaginase/glutaminase-like [PTHR11707] (46-287)
  IPR006034 Asparaginase/glutaminase-like [SM00870] (3-315)
  IPR027473 L-asparaginase, C-terminal [G3DSA:3.40.50.40] (207-320)
  IPR027474 L-asparaginase, N-terminal [PF00710] (3-176)
  IPR036152 Asparaginase/glutaminase-like superfamily [SSF53774] (1-320)
  IPR037152 L-asparaginase, N-terminal domain superfamily [G3DSA:3.40.50.1170] (1-196)
  IPR041725 Type I (cytosolic) L-asparaginase [cd08963] (2-314)

Foldseek 3Di:
DAEEEEEEQWAQQQWAAVVTDHDDPVLSVVQVVVLDDPVHHYDYDYQPHRDDLVPDFPLSLLSNLLVVVVVVVVVHAFYEYEGHDPLQLLSLLLSQQACPQVGQYEYEYWLHYQCYNVSPHGDPDTQSSVQVVQRRVDSVVAHRGTWYGFDNFIARSQQWDQCQDRDSPGIDGHGSPDDDDGDPDHDNRDPVLSVLRVQAFEAADEDDPDDVVVVLVVLLVCLVPHGQEYEYAAEDLQDDDDDPSSLVSQQSSVVSNYAYETFHPDAADHRDVPDPCVPSCVVGSHHYDPGNGPSNVVSLLSVLVSVDPGSVSSSVCSPVD/DAEEEEEEQWAQQQWAAVVTDHDDPVLSVVVVVVLDDPVHHYDYDYQPHRDDLVPDFPLSLLSNLLVVVVVVVVVHAFYEYEGHDPLQLLSLLLSQQACPQVGQYEYEYWLHYQCYNVSPHGDPDTQSSVQVVQRRVDSVVAHRGTWYGFDNFIARSQQWDQCQDRDSPGIDGHGSPDDDDGDPDHDNRDPVLSVLRVQAFEAADEDDPDDVVVVLVVLLVCLVPHGQEYEYAAEDLQDDDDDPSSLVSQQSSVVSNYAYETFHPDAADHRDVPDPCVPSCVVGSHHYDPGNGPSNVVSLLSVLVSVDPGSVSSSVCSPVD

pLDDT: mean 93.08, std 9.18, range [48.13, 98.84]

Organism: Acinetobacter pittii (strain PHEA-2) (NCBI:txid871585)